Protein AF-D2VZT1-F1 (afdb_monomer)

InterPro domains:
  IPR018946 PhoD-like phosphatase, metallophosphatase domain [PF09423] (200-332)
  IPR038607 PhoD-like superfamily [G3DSA:3.60.21.70] (190-370)

Radius of gyration: 22.4 Å; Cα contacts (8 Å, |Δi|>4): 670; chains: 1; bounding box: 66×52×56 Å

Nearest PDB structures (foldseek):
  2yeq-assembly1_A  TM=7.309E-01  e=4.720E-10  Bacillus subtilis
  7cg8-assembly1_C  TM=5.238E-01  e=1.912E-03  Pseudobacteroides cellulosolvens ATCC 35603 = DSM 2933
  6gvk-assembly1_A  TM=4.587E-01  e=1.290E-02  Homo sapiens
  6h04-assembly1_A  TM=5.028E-01  e=8.805E-01  Homo sapiens
  6h03-assembly1_A  TM=4.761E-01  e=6.986E-01  Homo sapiens

Solvent-accessible surface area (backbone atoms only — not comparable to full-atom values): 21268 Å² total; per-residue (Å²): 136,90,83,90,75,84,80,88,60,48,71,85,36,74,48,74,49,77,40,70,44,82,96,48,100,71,61,64,50,75,46,77,48,66,32,70,78,90,68,84,91,74,89,87,87,84,80,86,88,63,56,77,77,70,75,39,99,64,42,36,69,62,38,52,39,30,28,8,43,53,40,26,36,35,35,24,38,33,38,18,26,70,41,59,41,75,45,38,36,41,30,20,42,53,46,80,45,71,51,50,79,74,57,66,71,74,76,62,71,69,90,79,72,63,82,72,65,65,68,74,73,36,75,91,73,53,68,68,48,68,81,71,45,77,50,74,45,81,39,84,49,52,75,43,66,44,69,48,77,48,71,84,47,58,44,26,26,31,34,38,37,41,39,78,74,38,75,51,28,93,81,30,50,29,36,48,66,28,32,60,45,67,83,55,54,80,76,52,69,96,87,44,78,61,81,39,75,46,78,47,58,65,47,54,70,92,76,59,53,84,95,66,44,63,45,56,60,46,59,75,48,41,86,68,34,52,34,36,39,34,77,15,21,72,30,56,23,49,57,89,81,16,26,48,63,51,35,51,58,73,36,65,92,37,55,71,73,54,74,68,55,50,49,53,38,34,47,47,41,47,51,40,53,48,53,49,46,56,37,66,44,44,32,57,48,38,7,41,23,26,39,47,62,45,79,37,34,25,54,40,25,80,66,48,46,73,47,71,51,45,65,32,88,72,30,50,57,21,45,51,44,51,46,33,49,52,45,46,35,54,70,42,46,38,29,76,41,91,82,87,62,76,88,45,64,88,76,44,61,69,47,50,70,50,75,58,74,94,45,78,45,79,47,81,50,88,32,72,63,79

Organism: Naegleria gruberi (NCBI:txid5762)

pLDDT: mean 81.58, std 18.99, range [31.86, 98.75]

Secondary structure (DSSP, 8-state):
--------PPBT-EEEEEEE-TT-SS-EEEEEEEB-----------S----GGGS-SS--EEEEEEEEEE-SSEEEEEEEESS-EEEEEEEEEEEE--SB---TTTTT--S-S-TTTGGGG-GGGSPP-SEEEEEEEEE-STT--EEEEEE-PPSSEEEEEEESSSTTGGG--EEEEPPPPHHHHTTS-TT-B---EEEE----GGG--GGG-HHHHHHTTGGG-SEEEE-S-S--TTSTT-HHHHHHHHHTT-SS--HHHHHHHHHHHHHHHHHHHHSHHHHHHHTTSEEEE---GGGT-TTTTSSHHHHSTTSHHHHHHHHHHHHHHHHTGGGTS----GGGTTT----EEEEETTEEEEE--SSTT-

Mean predicted aligned error: 10.98 Å

Sequence (370 aa):
MLQFFGLNLKVGKSLRRTFPLIDAKSGSIELILEAIPSQPFNDIATNQNRAISELHDNAFMTVGPVIGTVTSRSARILVECSKPIHLNMEVFGVCERSHFSVEDSFFKKKSNSAHSKVLNNSLMKMKKQGICFQKTVSIEKSNIPFVFQLDGLKPDTVYRVEFTNICNSETRVGIIKTMIDEEKLAQIPDSSHKLTINCVSCNFIEKREPEKDTWERMNEQIDNTDVLLHIGDQIYADYGHNAFDEAVKICNSRNKVSEEEEELIKEEFRKYHRFNWNHIATRNILSQVSNQMILDDHEIRDDWGSNLEDQTPGSIPYYIGSLAREVYWEYQRSLRCDVSNKEELFKKHEAYYNIIGDTGILVLDLRAAR

Structure (mmCIF, N/CA/C/O backbone):
data_AF-D2VZT1-F1
#
_entry.id   AF-D2VZT1-F1
#
loop_
_atom_site.group_PDB
_atom_site.id
_atom_site.type_symbol
_atom_site.label_atom_id
_atom_site.label_alt_id
_atom_site.label_comp_id
_atom_site.label_asym_id
_atom_site.label_entity_id
_atom_site.label_seq_id
_atom_site.pdbx_PDB_ins_code
_atom_site.Cartn_x
_atom_site.Cartn_y
_atom_site.Cartn_z
_atom_site.occupancy
_atom_site.B_iso_or_equiv
_atom_site.auth_seq_id
_atom_site.auth_comp_id
_atom_site.auth_asym_id
_atom_site.auth_atom_id
_atom_site.pdbx_PDB_model_num
ATOM 1 N N . MET A 1 1 ? 7.402 17.810 5.375 1.00 33.41 1 MET A N 1
ATOM 2 C CA . MET A 1 1 ? 8.230 17.257 4.282 1.00 33.41 1 MET A CA 1
ATOM 3 C C . MET A 1 1 ? 7.871 18.026 3.026 1.00 33.41 1 MET A C 1
ATOM 5 O O . MET A 1 1 ? 6.701 18.039 2.675 1.00 33.41 1 MET A O 1
ATOM 9 N N . LEU A 1 2 ? 8.822 18.739 2.428 1.00 31.86 2 LEU A N 1
ATOM 10 C CA . LEU A 1 2 ? 8.632 19.399 1.136 1.00 31.86 2 LEU A CA 1
ATOM 11 C C . LEU A 1 2 ? 9.128 18.426 0.068 1.00 31.86 2 LEU A C 1
ATOM 13 O O . LEU A 1 2 ? 10.321 18.148 0.011 1.00 31.86 2 LEU A O 1
ATOM 17 N N . GLN A 1 3 ? 8.210 17.849 -0.703 1.00 35.09 3 GLN A N 1
ATOM 18 C CA . GLN A 1 3 ? 8.547 17.028 -1.862 1.00 35.09 3 GLN A CA 1
ATOM 19 C C . GLN A 1 3 ? 8.408 17.888 -3.117 1.00 35.09 3 GLN A C 1
ATOM 21 O O . GLN A 1 3 ? 7.389 18.550 -3.314 1.00 35.09 3 GLN A O 1
ATOM 26 N N . PHE A 1 4 ? 9.447 17.898 -3.945 1.00 40.19 4 PHE A N 1
ATOM 27 C CA . PHE A 1 4 ? 9.474 18.617 -5.210 1.00 40.19 4 PHE A CA 1
ATOM 28 C C . PHE A 1 4 ? 9.424 17.594 -6.341 1.00 40.19 4 PHE A C 1
ATOM 30 O O . PHE A 1 4 ? 10.369 16.834 -6.517 1.00 40.19 4 PHE A O 1
ATOM 37 N N . PHE A 1 5 ? 8.339 17.586 -7.112 1.00 35.19 5 PHE A N 1
ATOM 38 C CA . PHE A 1 5 ? 8.223 16.794 -8.335 1.00 35.19 5 PHE A CA 1
ATOM 39 C C . PHE A 1 5 ? 8.035 17.738 -9.527 1.00 35.19 5 PHE A C 1
ATOM 41 O O . PHE A 1 5 ? 7.276 18.704 -9.437 1.00 35.19 5 PHE A O 1
ATOM 48 N N . GLY A 1 6 ? 8.741 17.481 -10.634 1.00 41.34 6 GLY A N 1
ATOM 49 C CA . GLY A 1 6 ? 8.453 18.102 -11.934 1.00 41.34 6 GLY A CA 1
ATOM 50 C C . GLY A 1 6 ? 8.553 19.632 -11.986 1.00 41.34 6 GLY A C 1
ATOM 51 O O . GLY A 1 6 ? 7.697 20.293 -12.577 1.00 41.34 6 GLY A O 1
ATOM 52 N N . LEU A 1 7 ? 9.576 20.234 -11.375 1.00 51.28 7 LEU A N 1
ATOM 53 C CA . LEU A 1 7 ? 9.786 21.676 -11.501 1.00 51.28 7 LEU A CA 1
ATOM 54 C C . LEU A 1 7 ? 10.390 22.000 -12.875 1.00 51.28 7 LEU A C 1
ATOM 56 O O . LEU A 1 7 ? 11.586 21.837 -13.092 1.00 51.28 7 LEU A O 1
ATOM 60 N N . ASN A 1 8 ? 9.567 22.519 -13.789 1.00 50.81 8 ASN A N 1
ATOM 61 C CA . ASN A 1 8 ? 10.019 23.123 -15.047 1.00 50.81 8 ASN A CA 1
ATOM 62 C C . ASN A 1 8 ? 10.738 24.461 -14.778 1.00 50.81 8 ASN A C 1
ATOM 64 O O . ASN A 1 8 ? 10.207 25.542 -15.049 1.00 50.81 8 ASN A O 1
ATOM 68 N N . LEU A 1 9 ? 11.937 24.404 -14.197 1.00 59.44 9 LEU A N 1
ATOM 69 C CA . LEU A 1 9 ? 12.777 25.575 -13.968 1.00 59.44 9 LEU A CA 1
ATOM 70 C C . LEU A 1 9 ? 13.481 25.951 -15.274 1.00 59.44 9 LEU A C 1
ATOM 72 O O . LEU A 1 9 ? 14.229 25.164 -15.849 1.00 59.44 9 LEU A O 1
ATOM 76 N N . LYS A 1 10 ? 13.248 27.175 -15.754 1.00 66.38 10 LYS A N 1
ATOM 77 C CA . LYS A 1 10 ? 14.029 27.740 -16.861 1.00 66.38 10 LYS A CA 1
ATOM 78 C C . LYS A 1 10 ? 15.301 28.354 -16.288 1.00 66.38 10 LYS A C 1
ATOM 80 O O . LYS A 1 10 ? 15.217 29.109 -15.322 1.00 66.38 10 LYS A O 1
ATOM 85 N N . VAL A 1 11 ? 16.450 28.059 -16.896 1.00 66.88 11 VAL A N 1
ATOM 86 C CA . VAL A 1 11 ? 17.747 28.626 -16.491 1.00 66.88 11 VAL A CA 1
ATOM 87 C C . VAL A 1 11 ? 17.654 30.156 -16.436 1.00 66.88 11 VAL A C 1
ATOM 89 O O . VAL A 1 11 ? 17.172 30.781 -17.383 1.00 66.88 11 VAL A O 1
ATOM 92 N N . GLY A 1 12 ? 18.060 30.749 -15.310 1.00 66.31 12 GLY A N 1
ATOM 93 C CA . GLY A 1 12 ? 17.984 32.195 -15.061 1.00 66.31 12 GLY A CA 1
ATOM 94 C C . GLY A 1 12 ? 16.592 32.731 -14.697 1.00 66.31 12 GLY A C 1
ATOM 95 O O . GLY A 1 12 ? 16.385 33.944 -14.694 1.00 66.31 12 GLY A O 1
ATOM 96 N N . LYS A 1 13 ? 15.613 31.861 -14.411 1.00 68.19 13 LYS A N 1
ATOM 97 C CA . LYS A 1 13 ? 14.325 32.252 -13.824 1.00 68.19 13 LYS A CA 1
ATOM 98 C C . LYS A 1 13 ? 14.160 31.622 -12.448 1.00 68.19 13 LYS A C 1
ATOM 100 O O . LYS A 1 13 ? 14.228 30.403 -12.306 1.00 68.19 13 LYS A O 1
ATOM 105 N N . SER A 1 14 ? 13.864 32.457 -11.458 1.00 71.75 14 SER A N 1
ATOM 106 C CA . SER A 1 14 ? 13.451 32.000 -10.139 1.00 71.75 14 SER A CA 1
ATOM 107 C C . SER A 1 14 ? 11.960 31.652 -10.141 1.00 71.75 14 SER A C 1
ATOM 109 O O . SER A 1 14 ? 11.104 32.409 -10.603 1.00 71.75 14 SER A O 1
ATOM 111 N N . LEU A 1 15 ? 11.640 30.467 -9.634 1.00 71.25 15 LEU A N 1
ATOM 112 C CA . LEU A 1 15 ? 10.292 30.032 -9.322 1.00 71.25 15 LEU A CA 1
ATOM 113 C C . LEU A 1 15 ? 10.086 30.211 -7.824 1.00 71.25 15 LEU A C 1
ATOM 115 O O . LEU A 1 15 ? 10.654 29.484 -7.012 1.00 71.25 15 LEU A O 1
ATOM 119 N N . ARG A 1 16 ? 9.251 31.180 -7.463 1.00 78.88 16 ARG A N 1
ATOM 120 C CA . ARG A 1 16 ? 8.834 31.400 -6.083 1.00 78.88 16 ARG A CA 1
ATOM 121 C C . ARG A 1 16 ? 7.521 30.669 -5.834 1.00 78.88 16 ARG A C 1
ATOM 123 O O . ARG A 1 16 ? 6.547 30.886 -6.554 1.00 78.88 16 ARG A O 1
ATOM 130 N N . ARG A 1 17 ? 7.483 29.811 -4.819 1.00 68.56 17 ARG A N 1
ATOM 131 C CA . ARG A 1 17 ? 6.257 29.181 -4.329 1.00 68.56 17 ARG A CA 1
ATOM 132 C C . ARG A 1 17 ? 6.186 29.268 -2.819 1.00 68.56 17 ARG A C 1
ATOM 134 O O . ARG A 1 17 ? 7.104 28.855 -2.121 1.00 68.56 17 ARG A O 1
ATOM 141 N N . THR A 1 18 ? 5.059 29.758 -2.333 1.00 71.50 18 THR A N 1
ATOM 142 C CA . THR A 1 18 ? 4.760 29.811 -0.908 1.00 71.50 18 THR A CA 1
ATOM 143 C C . THR A 1 18 ? 3.878 28.633 -0.557 1.00 71.50 18 THR A C 1
ATOM 145 O O . THR A 1 18 ? 2.794 28.469 -1.113 1.00 71.50 18 THR A O 1
ATOM 148 N N . PHE A 1 19 ? 4.355 27.809 0.361 1.00 62.06 19 PHE A N 1
ATOM 149 C CA . PHE A 1 19 ? 3.640 26.665 0.886 1.00 62.06 19 PHE A CA 1
ATOM 150 C C . PHE A 1 19 ? 3.212 26.990 2.314 1.00 62.06 19 PHE A C 1
ATOM 152 O O . PHE A 1 19 ? 4.064 27.354 3.131 1.00 62.06 19 PHE A O 1
ATOM 159 N N . PRO A 1 20 ? 1.921 26.889 2.654 1.00 57.12 20 PRO A N 1
ATOM 160 C CA . PRO A 1 20 ? 1.520 26.946 4.049 1.00 57.12 20 PRO A CA 1
ATOM 161 C C . PRO A 1 20 ? 2.199 25.800 4.808 1.00 57.12 20 PRO A C 1
ATOM 163 O O . PRO A 1 20 ? 2.373 24.700 4.277 1.00 57.12 20 PRO A O 1
ATOM 166 N N . LEU A 1 21 ? 2.607 26.059 6.048 1.00 51.41 21 LEU A N 1
ATOM 167 C CA . LEU A 1 21 ? 3.095 25.001 6.920 1.00 51.41 21 LEU A CA 1
ATOM 168 C C . LEU A 1 21 ? 1.921 24.090 7.277 1.00 51.41 21 LEU A C 1
ATOM 170 O O . LEU A 1 21 ? 1.016 24.485 8.011 1.00 51.41 21 LEU A O 1
ATOM 174 N N . ILE A 1 22 ? 1.939 22.877 6.732 1.00 45.91 22 ILE A N 1
ATOM 175 C CA . ILE A 1 22 ? 0.960 21.841 7.059 1.00 45.91 22 ILE A CA 1
ATOM 176 C C . ILE A 1 22 ? 1.130 21.497 8.548 1.00 45.91 22 ILE A C 1
ATOM 178 O O . ILE A 1 22 ? 2.252 21.263 8.996 1.00 45.91 22 ILE A O 1
ATOM 182 N N . ASP A 1 23 ? 0.024 21.515 9.296 1.00 39.38 23 ASP A N 1
ATOM 183 C CA . ASP A 1 23 ? -0.068 21.236 10.740 1.00 39.38 23 ASP A CA 1
ATOM 184 C C . ASP A 1 23 ? 0.551 22.287 11.695 1.00 39.38 23 ASP A C 1
ATOM 186 O O . ASP A 1 23 ? 0.690 22.042 12.893 1.00 39.38 23 ASP A O 1
ATOM 190 N N . ALA A 1 24 ? 0.848 23.505 11.219 1.00 44.34 24 ALA A N 1
ATOM 191 C CA . ALA A 1 24 ? 1.197 24.640 12.084 1.00 44.34 24 ALA A CA 1
ATOM 192 C C . ALA A 1 24 ? -0.016 25.553 12.354 1.00 44.34 24 ALA A C 1
ATOM 194 O O . ALA A 1 24 ? -0.831 25.802 11.469 1.00 44.34 24 ALA A O 1
ATOM 195 N N . LYS A 1 25 ? -0.118 26.127 13.568 1.00 46.69 25 LYS A N 1
ATOM 196 C CA . LYS A 1 25 ? -1.178 27.104 13.922 1.00 46.69 25 LYS A CA 1
ATOM 197 C C . LYS A 1 25 ? -1.174 28.347 13.019 1.00 46.69 25 LYS A C 1
ATOM 199 O O . LYS A 1 25 ? -2.214 28.973 12.834 1.00 46.69 25 LYS A O 1
ATOM 204 N N . SER A 1 26 ? -0.007 28.711 12.496 1.00 55.06 26 SER A N 1
ATOM 205 C CA . SER A 1 26 ? 0.198 29.731 11.470 1.00 55.06 26 SER A CA 1
ATOM 206 C C . SER A 1 26 ? 1.606 29.589 10.879 1.00 55.06 26 SER A C 1
ATOM 208 O O . SER A 1 26 ? 2.496 29.016 11.510 1.00 55.06 26 SER A O 1
ATOM 210 N N . GLY A 1 27 ? 1.810 30.120 9.673 1.00 61.69 27 GLY A N 1
ATOM 211 C CA . GLY A 1 27 ? 3.119 30.200 9.023 1.00 61.69 27 GLY A CA 1
ATOM 212 C C . GLY A 1 27 ? 3.142 29.613 7.614 1.00 61.69 27 GLY A C 1
ATOM 213 O O . GLY A 1 27 ? 2.342 28.754 7.248 1.00 61.69 27 GLY A O 1
ATOM 214 N N . SER A 1 28 ? 4.078 30.100 6.809 1.00 68.62 28 SER A N 1
ATOM 215 C CA . SER A 1 28 ? 4.316 29.629 5.449 1.00 68.62 28 SER A CA 1
ATOM 216 C C . SER A 1 28 ? 5.810 29.532 5.198 1.00 68.62 28 SER A C 1
ATOM 218 O O . SER A 1 28 ? 6.567 30.387 5.655 1.00 68.62 28 SER A O 1
ATOM 220 N N . ILE A 1 29 ? 6.227 28.525 4.441 1.00 68.44 29 ILE A N 1
ATOM 221 C CA . ILE A 1 29 ? 7.566 28.465 3.866 1.00 68.44 29 ILE A CA 1
ATOM 222 C C . ILE A 1 29 ? 7.480 29.014 2.449 1.00 68.44 29 ILE A C 1
ATOM 224 O O . ILE A 1 29 ? 6.737 28.500 1.616 1.00 68.44 29 ILE A O 1
ATOM 228 N N . GLU A 1 30 ? 8.255 30.051 2.166 1.00 77.00 30 GLU A N 1
ATOM 229 C CA . GLU A 1 30 ? 8.486 30.506 0.803 1.00 77.00 30 GLU A CA 1
ATOM 230 C C . GLU A 1 30 ? 9.737 29.821 0.254 1.00 77.00 30 GLU A C 1
ATOM 232 O O . GLU A 1 30 ? 10.820 29.918 0.826 1.00 77.00 30 GLU A O 1
ATOM 237 N N . LEU A 1 31 ? 9.577 29.105 -0.852 1.00 71.25 31 LEU A N 1
ATOM 238 C CA . LEU A 1 31 ? 10.657 28.451 -1.571 1.00 71.25 31 LEU A CA 1
ATOM 239 C C . LEU A 1 31 ? 10.923 29.226 -2.847 1.00 71.25 31 LEU A C 1
ATOM 241 O O . LEU A 1 31 ? 10.019 29.439 -3.655 1.00 71.25 31 LEU A O 1
ATOM 245 N N . ILE A 1 32 ? 12.172 29.637 -3.023 1.00 77.38 32 ILE A N 1
ATOM 246 C CA . ILE A 1 32 ? 12.655 30.286 -4.235 1.00 77.38 32 ILE A CA 1
ATOM 247 C C . ILE A 1 32 ? 13.626 29.308 -4.879 1.00 77.38 32 ILE A C 1
ATOM 249 O O . ILE A 1 32 ? 14.665 28.986 -4.312 1.00 77.38 32 ILE A O 1
ATOM 253 N N . LEU A 1 33 ? 13.244 28.793 -6.039 1.00 73.12 33 LEU A N 1
ATOM 254 C CA . LEU A 1 33 ? 13.973 27.764 -6.764 1.00 73.12 33 LEU A CA 1
ATOM 255 C C . LEU A 1 33 ? 14.505 28.387 -8.047 1.00 73.12 33 LEU A C 1
ATOM 257 O O . LEU A 1 33 ? 13.720 28.824 -8.884 1.00 73.12 33 LEU A O 1
ATOM 261 N N . GLU A 1 34 ? 15.818 28.449 -8.211 1.00 73.38 34 GLU A N 1
ATOM 262 C CA . GLU A 1 34 ? 16.450 29.007 -9.404 1.00 73.38 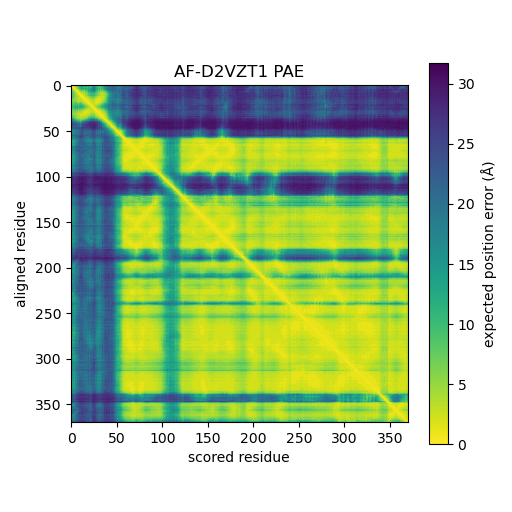34 GLU A CA 1
ATOM 263 C C . GLU A 1 34 ? 17.294 27.934 -10.087 1.00 73.38 34 GLU A C 1
ATOM 265 O O . GLU A 1 34 ? 18.144 27.305 -9.459 1.00 73.38 34 GLU A O 1
ATOM 270 N N . ALA A 1 35 ? 17.056 27.716 -11.381 1.00 62.50 35 ALA A N 1
ATOM 271 C CA . ALA A 1 35 ? 17.956 26.906 -12.190 1.00 62.50 35 ALA A CA 1
ATOM 272 C C . ALA A 1 35 ? 19.162 27.761 -12.591 1.00 62.50 35 ALA A C 1
ATOM 274 O O . ALA A 1 35 ? 19.032 28.697 -13.387 1.00 62.50 35 ALA A O 1
ATOM 275 N N . ILE A 1 36 ? 20.330 27.422 -12.054 1.00 69.25 36 ILE A N 1
ATOM 276 C CA . ILE A 1 36 ? 21.604 28.022 -12.452 1.00 69.25 36 ILE A CA 1
ATOM 277 C C . ILE A 1 36 ? 22.253 27.201 -13.579 1.00 69.25 36 ILE A C 1
ATOM 279 O O . ILE A 1 36 ? 22.103 25.977 -13.603 1.00 69.25 36 ILE A O 1
ATOM 283 N N . PRO A 1 37 ? 22.963 27.838 -14.529 1.00 62.16 37 PRO A N 1
ATOM 284 C CA . PRO A 1 37 ? 23.762 27.114 -15.512 1.00 62.16 37 PRO A CA 1
ATOM 285 C C . PRO A 1 37 ? 24.789 26.227 -14.802 1.00 62.16 37 PRO A C 1
ATOM 287 O O . PRO A 1 37 ? 25.406 26.663 -13.829 1.00 62.16 37 PRO A O 1
ATOM 290 N N . SER A 1 38 ? 25.013 25.011 -15.303 1.00 52.69 38 SER A N 1
ATOM 291 C CA . SER A 1 38 ? 26.076 24.142 -14.796 1.00 52.69 38 SER A CA 1
ATOM 292 C C . SER A 1 38 ? 27.427 24.840 -14.967 1.00 52.69 38 SER A C 1
ATOM 294 O O . SER A 1 38 ? 27.897 25.012 -16.094 1.00 52.69 38 SER A O 1
ATOM 296 N N . GLN A 1 39 ? 28.048 25.261 -13.868 1.00 52.69 39 GLN A N 1
ATOM 297 C CA . GLN A 1 39 ? 29.439 25.699 -13.900 1.00 52.69 39 GLN A CA 1
ATOM 298 C C . GLN A 1 39 ? 30.364 24.474 -13.844 1.00 52.69 39 GLN A C 1
ATOM 300 O O . GLN A 1 39 ? 30.016 23.488 -13.188 1.00 52.69 39 GLN A O 1
ATOM 305 N N . PRO A 1 40 ? 31.532 24.504 -14.512 1.00 47.31 40 PRO A N 1
ATOM 306 C CA . PRO A 1 40 ? 32.552 23.492 -14.292 1.00 47.31 40 PRO A CA 1
ATOM 307 C C . PRO A 1 40 ? 32.960 23.540 -12.818 1.00 47.31 40 PRO A C 1
ATOM 309 O O . PRO A 1 40 ? 33.335 24.595 -12.308 1.00 47.31 40 PRO A O 1
ATOM 312 N N . PHE A 1 41 ? 32.816 22.403 -12.140 1.00 45.22 41 PHE A N 1
ATOM 313 C CA . PHE A 1 41 ? 33.078 22.232 -10.714 1.00 45.22 41 PHE A CA 1
ATOM 314 C C . PHE A 1 41 ? 34.490 22.715 -10.361 1.00 45.22 41 PHE A C 1
ATOM 316 O O . PHE A 1 41 ? 35.464 22.049 -10.690 1.00 45.22 41 PHE A O 1
ATOM 323 N N . ASN A 1 42 ? 34.581 23.855 -9.678 1.00 40.53 42 ASN A N 1
ATOM 324 C CA . ASN A 1 42 ? 35.738 24.247 -8.885 1.00 40.53 42 ASN A CA 1
ATOM 325 C C . ASN A 1 42 ? 35.235 24.961 -7.622 1.00 40.53 42 ASN A C 1
ATOM 327 O O . ASN A 1 42 ? 34.689 26.059 -7.686 1.00 40.53 42 ASN A O 1
ATOM 331 N N . ASP A 1 43 ? 35.393 24.266 -6.496 1.00 46.00 43 ASP A N 1
ATOM 332 C CA . ASP A 1 43 ? 35.507 24.762 -5.123 1.00 46.00 43 ASP A CA 1
ATOM 333 C C . ASP A 1 43 ? 34.591 25.909 -4.666 1.00 46.00 43 ASP A C 1
ATOM 335 O O . ASP A 1 43 ? 35.029 27.025 -4.391 1.00 46.00 43 ASP A O 1
ATOM 339 N N . ILE A 1 44 ? 33.327 25.570 -4.396 1.00 38.16 44 ILE A N 1
ATOM 340 C CA . ILE A 1 44 ? 32.531 26.257 -3.366 1.00 38.16 44 ILE A CA 1
ATOM 341 C C . ILE A 1 44 ? 32.016 25.204 -2.379 1.00 38.16 44 ILE A C 1
ATOM 343 O O . ILE A 1 44 ? 30.829 24.903 -2.298 1.00 38.16 44 ILE A O 1
ATOM 347 N N . ALA A 1 45 ? 32.942 24.588 -1.646 1.00 42.22 45 ALA A N 1
ATOM 348 C CA . ALA A 1 45 ? 32.648 23.638 -0.576 1.00 42.22 45 ALA A CA 1
ATOM 349 C C . ALA A 1 45 ? 33.214 24.140 0.759 1.00 42.22 45 ALA A C 1
ATOM 351 O O . ALA A 1 45 ? 33.985 23.458 1.422 1.00 42.22 45 ALA A O 1
ATOM 352 N N . THR A 1 46 ? 32.833 25.349 1.168 1.00 42.34 46 THR A N 1
ATOM 353 C CA . THR A 1 46 ? 33.117 25.865 2.516 1.00 42.34 46 THR A CA 1
ATOM 354 C C . THR A 1 46 ? 31.952 26.708 3.030 1.00 42.34 46 THR A C 1
ATOM 356 O O . THR A 1 46 ? 32.037 27.926 3.129 1.00 42.34 46 THR A O 1
ATOM 359 N N . ASN A 1 47 ? 30.830 26.044 3.333 1.00 37.56 47 ASN A N 1
ATOM 360 C CA . ASN A 1 47 ? 30.060 26.204 4.579 1.00 37.56 47 ASN A CA 1
ATOM 361 C C . ASN A 1 47 ? 28.698 25.487 4.477 1.00 37.56 47 ASN A C 1
ATOM 363 O O . ASN A 1 47 ? 27.809 25.916 3.755 1.00 37.56 47 ASN A O 1
ATOM 367 N N . GLN A 1 48 ? 28.555 24.408 5.256 1.00 44.81 48 GLN A N 1
ATOM 368 C CA . GLN A 1 48 ? 27.295 23.795 5.711 1.00 44.81 48 GLN A CA 1
ATOM 369 C C . GLN A 1 48 ? 26.252 23.367 4.654 1.00 44.81 48 GLN A C 1
ATOM 371 O O . GLN A 1 48 ? 25.075 23.682 4.783 1.00 44.81 48 GLN A O 1
ATOM 376 N N . ASN A 1 49 ? 26.635 22.523 3.692 1.00 41.84 49 ASN A N 1
ATOM 377 C CA . ASN A 1 49 ? 25.676 21.645 3.005 1.00 41.84 49 ASN A CA 1
ATOM 378 C C . ASN A 1 49 ? 25.613 20.296 3.728 1.00 41.84 49 ASN A C 1
ATOM 380 O O . ASN A 1 49 ? 26.193 19.312 3.280 1.00 41.84 49 ASN A O 1
ATOM 384 N N . ARG A 1 50 ? 24.932 20.260 4.875 1.00 39.47 50 ARG A N 1
ATOM 385 C CA . ARG A 1 50 ? 24.389 18.998 5.386 1.00 39.47 50 ARG A CA 1
ATOM 386 C C . ARG A 1 50 ? 23.067 18.753 4.677 1.00 39.47 50 ARG A C 1
ATOM 388 O O . ARG A 1 50 ? 22.264 19.682 4.559 1.00 39.47 50 ARG A O 1
ATOM 395 N N . ALA A 1 51 ? 22.825 17.534 4.204 1.00 48.28 51 ALA A N 1
ATOM 396 C CA . ALA A 1 51 ? 21.491 17.179 3.725 1.00 48.28 51 ALA A CA 1
ATOM 397 C C . ALA A 1 51 ? 20.470 17.459 4.848 1.00 48.28 51 ALA A C 1
ATOM 399 O O . ALA A 1 51 ? 20.799 17.321 6.024 1.00 48.28 51 ALA A O 1
ATOM 400 N N . ILE A 1 52 ? 19.222 17.837 4.539 1.00 43.34 52 ILE A N 1
ATOM 401 C CA . ILE A 1 52 ? 18.194 18.068 5.583 1.00 43.34 52 ILE A CA 1
ATOM 402 C C . ILE A 1 52 ? 18.046 16.846 6.514 1.00 43.34 52 ILE A C 1
ATOM 404 O O . ILE A 1 52 ? 17.774 16.998 7.703 1.00 43.34 52 ILE A O 1
ATOM 408 N N . SER A 1 53 ? 18.299 15.642 5.997 1.00 43.75 53 SER A N 1
ATOM 409 C CA . SER A 1 53 ? 18.360 14.387 6.757 1.00 43.75 53 SER A CA 1
ATOM 410 C C . SER A 1 53 ? 19.464 14.336 7.823 1.00 43.75 53 SER A C 1
ATOM 412 O O . SER A 1 53 ? 19.342 13.578 8.777 1.00 43.75 53 SER A O 1
ATOM 414 N N . GLU A 1 54 ? 20.524 15.129 7.679 1.00 43.53 54 GLU A N 1
ATOM 415 C CA . GLU A 1 54 ? 21.655 15.255 8.609 1.00 43.53 54 GLU A CA 1
ATOM 416 C C . GLU A 1 54 ? 21.519 16.463 9.558 1.00 43.53 54 GLU A C 1
ATOM 418 O O . GLU A 1 54 ? 22.331 16.633 10.470 1.00 43.53 54 GLU A O 1
ATOM 423 N N . LEU A 1 55 ? 20.512 17.322 9.346 1.00 43.16 55 LEU A N 1
ATOM 424 C CA . LEU A 1 55 ? 20.181 18.442 10.238 1.00 43.16 55 LEU A CA 1
ATOM 425 C C . LEU A 1 55 ? 19.297 18.011 11.420 1.00 43.16 55 LEU A C 1
ATOM 427 O O . LEU A 1 55 ? 19.153 18.761 12.386 1.00 43.16 55 LEU A O 1
ATOM 431 N N . HIS A 1 56 ? 18.736 16.799 11.376 1.00 51.50 56 HIS A N 1
ATOM 432 C CA . HIS A 1 56 ? 17.920 16.235 12.445 1.00 51.50 56 HIS A CA 1
ATOM 433 C C . HIS A 1 56 ? 18.417 14.830 12.820 1.00 51.50 56 HIS A C 1
ATOM 435 O O . HIS A 1 56 ? 18.214 13.866 12.086 1.00 51.50 56 HIS A O 1
ATOM 441 N N . ASP A 1 57 ? 18.984 14.678 14.021 1.00 60.44 57 ASP A N 1
ATOM 442 C CA . ASP A 1 57 ? 19.318 13.363 14.603 1.00 60.44 57 ASP A CA 1
ATOM 443 C C . ASP A 1 57 ? 18.085 12.467 14.825 1.00 60.44 57 ASP A C 1
ATOM 445 O O . ASP A 1 57 ? 18.206 11.282 15.139 1.00 60.44 57 ASP A O 1
ATOM 449 N N . ASN A 1 58 ? 16.883 12.982 14.590 1.00 75.62 58 ASN A N 1
ATOM 450 C CA . ASN A 1 58 ? 15.632 12.270 14.772 1.00 75.62 58 ASN A CA 1
ATOM 451 C C . ASN A 1 58 ? 15.140 11.658 13.450 1.00 75.62 58 ASN A C 1
ATOM 453 O O . ASN A 1 58 ? 15.147 12.306 12.405 1.00 75.62 58 ASN A O 1
ATOM 457 N N . ALA A 1 59 ? 14.701 10.399 13.486 1.00 89.06 59 ALA A N 1
ATOM 458 C CA . ALA A 1 59 ? 14.055 9.768 12.338 1.00 89.06 59 ALA A CA 1
ATOM 459 C C . ALA A 1 59 ? 12.634 10.317 12.143 1.00 89.06 59 ALA A C 1
ATOM 461 O O . ALA A 1 59 ? 11.976 10.742 13.096 1.00 89.06 59 ALA A O 1
ATOM 462 N N . PHE A 1 60 ? 12.123 10.252 10.917 1.00 91.88 60 PHE A N 1
ATOM 463 C CA . PHE A 1 60 ? 10.704 10.453 10.645 1.00 91.88 60 PHE A CA 1
ATOM 464 C C . PHE A 1 60 ? 10.159 9.305 9.801 1.00 91.88 60 PHE A C 1
ATOM 466 O O . PHE A 1 60 ? 10.886 8.662 9.043 1.00 91.88 60 PHE A O 1
ATOM 473 N N . MET A 1 61 ? 8.860 9.050 9.935 1.00 94.88 61 MET A N 1
ATOM 474 C CA . MET A 1 61 ? 8.163 8.068 9.116 1.00 94.88 61 MET A CA 1
ATOM 475 C C . MET A 1 61 ? 7.824 8.700 7.763 1.00 94.88 61 MET A C 1
ATOM 477 O O . MET A 1 61 ? 7.077 9.689 7.694 1.00 94.88 61 MET A O 1
ATOM 481 N N . THR A 1 62 ? 8.421 8.177 6.699 1.00 95.94 62 THR A N 1
ATOM 482 C CA . THR A 1 62 ? 8.227 8.624 5.319 1.00 95.94 62 THR A CA 1
ATOM 483 C C . THR A 1 62 ? 6.901 8.129 4.770 1.00 95.94 62 THR A C 1
ATOM 485 O O . THR A 1 62 ? 6.174 8.931 4.194 1.00 95.94 62 THR A O 1
ATOM 488 N N . VAL A 1 63 ? 6.523 6.877 5.034 1.00 98.06 63 VAL A N 1
ATOM 489 C CA . VAL A 1 63 ? 5.221 6.293 4.672 1.00 98.06 63 VAL A CA 1
ATOM 490 C C . VAL A 1 63 ? 4.636 5.546 5.866 1.00 98.06 63 VAL A C 1
ATOM 492 O O . VAL A 1 63 ? 5.355 4.914 6.636 1.00 98.06 63 VAL A O 1
ATOM 495 N N . GLY A 1 64 ? 3.314 5.628 6.008 1.00 96.69 64 GLY A N 1
ATOM 496 C CA . GLY A 1 64 ? 2.554 4.890 7.006 1.00 96.69 64 GLY A CA 1
ATOM 497 C C . GLY A 1 64 ? 2.106 5.708 8.227 1.00 96.69 64 GLY A C 1
ATOM 498 O O . GLY A 1 64 ? 2.147 6.945 8.178 1.00 96.69 64 GLY A O 1
ATOM 499 N N . PRO A 1 65 ? 1.640 5.021 9.289 1.00 98.31 65 PRO A N 1
ATOM 500 C CA . PRO A 1 65 ? 1.356 3.582 9.268 1.00 98.31 65 PRO A CA 1
ATOM 501 C C . PRO A 1 65 ? 0.264 3.270 8.237 1.00 98.31 65 PRO A C 1
ATOM 503 O O . PRO A 1 65 ? -0.713 4.008 8.142 1.00 98.31 65 PRO A O 1
ATOM 506 N N . VAL A 1 66 ? 0.440 2.210 7.450 1.00 98.75 66 VAL A N 1
ATOM 507 C CA . VAL A 1 66 ? -0.609 1.689 6.564 1.00 98.75 66 VAL A CA 1
ATOM 508 C C . VAL A 1 66 ? -1.109 0.381 7.143 1.00 98.75 66 VAL A C 1
ATOM 510 O O . VAL A 1 66 ? -0.324 -0.536 7.389 1.00 98.75 66 VAL A O 1
ATOM 513 N N . ILE A 1 67 ? -2.411 0.314 7.394 1.00 98.69 67 ILE A N 1
ATOM 514 C CA . ILE A 1 67 ? -3.063 -0.859 7.961 1.00 98.69 67 ILE A CA 1
ATOM 515 C C . ILE A 1 67 ? -3.452 -1.784 6.811 1.00 98.69 67 ILE A C 1
ATOM 517 O O . ILE A 1 67 ? -4.247 -1.425 5.943 1.00 98.69 67 ILE A O 1
ATOM 521 N N . GLY A 1 68 ? -2.845 -2.966 6.793 1.00 98.25 68 GLY A N 1
ATOM 522 C CA . GLY A 1 68 ? -3.106 -4.006 5.809 1.00 98.25 68 GLY A CA 1
ATOM 523 C C . GLY A 1 68 ? -4.253 -4.906 6.239 1.00 98.25 68 GLY A C 1
ATOM 524 O O . GLY A 1 68 ? -5.296 -4.450 6.714 1.00 98.25 68 GLY A O 1
ATOM 525 N N . THR A 1 69 ? -4.046 -6.212 6.112 1.00 96.81 69 THR A N 1
ATOM 526 C CA . THR A 1 69 ? -5.019 -7.209 6.564 1.00 96.81 69 THR A CA 1
ATOM 527 C C . THR A 1 69 ? -5.192 -7.163 8.069 1.00 96.81 69 THR A C 1
ATOM 529 O O . THR A 1 69 ? -4.218 -7.258 8.815 1.00 96.81 69 THR A O 1
ATOM 532 N N . VAL A 1 70 ? -6.446 -7.033 8.494 1.00 96.12 70 VAL A N 1
ATOM 533 C CA . VAL A 1 70 ? -6.862 -7.106 9.890 1.00 96.12 70 VAL A CA 1
ATOM 534 C C . VAL A 1 70 ? -7.751 -8.332 10.056 1.00 96.12 70 VAL A C 1
ATOM 536 O O . VAL A 1 70 ? -8.746 -8.485 9.354 1.00 96.12 70 VAL A O 1
ATOM 539 N N . THR A 1 71 ? -7.373 -9.208 10.979 1.00 94.19 71 THR A N 1
ATOM 540 C CA . THR A 1 71 ? -8.154 -10.378 11.386 1.00 94.19 71 THR A CA 1
ATOM 541 C C . THR A 1 71 ? -8.881 -10.076 12.699 1.00 94.19 71 THR A C 1
ATOM 543 O O . THR A 1 71 ? -8.889 -8.945 13.195 1.00 94.19 71 THR A O 1
ATOM 546 N N . SER A 1 72 ? -9.482 -11.092 13.309 1.00 93.12 72 SER A N 1
ATOM 547 C CA . SER A 1 72 ? -10.034 -10.978 14.658 1.00 93.12 72 SER A CA 1
ATOM 548 C C . SER A 1 72 ? -8.962 -10.771 15.734 1.00 93.12 72 SER A C 1
ATOM 550 O O . SER A 1 72 ? -9.251 -10.248 16.807 1.00 93.12 72 SER A O 1
ATOM 552 N N . ARG A 1 73 ? -7.708 -11.167 15.475 1.00 95.00 73 ARG A N 1
ATOM 553 C CA . ARG A 1 73 ? -6.650 -11.228 16.502 1.00 95.00 73 ARG A CA 1
ATOM 554 C C . ARG A 1 73 ? -5.309 -10.653 16.070 1.00 95.00 73 ARG A C 1
ATOM 556 O O . ARG A 1 73 ? -4.369 -10.631 16.866 1.00 95.00 73 ARG A O 1
ATOM 563 N N . SER A 1 74 ? -5.210 -10.171 14.839 1.00 96.25 74 SER A N 1
ATOM 564 C CA . SER A 1 74 ? -3.981 -9.603 14.310 1.00 96.25 74 SER A CA 1
ATOM 565 C C . SER A 1 74 ? -4.225 -8.504 13.284 1.00 96.25 74 SER A C 1
ATOM 567 O O . SER A 1 74 ? -5.309 -8.383 12.718 1.00 96.25 74 SER A O 1
ATOM 569 N N . ALA A 1 75 ? -3.199 -7.696 13.043 1.00 97.69 75 ALA A N 1
ATOM 570 C CA . ALA A 1 75 ? -3.173 -6.717 11.966 1.00 97.69 75 ALA A CA 1
ATOM 571 C C . ALA A 1 75 ? -1.777 -6.636 11.346 1.00 97.69 75 ALA A C 1
ATOM 573 O O . ALA A 1 75 ? -0.777 -6.641 12.067 1.00 97.69 75 ALA A O 1
ATOM 574 N N . ARG A 1 76 ? -1.702 -6.520 10.019 1.00 98.00 76 ARG A N 1
ATOM 575 C CA . ARG A 1 76 ? -0.459 -6.182 9.312 1.00 98.00 76 ARG A CA 1
ATOM 576 C C . ARG A 1 76 ? -0.311 -4.668 9.235 1.00 98.00 76 ARG A C 1
ATOM 578 O O . ARG A 1 76 ? -1.275 -3.963 8.941 1.00 98.00 76 ARG A O 1
ATOM 585 N N . ILE A 1 77 ? 0.892 -4.175 9.504 1.00 98.56 77 ILE A N 1
ATOM 586 C CA . ILE A 1 77 ? 1.206 -2.746 9.504 1.00 98.56 77 ILE A CA 1
ATOM 587 C C . ILE A 1 77 ? 2.451 -2.529 8.655 1.00 98.56 77 ILE A C 1
ATOM 589 O O . ILE A 1 77 ? 3.493 -3.124 8.928 1.00 98.56 77 ILE A O 1
ATOM 593 N N . LEU A 1 78 ? 2.338 -1.663 7.649 1.00 98.62 78 LEU A N 1
ATOM 594 C CA . LEU A 1 78 ? 3.469 -1.170 6.872 1.00 98.62 78 LEU A CA 1
ATOM 595 C C . LEU A 1 78 ? 3.911 0.190 7.397 1.00 98.62 78 LEU A C 1
ATOM 597 O O . LEU A 1 78 ? 3.100 1.100 7.595 1.00 98.62 78 LEU A O 1
ATOM 601 N N . VAL A 1 79 ? 5.217 0.327 7.575 1.00 98.44 79 VAL A N 1
ATOM 602 C CA . VAL A 1 79 ? 5.890 1.580 7.907 1.00 98.44 79 VAL A CA 1
ATOM 603 C C . VAL A 1 79 ? 7.121 1.742 7.034 1.00 98.44 79 VAL A C 1
ATOM 605 O O . VAL A 1 79 ? 7.732 0.773 6.604 1.00 98.44 79 VAL A O 1
ATOM 608 N N . GLU A 1 80 ? 7.518 2.979 6.800 1.00 98.25 80 GLU A N 1
ATOM 609 C CA . GLU A 1 80 ? 8.762 3.308 6.124 1.00 98.25 80 GLU A CA 1
ATOM 610 C C . GLU A 1 80 ? 9.396 4.488 6.857 1.00 98.25 80 GLU A C 1
ATOM 612 O O . GLU A 1 80 ? 8.700 5.444 7.216 1.00 98.25 80 GLU A O 1
ATOM 617 N N . CYS A 1 81 ? 10.700 4.422 7.114 1.00 96.62 81 CYS A N 1
ATOM 618 C CA . CYS A 1 81 ? 11.412 5.439 7.879 1.00 96.62 81 CYS A CA 1
ATOM 619 C C . CYS A 1 81 ? 12.587 6.017 7.094 1.00 96.62 81 CYS A C 1
ATOM 621 O O . CYS A 1 81 ? 13.256 5.322 6.336 1.00 96.62 81 CYS A O 1
ATOM 623 N N . SER A 1 82 ? 12.884 7.288 7.359 1.00 94.25 82 SER A N 1
ATOM 624 C CA . SER A 1 82 ? 13.939 8.061 6.694 1.00 94.25 82 SER A CA 1
ATOM 625 C C . SER A 1 82 ? 15.371 7.592 6.977 1.00 94.25 82 SER A C 1
ATOM 627 O O . SER A 1 82 ? 16.322 8.168 6.446 1.00 94.25 82 SER A O 1
ATOM 629 N N . LYS A 1 83 ? 15.542 6.636 7.896 1.00 92.31 83 LYS A N 1
ATOM 630 C CA . LYS A 1 83 ? 16.806 5.993 8.266 1.00 92.31 83 LYS A CA 1
ATOM 631 C C . LYS A 1 83 ? 16.540 4.703 9.052 1.00 92.31 83 LYS A C 1
ATOM 633 O O . LYS A 1 83 ? 15.434 4.562 9.583 1.00 92.31 83 LYS A O 1
ATOM 638 N N . PRO A 1 84 ? 17.535 3.806 9.176 1.00 95.62 84 PRO A N 1
ATOM 639 C CA . PRO A 1 84 ? 17.422 2.638 10.038 1.00 95.62 84 PRO A CA 1
ATOM 640 C C . PRO A 1 84 ? 17.115 3.035 11.487 1.00 95.62 84 PRO A C 1
ATOM 642 O O . PRO A 1 84 ? 17.685 4.000 12.007 1.00 95.62 84 PRO A O 1
ATOM 645 N N . ILE A 1 85 ? 16.190 2.324 12.130 1.00 95.12 85 ILE A N 1
ATOM 646 C CA . ILE A 1 85 ? 15.708 2.646 13.478 1.00 95.12 85 ILE A CA 1
ATOM 647 C C . ILE A 1 85 ? 15.078 1.427 14.159 1.00 95.12 85 ILE A C 1
ATOM 649 O O . ILE A 1 85 ? 14.406 0.618 13.529 1.00 95.12 85 ILE A O 1
ATOM 653 N N . HIS A 1 86 ? 15.231 1.342 15.479 1.00 96.88 86 HIS A N 1
ATOM 654 C CA . HIS A 1 86 ? 14.386 0.504 16.329 1.00 96.88 86 HIS A CA 1
ATOM 655 C C . HIS A 1 86 ? 13.109 1.288 16.650 1.00 96.88 86 HIS A C 1
ATOM 657 O O . HIS A 1 86 ? 13.086 2.095 17.579 1.00 96.88 86 HIS A O 1
ATOM 663 N N . LEU A 1 87 ? 12.079 1.143 15.821 1.00 96.75 87 LEU A N 1
ATOM 664 C CA . LEU A 1 87 ? 10.839 1.905 15.915 1.00 96.75 87 LEU A CA 1
ATOM 665 C C . LEU A 1 87 ? 10.011 1.428 17.114 1.00 96.75 87 LEU A C 1
ATOM 667 O O . LEU A 1 87 ? 9.611 0.266 17.173 1.00 96.75 87 LEU A O 1
ATOM 671 N N . ASN A 1 88 ? 9.736 2.332 18.052 1.00 96.94 88 ASN A N 1
ATOM 672 C CA . ASN A 1 88 ? 8.928 2.050 19.233 1.00 96.94 88 ASN A CA 1
ATOM 673 C C . ASN A 1 88 ? 7.458 2.331 18.943 1.00 96.94 88 ASN A C 1
ATOM 675 O O . ASN A 1 88 ? 7.107 3.419 18.485 1.00 96.94 88 ASN A O 1
ATOM 679 N N . MET A 1 89 ? 6.613 1.357 19.258 1.00 96.88 89 MET A N 1
ATOM 680 C CA . MET A 1 89 ? 5.179 1.385 19.026 1.00 96.88 89 MET A CA 1
ATOM 681 C C . MET A 1 89 ? 4.424 1.086 20.320 1.00 96.88 89 MET A C 1
ATOM 683 O O . MET A 1 89 ? 4.717 0.109 21.014 1.00 96.88 89 MET A O 1
ATOM 687 N N . GLU A 1 90 ? 3.408 1.892 20.603 1.00 97.62 90 GLU A N 1
ATOM 688 C CA . GLU A 1 90 ? 2.464 1.689 21.69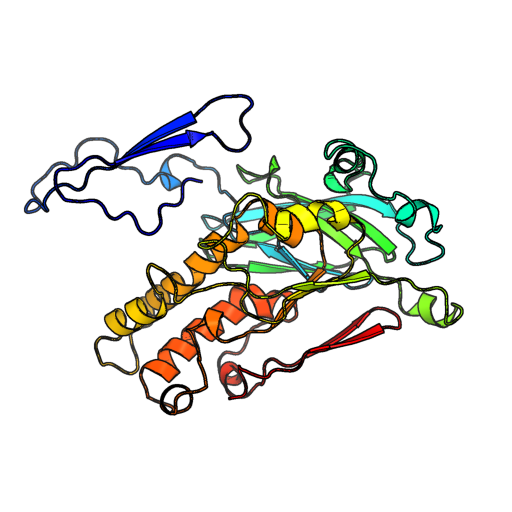8 1.00 97.62 90 GLU A CA 1
ATOM 689 C C . GLU A 1 90 ? 1.059 1.490 21.140 1.00 97.62 90 GLU A C 1
ATOM 691 O O . GLU A 1 90 ? 0.617 2.204 20.237 1.00 97.62 90 GLU A O 1
ATOM 696 N N . VAL A 1 91 ? 0.351 0.501 21.680 1.00 97.44 91 VAL A N 1
ATOM 697 C CA . VAL A 1 91 ? -0.992 0.136 21.238 1.00 97.44 91 VAL A CA 1
ATOM 698 C C . VAL A 1 91 ? -1.951 0.299 22.403 1.00 97.44 91 VAL A C 1
ATOM 700 O O . VAL A 1 91 ? -1.801 -0.340 23.445 1.00 97.44 91 VAL A O 1
ATOM 703 N N . PHE A 1 92 ? -2.962 1.133 22.208 1.00 97.00 92 PHE A N 1
ATOM 704 C CA . PHE A 1 92 ? -3.977 1.457 23.201 1.00 97.00 92 PHE A CA 1
ATOM 705 C C . PHE A 1 92 ? -5.313 0.869 22.772 1.00 97.00 92 PHE A C 1
ATOM 707 O O . PHE A 1 92 ? -5.728 1.055 21.628 1.00 97.00 92 PHE A O 1
ATOM 714 N N . GLY A 1 93 ? -6.022 0.212 23.687 1.00 94.19 93 GLY A N 1
ATOM 715 C CA . GLY A 1 93 ? -7.444 -0.059 23.488 1.00 94.19 93 GLY A CA 1
ATOM 716 C C . GLY A 1 93 ? -8.220 1.259 23.453 1.00 94.19 93 GLY A C 1
ATOM 717 O O . GLY A 1 93 ? -7.862 2.212 24.146 1.00 94.19 93 GLY A O 1
ATOM 718 N N . VAL A 1 94 ? -9.272 1.339 22.647 1.00 91.25 94 VAL A N 1
ATOM 719 C CA . VAL A 1 94 ? -10.129 2.532 22.553 1.00 91.25 94 VAL A CA 1
ATOM 720 C C . VAL A 1 94 ? -11.533 2.186 23.027 1.00 91.25 94 VAL A C 1
ATOM 722 O O . VAL A 1 94 ? -11.991 2.686 24.056 1.00 91.25 94 VAL A O 1
ATOM 725 N N . CYS A 1 95 ? -12.194 1.273 22.326 1.00 87.12 95 CYS A N 1
ATOM 726 C CA . CYS A 1 95 ? -13.521 0.779 22.663 1.00 87.12 95 CYS A CA 1
ATOM 727 C C . CYS A 1 95 ? -13.732 -0.624 22.091 1.00 87.12 95 CYS A C 1
ATOM 729 O O . CYS A 1 95 ? -13.038 -1.041 21.162 1.00 87.12 95 CYS A O 1
ATOM 731 N N . GLU A 1 96 ? -14.710 -1.335 22.642 1.00 84.00 96 GLU A N 1
ATOM 732 C CA . GLU A 1 96 ? -15.302 -2.479 21.954 1.00 84.00 96 GLU A CA 1
ATOM 733 C C . GLU A 1 96 ? -16.160 -1.964 20.794 1.00 84.00 96 GLU A C 1
ATOM 735 O O . GLU A 1 96 ? -16.820 -0.923 20.900 1.00 84.00 96 GLU A O 1
ATOM 740 N N . ARG A 1 97 ? -16.147 -2.692 19.683 1.00 75.19 97 ARG A N 1
ATOM 741 C CA . ARG A 1 97 ? -16.981 -2.431 18.516 1.00 75.19 97 ARG A CA 1
ATOM 742 C C . ARG A 1 97 ? -17.688 -3.721 18.153 1.00 75.19 97 ARG A C 1
ATOM 744 O O . ARG A 1 97 ? -17.057 -4.671 17.720 1.00 75.19 97 ARG A O 1
ATOM 751 N N . SER A 1 98 ? -19.006 -3.723 18.282 1.00 64.50 98 SER A N 1
ATOM 752 C CA . SER A 1 98 ? -19.814 -4.848 17.834 1.00 64.50 98 SER A CA 1
ATOM 753 C C . SER A 1 98 ? -20.136 -4.706 16.348 1.00 64.50 98 SER A C 1
ATOM 755 O O . SER A 1 98 ? -20.662 -3.674 15.923 1.00 64.50 98 SER A O 1
ATOM 757 N N . HIS A 1 99 ? -19.889 -5.762 15.573 1.00 62.97 99 HIS A N 1
ATOM 758 C CA . HIS A 1 99 ? -20.460 -5.923 14.231 1.00 62.97 99 HIS A CA 1
ATOM 759 C C . HIS A 1 99 ? -21.966 -6.275 14.276 1.00 62.97 99 HIS A C 1
ATOM 761 O O . HIS A 1 99 ? -22.604 -6.390 13.230 1.00 62.97 99 HIS A O 1
ATOM 767 N N . PHE A 1 100 ? -22.552 -6.394 15.479 1.00 57.91 100 PHE A N 1
ATOM 768 C CA . PHE A 1 100 ? -23.965 -6.692 15.730 1.00 57.91 100 PHE A CA 1
ATOM 769 C C . PHE A 1 100 ? -24.757 -5.473 16.155 1.00 57.91 100 PHE A C 1
ATOM 771 O O . PHE A 1 100 ? -24.309 -4.670 16.976 1.00 57.91 100 PHE A O 1
ATOM 778 N N . SER A 1 101 ? -26.001 -5.400 15.675 1.00 49.94 101 SER A N 1
ATOM 779 C CA . SER A 1 101 ? -27.010 -4.452 16.166 1.00 49.94 101 SER A CA 1
ATOM 780 C C . SER A 1 101 ? -26.527 -2.997 16.193 1.00 49.94 101 SER A C 1
ATOM 782 O O . SER A 1 101 ? -26.814 -2.259 17.133 1.00 49.94 101 SER A O 1
ATOM 784 N N . VAL A 1 102 ? -25.811 -2.558 15.150 1.00 49.56 102 VAL A N 1
ATOM 785 C CA . VAL A 1 102 ? -25.643 -1.121 14.909 1.00 49.56 102 VAL A CA 1
ATOM 786 C C . VAL A 1 102 ? -27.041 -0.578 14.646 1.00 49.56 102 VAL A C 1
ATOM 788 O O . VAL A 1 102 ? -27.612 -0.830 13.577 1.00 49.56 102 VAL A O 1
ATOM 791 N N . GLU A 1 103 ? -27.617 0.083 15.652 1.00 41.12 103 GLU A N 1
ATOM 792 C CA . GLU A 1 103 ? -28.872 0.804 15.514 1.00 41.12 103 GLU A CA 1
ATOM 793 C C . GLU A 1 103 ? -28.809 1.651 14.239 1.00 41.12 103 GLU A C 1
ATOM 795 O O . GLU A 1 103 ? -27.838 2.376 13.998 1.00 41.12 103 GLU A O 1
ATOM 800 N N . ASP A 1 104 ? -29.880 1.627 13.443 1.00 43.00 104 ASP A N 1
ATOM 801 C CA . ASP A 1 104 ? -30.025 2.486 12.259 1.00 43.00 104 ASP A CA 1
ATOM 802 C C . ASP A 1 104 ? -29.843 3.984 12.582 1.00 43.00 104 ASP A C 1
ATOM 804 O O . ASP A 1 104 ? -29.740 4.808 11.674 1.00 43.00 104 ASP A O 1
ATOM 808 N N . SER A 1 105 ? -29.801 4.363 13.865 1.00 40.81 105 SER A N 1
ATOM 809 C CA . SER A 1 105 ? -29.507 5.708 14.357 1.00 40.81 105 SER A CA 1
ATOM 810 C C . SER A 1 105 ? -28.130 6.230 13.911 1.00 40.81 105 SER A C 1
ATOM 812 O O . SER A 1 105 ? -28.008 7.435 13.670 1.00 40.81 105 SER A O 1
ATOM 814 N N . PHE A 1 106 ? -27.127 5.363 13.704 1.00 40.41 106 PHE A N 1
ATOM 815 C CA . PHE A 1 106 ? -25.803 5.782 13.213 1.00 40.41 106 PHE A CA 1
ATOM 816 C C . PHE A 1 106 ? -25.831 6.162 11.721 1.00 40.41 106 PHE A C 1
ATOM 818 O O . PHE A 1 106 ? -25.252 7.172 11.321 1.00 40.41 106 PHE A O 1
ATOM 825 N N . PHE A 1 107 ? -26.594 5.417 10.913 1.00 39.22 107 PHE A N 1
ATOM 826 C CA . PHE A 1 107 ? -26.766 5.656 9.472 1.00 39.22 107 PHE A CA 1
ATOM 827 C C . PHE A 1 107 ? -27.855 6.699 9.148 1.00 39.22 107 PHE A C 1
ATOM 829 O O . PHE A 1 107 ? -27.847 7.298 8.073 1.00 39.22 107 PHE A O 1
ATOM 836 N N . LYS A 1 108 ? -28.783 6.976 10.078 1.00 37.59 108 LYS A N 1
ATOM 837 C CA . LYS A 1 108 ? -29.855 7.982 9.926 1.00 37.59 108 LYS A CA 1
ATOM 838 C C . LYS A 1 108 ? -29.400 9.435 10.075 1.00 37.59 108 LYS A C 1
ATOM 840 O O . LYS A 1 108 ? -30.229 10.328 9.884 1.00 37.59 108 LYS A O 1
ATOM 845 N N . LYS A 1 109 ? -28.120 9.726 10.344 1.00 41.97 109 LYS A N 1
ATOM 846 C CA . LYS A 1 109 ? -27.584 11.097 10.233 1.00 41.97 109 LYS A CA 1
ATOM 847 C C . LYS A 1 109 ? -27.461 11.509 8.758 1.00 41.97 109 LYS A C 1
ATOM 849 O O . LYS A 1 109 ? -26.376 11.694 8.220 1.00 41.97 109 LYS A O 1
ATOM 854 N N . LYS A 1 110 ? -28.611 11.688 8.103 1.00 38.41 110 LYS A N 1
ATOM 855 C CA . LYS A 1 110 ? -28.730 12.357 6.808 1.00 38.41 110 LYS A CA 1
ATOM 856 C C . LYS A 1 110 ? -28.303 13.825 6.940 1.00 38.41 110 LYS A C 1
ATOM 858 O O . LYS A 1 110 ? -28.944 14.623 7.619 1.00 38.41 110 LYS A O 1
ATOM 863 N N . SER A 1 111 ? -27.184 14.133 6.291 1.00 42.25 111 SER A N 1
ATOM 864 C CA . SER A 1 111 ? -26.980 15.249 5.350 1.00 42.25 111 SER A CA 1
ATOM 865 C C . SER A 1 111 ? -27.325 16.696 5.739 1.00 42.25 111 SER A C 1
ATOM 867 O O . SER A 1 111 ? -27.426 17.509 4.829 1.00 42.25 111 SER A O 1
ATOM 869 N N . ASN A 1 112 ? -27.484 17.061 7.016 1.00 37.41 112 ASN A N 1
ATOM 870 C CA . ASN A 1 112 ? -27.797 18.455 7.395 1.00 37.41 112 ASN A CA 1
ATOM 871 C C . ASN A 1 112 ? -26.846 19.094 8.421 1.00 37.41 112 ASN A C 1
ATOM 873 O O . ASN A 1 112 ? -27.121 20.189 8.910 1.00 37.41 112 ASN A O 1
ATOM 877 N N . SER A 1 113 ? -25.720 18.465 8.768 1.00 38.34 113 SER A N 1
ATOM 878 C CA . SER A 1 113 ? -24.730 19.106 9.641 1.00 38.34 113 SER A CA 1
ATOM 879 C C . SER A 1 113 ? -23.499 19.527 8.858 1.00 38.34 113 SER A C 1
ATOM 881 O O . SER A 1 113 ? -22.872 18.688 8.220 1.00 38.34 113 SER A O 1
ATOM 883 N N . ALA A 1 114 ? -23.149 20.810 8.965 1.00 41.31 114 ALA A N 1
ATOM 884 C CA . ALA A 1 114 ? -21.895 21.382 8.493 1.00 41.31 114 ALA A CA 1
ATOM 885 C C . ALA A 1 114 ? -20.704 20.437 8.735 1.00 41.31 114 ALA A C 1
ATOM 887 O O . ALA A 1 114 ? -20.618 19.823 9.805 1.00 41.31 114 ALA A O 1
ATOM 888 N N . HIS A 1 115 ? -19.798 20.380 7.752 1.00 45.75 115 HIS A N 1
ATOM 889 C CA . HIS A 1 115 ? -18.538 19.618 7.702 1.00 45.75 115 HIS A CA 1
ATOM 890 C C . HIS A 1 115 ? -17.835 19.424 9.067 1.00 45.75 115 HIS A C 1
ATOM 892 O O . HIS A 1 115 ? -17.257 18.376 9.333 1.00 45.75 115 HIS A O 1
ATOM 898 N N . SER A 1 116 ? -17.920 20.397 9.981 1.00 40.91 116 SER A N 1
ATOM 899 C CA . SER A 1 116 ? -17.254 20.356 11.288 1.00 40.91 116 SER A CA 1
ATOM 900 C C . SER A 1 116 ? -17.824 19.358 12.310 1.00 40.91 116 SER A C 1
ATOM 902 O O . SER A 1 116 ? -17.096 18.960 13.218 1.00 40.91 116 SER A O 1
ATOM 904 N N . LYS A 1 117 ? -19.095 18.932 12.215 1.00 34.84 117 LYS A N 1
ATOM 905 C CA . LYS A 1 117 ? -19.718 18.078 13.254 1.00 34.84 117 LYS A CA 1
ATOM 906 C C . LYS A 1 117 ? -19.350 16.593 13.156 1.00 34.84 117 LYS A C 1
ATOM 908 O O . LYS A 1 117 ? -19.352 15.925 14.188 1.00 34.84 117 LYS A O 1
ATOM 913 N N . VAL A 1 118 ? -19.013 16.081 11.970 1.00 41.91 118 VAL A N 1
ATOM 914 C CA . VAL A 1 118 ? -18.609 14.672 11.768 1.00 41.91 118 VAL A CA 1
ATOM 915 C C . VAL A 1 118 ? -17.208 14.413 12.346 1.00 41.91 118 VAL A C 1
ATOM 917 O O . VAL A 1 118 ? -16.977 13.402 13.001 1.00 41.91 118 VAL A O 1
ATOM 920 N N . LEU A 1 119 ? -16.315 15.402 12.258 1.00 43.47 119 LEU A N 1
ATOM 921 C CA . LEU A 1 119 ? -14.944 15.355 12.783 1.00 43.47 119 LEU A CA 1
ATOM 922 C C . LEU A 1 119 ? -14.824 15.313 14.321 1.00 43.47 119 LEU A C 1
ATOM 924 O O . LEU A 1 119 ? -13.722 15.091 14.828 1.00 43.47 119 LEU A O 1
ATOM 928 N N . ASN A 1 120 ? -15.899 15.550 15.082 1.00 39.16 120 ASN A N 1
ATOM 929 C CA . ASN A 1 120 ? -15.841 15.593 16.552 1.00 39.16 120 ASN A CA 1
ATOM 930 C C . ASN A 1 120 ? -15.939 14.214 17.229 1.00 39.16 120 ASN A C 1
ATOM 932 O O . ASN A 1 120 ? -15.528 14.101 18.379 1.00 39.16 120 ASN A O 1
ATOM 936 N N . ASN A 1 121 ? -16.395 13.175 16.519 1.00 51.72 121 ASN A N 1
ATOM 937 C CA . ASN A 1 121 ? -16.520 11.805 17.045 1.00 51.72 121 ASN A CA 1
ATOM 938 C C . ASN A 1 121 ? -15.538 10.807 16.403 1.00 51.72 121 ASN A C 1
ATOM 940 O O . ASN A 1 121 ? -15.743 9.605 16.528 1.00 51.72 121 ASN A O 1
ATOM 944 N N . SER A 1 122 ? -14.491 11.295 15.729 1.00 76.00 122 SER A N 1
ATOM 945 C CA . SER A 1 122 ? -13.506 10.432 15.067 1.00 76.00 122 SER A CA 1
ATOM 946 C C . SER A 1 122 ? -12.860 9.452 16.052 1.00 76.00 122 SER A C 1
ATOM 948 O O . SER A 1 122 ? -12.451 9.872 17.142 1.00 76.00 122 SER A O 1
ATOM 950 N N . LEU A 1 123 ? -12.684 8.184 15.655 1.00 78.38 123 LEU A N 1
ATOM 951 C CA . LEU A 1 123 ? -11.945 7.182 16.445 1.00 78.38 123 LEU A CA 1
ATOM 952 C C . LEU A 1 123 ? -10.548 7.687 16.851 1.00 78.38 123 LEU A C 1
ATOM 954 O O . LEU A 1 123 ? -10.066 7.398 17.947 1.00 78.38 123 LEU A O 1
ATOM 958 N N . MET A 1 124 ? -9.930 8.535 16.022 1.00 81.69 124 MET A N 1
ATOM 959 C CA . MET A 1 124 ? -8.653 9.193 16.312 1.00 81.69 124 MET A CA 1
ATOM 960 C C . MET A 1 124 ? -8.680 10.139 17.523 1.00 81.69 124 MET A C 1
ATOM 962 O O . MET A 1 124 ? -7.634 10.416 18.104 1.00 81.69 124 MET A O 1
ATOM 966 N N . LYS A 1 125 ? -9.846 10.667 17.904 1.00 82.44 125 LYS A N 1
ATOM 967 C CA . LYS A 1 125 ? -10.007 11.611 19.023 1.00 82.44 125 LYS A CA 1
ATOM 968 C C . LYS A 1 125 ? -10.579 10.957 20.280 1.00 82.44 125 LYS A C 1
ATOM 970 O O . LYS A 1 125 ? -10.691 11.621 21.311 1.00 82.44 125 LYS A O 1
ATOM 975 N N . MET A 1 126 ? -10.958 9.681 20.209 1.00 82.25 126 MET A N 1
ATOM 976 C CA . MET A 1 126 ? -11.502 8.963 21.355 1.00 82.25 126 MET A CA 1
ATOM 977 C C . MET A 1 126 ? -10.458 8.780 22.461 1.00 82.25 126 MET A C 1
ATOM 979 O O . MET A 1 126 ? -9.249 8.726 22.226 1.00 82.25 126 MET A O 1
ATOM 983 N N . LYS A 1 127 ? -10.943 8.682 23.703 1.00 85.38 127 LYS A N 1
ATOM 984 C CA . LYS A 1 127 ? -10.087 8.503 24.874 1.00 85.38 127 LYS A CA 1
ATOM 985 C C . LYS A 1 127 ? -9.392 7.142 24.803 1.00 85.38 127 LYS A C 1
ATOM 987 O O . LYS A 1 127 ? -10.051 6.107 24.770 1.00 85.38 127 LYS A O 1
ATOM 992 N N . LYS A 1 128 ? -8.061 7.164 24.840 1.00 89.88 128 LYS A N 1
ATOM 993 C CA . LYS A 1 128 ? -7.228 5.967 24.975 1.00 89.88 128 LYS A CA 1
ATOM 994 C C . LYS A 1 128 ? -7.512 5.292 26.315 1.00 89.88 128 LYS A C 1
ATOM 996 O O . LYS A 1 128 ? -7.599 5.962 27.349 1.00 89.88 128 LYS A O 1
ATOM 1001 N N . GLN A 1 129 ? -7.624 3.975 26.300 1.00 86.44 129 GLN A N 1
ATOM 1002 C CA . GLN A 1 129 ? -7.485 3.157 27.498 1.00 86.44 129 GLN A CA 1
ATOM 1003 C C . GLN A 1 129 ? -5.992 3.036 27.851 1.00 86.44 129 GLN A C 1
ATOM 1005 O O . GLN A 1 129 ? -5.142 3.657 27.209 1.00 86.44 129 GLN A O 1
ATOM 1010 N N . GLY A 1 130 ? -5.655 2.276 28.895 1.00 82.88 130 GLY A N 1
ATOM 1011 C CA . GLY A 1 130 ? -4.255 1.976 29.205 1.00 82.88 130 GLY A CA 1
ATOM 1012 C C . GLY A 1 130 ? -3.533 1.300 28.032 1.00 82.88 130 GLY A C 1
ATOM 1013 O O . GLY A 1 130 ? -4.165 0.772 27.113 1.00 82.88 130 GLY A O 1
ATOM 1014 N N . ILE A 1 131 ? -2.201 1.310 28.073 1.00 91.31 131 ILE A N 1
ATOM 1015 C CA . ILE A 1 131 ? -1.374 0.621 27.079 1.00 91.31 131 ILE A CA 1
ATOM 1016 C C . ILE A 1 131 ? -1.694 -0.878 27.132 1.00 91.31 131 ILE A C 1
ATOM 1018 O O . ILE A 1 131 ? -1.564 -1.508 28.180 1.00 91.31 131 ILE A O 1
ATOM 1022 N N . CYS A 1 132 ? -2.131 -1.439 26.006 1.00 91.75 132 CYS A N 1
ATOM 1023 C CA . CYS A 1 132 ? -2.380 -2.870 25.857 1.00 91.75 132 CYS A CA 1
ATOM 1024 C C . CYS A 1 132 ? -1.112 -3.612 25.426 1.00 91.75 132 CYS A C 1
ATOM 1026 O O . CYS A 1 132 ? -0.854 -4.706 25.917 1.00 91.75 132 CYS A O 1
ATOM 1028 N N . PHE A 1 133 ? -0.329 -3.013 24.521 1.00 90.12 133 PHE A N 1
ATOM 1029 C CA . PHE A 1 133 ? 0.901 -3.600 23.993 1.00 90.12 133 PHE A CA 1
ATOM 1030 C C . PHE A 1 133 ? 1.971 -2.529 23.798 1.00 90.12 133 PHE A C 1
ATOM 1032 O O . PHE A 1 133 ? 1.672 -1.403 23.397 1.00 90.12 133 PHE A O 1
ATOM 1039 N N . GLN A 1 134 ? 3.224 -2.918 24.009 1.00 95.00 134 GLN A N 1
ATOM 1040 C CA . GLN A 1 134 ? 4.392 -2.189 23.525 1.00 95.00 134 GLN A CA 1
ATOM 1041 C C . GLN A 1 134 ? 5.196 -3.133 22.639 1.00 95.00 134 GLN A C 1
ATOM 1043 O O . GLN A 1 134 ? 5.376 -4.305 22.974 1.00 95.00 134 GLN A O 1
ATOM 1048 N N . LYS A 1 135 ? 5.654 -2.635 21.494 1.00 94.62 135 LYS A N 1
ATOM 1049 C CA . LYS A 1 135 ? 6.477 -3.397 20.556 1.00 94.62 135 LYS A CA 1
ATOM 1050 C C . LYS A 1 135 ? 7.571 -2.494 20.014 1.00 94.62 135 LYS A C 1
ATOM 1052 O O . LYS A 1 135 ? 7.307 -1.355 19.645 1.00 94.62 135 LYS A O 1
ATOM 1057 N N . THR A 1 136 ? 8.780 -3.027 19.922 1.00 96.88 136 THR A N 1
ATOM 1058 C CA . THR A 1 136 ? 9.869 -2.405 19.170 1.00 96.88 136 THR A CA 1
ATOM 1059 C C . THR A 1 136 ? 10.098 -3.222 17.910 1.00 96.88 136 THR A C 1
ATOM 1061 O O . THR A 1 136 ? 10.127 -4.452 17.958 1.00 96.88 136 THR A O 1
ATOM 1064 N N . VAL A 1 137 ? 10.219 -2.538 16.778 1.00 96.38 137 VAL A N 1
ATOM 1065 C CA . VAL A 1 137 ? 10.404 -3.147 15.462 1.00 96.38 137 VAL A CA 1
ATOM 1066 C C . VAL A 1 137 ? 11.692 -2.611 14.849 1.00 96.38 137 VAL A C 1
ATOM 1068 O O . VAL A 1 137 ? 11.857 -1.399 14.736 1.00 96.38 137 VAL A O 1
ATOM 1071 N N . SER A 1 138 ? 12.605 -3.496 14.457 1.00 97.06 138 SER A N 1
ATOM 1072 C CA . SER A 1 138 ? 13.863 -3.104 13.814 1.00 97.06 138 SER A CA 1
ATOM 1073 C C . SER A 1 138 ? 13.654 -2.869 12.321 1.00 97.06 138 SER A C 1
ATOM 1075 O O . SER A 1 138 ? 13.304 -3.785 11.580 1.00 97.06 138 SER A O 1
ATOM 1077 N N . ILE A 1 139 ? 13.855 -1.626 11.887 1.00 96.38 139 ILE A N 1
ATOM 1078 C CA . ILE A 1 139 ? 13.840 -1.213 10.484 1.00 96.38 139 ILE A CA 1
ATOM 1079 C C . ILE A 1 139 ? 15.293 -1.037 10.053 1.00 96.38 139 ILE A C 1
ATOM 1081 O O . ILE A 1 139 ? 15.960 -0.094 10.473 1.00 96.38 139 ILE A O 1
ATOM 1085 N N . GLU A 1 140 ? 15.777 -1.953 9.217 1.00 94.88 140 GLU A N 1
ATOM 1086 C CA . GLU A 1 140 ? 17.197 -2.041 8.845 1.00 94.88 140 GLU A CA 1
ATOM 1087 C C . GLU A 1 140 ? 17.593 -1.106 7.697 1.00 94.88 140 GLU A C 1
ATOM 1089 O O . GLU A 1 140 ? 18.753 -0.720 7.573 1.00 94.88 140 GLU A O 1
ATOM 1094 N N . LYS A 1 141 ? 16.641 -0.744 6.829 1.00 93.94 141 LYS A N 1
ATOM 1095 C CA . LYS A 1 141 ? 16.900 0.035 5.613 1.00 93.94 141 LYS A CA 1
ATOM 1096 C C . LYS A 1 141 ? 16.139 1.354 5.629 1.00 93.94 141 LYS A C 1
ATOM 1098 O O . LYS A 1 141 ? 14.973 1.411 6.007 1.00 93.94 141 LYS A O 1
ATOM 1103 N N . SER A 1 142 ? 16.816 2.411 5.191 1.00 94.19 142 SER A N 1
ATOM 1104 C CA . SER A 1 142 ? 16.205 3.723 4.980 1.00 94.19 142 SER A CA 1
ATOM 1105 C C . SER A 1 142 ? 15.313 3.712 3.744 1.00 94.19 142 SER A C 1
ATOM 1107 O O . SER A 1 142 ? 15.728 3.180 2.720 1.00 94.19 142 SER A O 1
ATOM 1109 N N . ASN A 1 143 ? 14.139 4.343 3.816 1.00 94.62 143 ASN A N 1
ATOM 1110 C CA . ASN A 1 143 ? 13.232 4.557 2.683 1.00 94.62 143 ASN A CA 1
ATOM 1111 C C . ASN A 1 143 ? 12.814 3.262 1.958 1.00 94.62 143 ASN A C 1
ATOM 1113 O O . ASN A 1 143 ? 12.483 3.285 0.772 1.00 94.62 143 ASN A O 1
ATOM 1117 N N . ILE A 1 144 ? 12.799 2.138 2.673 1.00 96.00 144 ILE A N 1
ATOM 1118 C CA . ILE A 1 144 ? 12.278 0.856 2.196 1.00 96.00 144 ILE A CA 1
ATOM 1119 C C . ILE A 1 144 ? 11.093 0.481 3.089 1.00 96.00 144 ILE A C 1
ATOM 1121 O O . ILE A 1 144 ? 11.235 0.538 4.317 1.00 96.00 144 ILE A O 1
ATOM 1125 N N . PRO A 1 145 ? 9.922 0.146 2.519 1.00 96.75 145 PRO A N 1
ATOM 1126 C CA . PRO A 1 145 ? 8.770 -0.235 3.317 1.00 96.75 145 PRO A CA 1
ATOM 1127 C C . PRO A 1 145 ? 9.073 -1.517 4.091 1.00 96.75 145 PRO A C 1
ATOM 1129 O O . PRO A 1 145 ? 9.664 -2.471 3.587 1.00 96.75 145 PRO A O 1
ATOM 1132 N N . PHE A 1 146 ? 8.642 -1.529 5.341 1.00 97.25 146 PHE A N 1
ATOM 1133 C CA . PHE A 1 146 ? 8.792 -2.639 6.254 1.00 97.25 146 PHE A CA 1
ATOM 1134 C C . PHE A 1 146 ? 7.419 -3.015 6.796 1.00 97.25 146 PHE A C 1
ATOM 1136 O O . PHE A 1 146 ? 6.713 -2.174 7.361 1.00 97.25 146 PHE A O 1
ATOM 1143 N N . VAL A 1 147 ? 7.041 -4.283 6.632 1.00 97.56 147 VAL A N 1
ATOM 1144 C CA . VAL A 1 147 ? 5.759 -4.805 7.113 1.00 97.56 147 VAL A CA 1
ATOM 1145 C C . VAL A 1 147 ? 5.981 -5.779 8.249 1.00 97.56 147 VAL A C 1
ATOM 1147 O O . VAL A 1 147 ? 6.804 -6.685 8.157 1.00 97.56 147 VAL A O 1
ATOM 1150 N N . PHE A 1 148 ? 5.202 -5.615 9.311 1.00 96.62 148 PHE A N 1
ATOM 1151 C CA . PHE A 1 148 ? 5.154 -6.555 10.420 1.00 96.62 148 PHE A CA 1
ATOM 1152 C C . PHE A 1 148 ? 3.715 -6.873 10.803 1.00 96.62 148 PHE A C 1
ATOM 1154 O O . PHE A 1 148 ? 2.792 -6.093 10.565 1.00 96.62 148 PHE A O 1
ATOM 1161 N N . GLN A 1 149 ? 3.541 -8.024 11.446 1.00 97.12 149 GLN A N 1
ATOM 1162 C CA . GLN A 1 149 ? 2.276 -8.417 12.043 1.00 97.12 149 GLN A CA 1
ATOM 1163 C C . GLN A 1 149 ? 2.247 -8.041 13.528 1.00 97.12 149 GLN A C 1
ATOM 1165 O O . GLN A 1 149 ? 3.237 -8.186 14.257 1.00 97.12 149 GLN A O 1
ATOM 1170 N N . LEU A 1 150 ? 1.119 -7.500 13.968 1.00 97.06 150 LEU A N 1
ATOM 1171 C CA . LEU 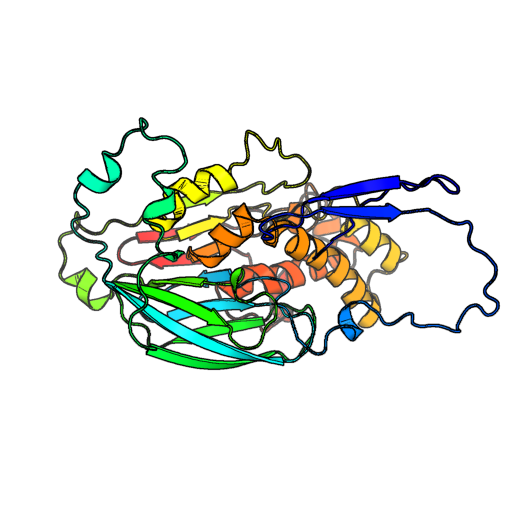A 1 150 ? 0.772 -7.290 15.364 1.00 97.06 150 LEU A CA 1
ATOM 1172 C C . LEU A 1 150 ? -0.254 -8.350 15.752 1.00 97.06 150 LEU A C 1
ATOM 1174 O O . LEU A 1 150 ? -1.371 -8.311 15.253 1.00 97.06 150 LEU A O 1
ATOM 1178 N N . ASP A 1 151 ? 0.131 -9.272 16.627 1.00 96.00 151 ASP A N 1
ATOM 1179 C CA . ASP A 1 151 ? -0.700 -10.385 17.091 1.00 96.00 151 ASP A CA 1
ATOM 1180 C C . ASP A 1 151 ? -1.239 -10.154 18.506 1.00 96.00 151 ASP A C 1
ATOM 1182 O O . ASP A 1 151 ? -0.825 -9.231 19.211 1.00 96.00 151 ASP A O 1
ATOM 1186 N N . GLY A 1 152 ? -2.141 -11.035 18.941 1.00 94.75 152 GLY A N 1
ATOM 1187 C CA . GLY A 1 152 ? -2.673 -11.042 20.305 1.00 94.75 152 GLY A CA 1
ATOM 1188 C C . GLY A 1 152 ? -3.753 -9.991 20.559 1.00 94.75 152 GLY A C 1
ATOM 1189 O O . GLY A 1 152 ? -4.122 -9.763 21.711 1.00 94.75 152 GLY A O 1
ATOM 1190 N N . LEU A 1 153 ? -4.279 -9.363 19.506 1.00 95.44 153 LEU A N 1
ATOM 1191 C CA . LEU A 1 153 ? -5.395 -8.433 19.615 1.00 95.44 153 LEU A CA 1
ATOM 1192 C C . LEU A 1 153 ? -6.672 -9.176 20.035 1.00 95.44 153 LEU A C 1
ATOM 1194 O O . LEU A 1 153 ? -6.838 -10.375 19.793 1.00 95.44 153 LEU A O 1
ATOM 1198 N N . LYS A 1 154 ? -7.586 -8.458 20.686 1.00 93.94 154 LYS A N 1
ATOM 1199 C CA . LYS A 1 154 ? -8.918 -8.970 21.004 1.00 93.94 154 LYS A CA 1
ATOM 1200 C C . LYS A 1 154 ? -9.836 -8.780 19.792 1.00 93.94 154 LYS A C 1
ATOM 1202 O O . LYS A 1 154 ? -9.761 -7.714 19.180 1.00 93.94 154 LYS A O 1
ATOM 1207 N N . PRO A 1 155 ? -10.713 -9.746 19.482 1.00 92.19 155 PRO A N 1
ATOM 1208 C CA . PRO A 1 155 ? -11.776 -9.565 18.493 1.00 92.19 155 PRO A CA 1
ATOM 1209 C C . PRO A 1 155 ? -12.699 -8.394 18.835 1.00 92.19 155 PRO A C 1
ATOM 1211 O O . PRO A 1 155 ? -12.788 -8.010 20.005 1.00 92.19 155 PRO A O 1
ATOM 1214 N N . ASP A 1 156 ? -13.396 -7.848 17.834 1.00 89.12 156 ASP A N 1
ATOM 1215 C CA . ASP A 1 156 ? -14.417 -6.799 18.013 1.00 89.12 156 ASP A CA 1
ATOM 1216 C C . ASP A 1 156 ? -13.923 -5.590 18.834 1.00 89.12 156 ASP A C 1
ATOM 1218 O O . ASP A 1 156 ? -14.608 -5.064 19.717 1.00 89.12 156 ASP A O 1
ATOM 1222 N N . THR A 1 157 ? -12.683 -5.160 18.599 1.00 91.75 157 THR A N 1
ATOM 1223 C CA . THR A 1 157 ? -12.025 -4.128 19.405 1.00 91.75 157 THR A CA 1
ATOM 1224 C C . THR A 1 157 ? -11.328 -3.099 18.523 1.00 91.75 157 THR A C 1
ATOM 1226 O O . THR A 1 157 ? -10.635 -3.419 17.556 1.00 91.75 157 THR A O 1
ATOM 1229 N N . VAL A 1 158 ? -11.482 -1.828 18.888 1.00 94.88 158 VAL A N 1
ATOM 1230 C CA . VAL A 1 158 ? -10.752 -0.726 18.267 1.00 94.88 158 VAL A CA 1
ATOM 1231 C C . VAL A 1 158 ? -9.482 -0.450 19.058 1.00 94.88 158 VAL A C 1
ATOM 1233 O O . VAL A 1 158 ? -9.524 -0.199 20.266 1.00 94.88 158 VAL A O 1
ATOM 1236 N N . TYR A 1 159 ? -8.357 -0.441 18.353 1.00 96.81 159 TYR A N 1
ATOM 1237 C CA . TYR A 1 159 ? -7.049 -0.081 18.874 1.00 96.81 159 TYR A CA 1
ATOM 1238 C C . TYR A 1 159 ? -6.511 1.168 18.190 1.00 96.81 159 TYR A C 1
ATOM 1240 O O . TYR A 1 159 ? -6.728 1.392 17.001 1.00 96.81 159 TYR A O 1
ATOM 1248 N N . ARG A 1 160 ? -5.742 1.948 18.943 1.00 96.94 160 ARG A N 1
ATOM 1249 C CA . ARG A 1 160 ? -4.954 3.070 18.446 1.00 96.94 160 ARG A CA 1
ATOM 1250 C C . ARG A 1 160 ? -3.474 2.735 18.554 1.00 96.94 160 ARG A C 1
ATOM 1252 O O . ARG A 1 160 ? -3.021 2.327 19.619 1.00 96.94 160 ARG A O 1
ATOM 1259 N N . VAL A 1 161 ? -2.742 2.930 17.465 1.00 97.62 161 VAL A N 1
ATOM 1260 C CA . VAL A 1 161 ? -1.314 2.622 17.345 1.00 97.62 161 VAL A CA 1
ATOM 1261 C C . VAL A 1 161 ? -0.526 3.915 17.211 1.00 97.62 161 VAL A C 1
ATOM 1263 O O . VAL A 1 161 ? -0.748 4.674 16.270 1.00 97.62 161 VAL A O 1
ATOM 1266 N N . GLU A 1 162 ? 0.402 4.162 18.127 1.00 97.12 162 GLU A N 1
ATOM 1267 C CA . GLU A 1 162 ? 1.247 5.357 18.128 1.00 97.12 162 GLU A CA 1
ATOM 1268 C C . GLU A 1 162 ? 2.728 4.995 18.138 1.00 97.12 162 GLU A C 1
ATOM 1270 O O . GLU A 1 162 ? 3.118 3.952 18.659 1.00 97.12 162 GLU A O 1
ATOM 1275 N N . PHE A 1 163 ? 3.555 5.879 17.577 1.00 96.25 163 PHE A N 1
ATOM 1276 C CA . PHE A 1 163 ? 5.003 5.699 17.491 1.00 96.25 163 PHE A CA 1
ATOM 1277 C C . PHE A 1 163 ? 5.715 6.801 18.268 1.00 96.25 163 PHE A C 1
ATOM 1279 O O . PHE A 1 163 ? 5.467 7.983 18.029 1.00 96.25 163 PHE A O 1
ATOM 1286 N N . THR A 1 164 ? 6.593 6.435 19.201 1.00 93.88 164 THR A N 1
ATOM 1287 C CA . THR A 1 164 ? 7.082 7.378 20.226 1.00 93.88 164 THR A CA 1
ATOM 1288 C C . THR A 1 164 ? 8.440 8.002 19.915 1.00 93.88 164 THR A C 1
ATOM 1290 O O . THR A 1 164 ? 8.765 9.047 20.471 1.00 93.88 164 THR A O 1
ATOM 1293 N N . ASN A 1 165 ? 9.231 7.411 19.017 1.00 93.25 165 ASN A N 1
ATOM 1294 C CA . ASN A 1 165 ? 10.601 7.844 18.713 1.00 93.25 165 ASN A CA 1
ATOM 1295 C C . ASN A 1 165 ? 10.796 8.338 17.267 1.00 93.25 165 ASN A C 1
ATOM 1297 O O . ASN A 1 165 ? 11.858 8.140 16.676 1.00 93.25 165 ASN A O 1
ATOM 1301 N N . ILE A 1 166 ? 9.782 9.010 16.711 1.00 92.25 166 ILE A N 1
ATOM 1302 C CA . ILE A 1 166 ? 9.840 9.685 15.403 1.00 92.25 166 ILE A CA 1
ATOM 1303 C C . ILE A 1 166 ? 9.352 11.135 15.499 1.00 92.25 166 ILE A C 1
ATOM 1305 O O . ILE A 1 166 ? 8.469 11.449 16.293 1.00 92.25 166 ILE A O 1
ATOM 1309 N N . CYS A 1 167 ? 9.883 12.022 14.652 1.00 90.19 167 CYS A N 1
ATOM 1310 C CA . CYS A 1 167 ? 9.546 13.453 14.675 1.00 90.19 167 CYS A CA 1
ATOM 1311 C C . CYS A 1 167 ? 8.092 13.780 14.338 1.00 90.19 167 CYS A C 1
ATOM 1313 O O . CYS A 1 167 ? 7.552 14.758 14.838 1.00 90.19 167 CYS A O 1
ATOM 1315 N N . ASN A 1 168 ? 7.486 13.024 13.428 1.00 92.31 168 ASN A N 1
ATOM 1316 C CA . ASN A 1 168 ? 6.153 13.301 1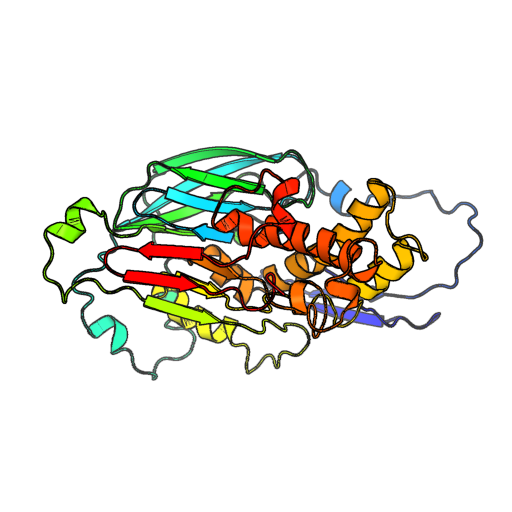2.898 1.00 92.31 168 ASN A CA 1
ATOM 1317 C C . ASN A 1 168 ? 5.073 12.408 13.522 1.00 92.31 168 ASN A C 1
ATOM 1319 O O . ASN A 1 168 ? 4.032 12.195 12.901 1.00 92.31 168 ASN A O 1
ATOM 1323 N N . SER A 1 169 ? 5.316 11.900 14.734 1.00 91.38 169 SER A N 1
ATOM 1324 C CA . SER A 1 169 ? 4.440 10.974 15.466 1.00 91.38 169 SER A CA 1
ATOM 1325 C C . SER A 1 169 ? 2.993 11.457 15.575 1.00 91.38 169 SER A C 1
ATOM 1327 O O . SER A 1 169 ? 2.074 10.665 15.390 1.00 91.38 169 SER A O 1
ATOM 1329 N N . GLU A 1 170 ? 2.774 12.760 15.769 1.00 89.31 170 GLU A N 1
ATOM 1330 C CA . GLU A 1 170 ? 1.435 13.360 15.888 1.00 89.31 170 GLU A CA 1
ATOM 1331 C C . GLU A 1 170 ? 0.549 13.126 14.652 1.00 89.31 170 GLU A C 1
ATOM 1333 O O . GLU A 1 170 ? -0.667 12.991 14.767 1.00 89.31 170 GLU A O 1
ATOM 1338 N N . THR A 1 171 ? 1.166 13.029 13.471 1.00 89.44 171 THR A N 1
ATOM 1339 C CA . THR A 1 171 ? 0.482 12.819 12.179 1.00 89.44 171 THR A CA 1
ATOM 1340 C C . THR A 1 171 ? 0.537 11.368 11.700 1.00 89.44 171 THR A C 1
ATOM 1342 O O . THR A 1 171 ? -0.018 11.031 10.653 1.00 89.44 171 THR A O 1
ATOM 1345 N N . ARG A 1 172 ? 1.238 10.505 12.442 1.00 94.69 172 ARG A N 1
ATOM 1346 C CA . ARG A 1 172 ? 1.562 9.123 12.077 1.00 94.69 172 ARG A CA 1
ATOM 1347 C C . ARG A 1 172 ? 0.939 8.185 13.092 1.00 94.69 172 ARG A C 1
ATOM 1349 O O . ARG A 1 172 ? 1.625 7.554 13.884 1.00 94.69 172 ARG A O 1
ATOM 1356 N N . VAL A 1 173 ? -0.385 8.129 13.075 1.00 95.94 173 VAL A N 1
ATOM 1357 C CA . VAL A 1 173 ? -1.171 7.330 14.015 1.00 95.94 173 VAL A CA 1
ATOM 1358 C C . VAL A 1 173 ? -2.040 6.352 13.242 1.00 95.94 173 VAL A C 1
ATOM 1360 O O . VAL A 1 173 ? -2.621 6.711 12.217 1.00 95.94 173 VAL A O 1
ATOM 1363 N N . GLY A 1 174 ? -2.100 5.114 13.726 1.00 97.06 174 GLY A N 1
ATOM 1364 C CA . GLY A 1 174 ? -2.937 4.059 13.173 1.00 97.06 174 GLY A CA 1
ATOM 1365 C C . GLY A 1 174 ? -4.192 3.810 14.008 1.00 97.06 174 GLY A C 1
ATOM 1366 O O . GLY A 1 174 ? -4.168 3.957 15.232 1.00 97.06 174 GLY A O 1
ATOM 1367 N N . ILE A 1 175 ? -5.270 3.380 13.357 1.00 97.38 175 ILE A N 1
ATOM 1368 C CA . ILE A 1 175 ? -6.448 2.781 13.987 1.00 97.38 175 ILE A CA 1
ATOM 1369 C C . ILE A 1 175 ? -6.622 1.373 13.419 1.00 97.38 175 ILE A C 1
ATOM 1371 O O . ILE A 1 175 ? -6.683 1.184 12.208 1.00 97.38 175 ILE A O 1
ATOM 1375 N N . ILE A 1 176 ? -6.715 0.386 14.303 1.00 97.12 176 ILE A N 1
ATOM 1376 C CA . ILE A 1 176 ? -7.000 -1.006 13.949 1.00 97.12 176 ILE A CA 1
ATOM 1377 C C . ILE A 1 176 ? -8.384 -1.341 14.481 1.00 97.12 176 ILE A C 1
ATOM 1379 O O . ILE A 1 176 ? -8.686 -1.062 15.639 1.00 97.12 176 ILE A O 1
ATOM 1383 N N . LYS A 1 177 ? -9.216 -1.949 13.640 1.00 94.75 177 LYS A N 1
ATOM 1384 C CA . LYS A 1 177 ? -10.575 -2.377 13.979 1.00 94.75 177 LYS A CA 1
ATOM 1385 C C . LYS A 1 177 ? -10.617 -3.877 13.753 1.00 94.75 177 LYS A C 1
ATOM 1387 O O . LYS A 1 177 ? -10.694 -4.311 12.607 1.00 94.75 177 LYS A O 1
ATOM 1392 N N . THR A 1 178 ? -10.408 -4.648 14.817 1.00 94.12 178 THR A N 1
ATOM 1393 C CA . THR A 1 178 ? -10.342 -6.106 14.698 1.00 94.12 178 THR A CA 1
ATOM 1394 C C . THR A 1 178 ? -11.700 -6.678 14.344 1.00 94.12 178 THR A C 1
ATOM 1396 O O . THR A 1 178 ? -12.740 -6.173 14.769 1.00 94.12 178 THR A O 1
ATOM 1399 N N . MET A 1 179 ? -11.664 -7.738 13.548 1.00 90.62 179 MET A N 1
ATOM 1400 C CA . MET A 1 179 ? -12.864 -8.397 13.053 1.00 90.62 179 MET A CA 1
ATOM 1401 C C . MET A 1 179 ? -13.512 -9.248 14.151 1.00 90.62 179 MET A C 1
ATOM 1403 O O . MET A 1 179 ? -12.933 -9.477 15.221 1.00 90.62 179 MET A O 1
ATOM 1407 N N . ILE A 1 180 ? -14.720 -9.727 13.874 1.00 85.75 180 ILE A N 1
ATOM 1408 C CA . ILE A 1 180 ? -15.416 -10.673 14.740 1.00 85.75 180 ILE A CA 1
ATOM 1409 C C . ILE A 1 180 ? -14.611 -11.962 14.934 1.00 85.75 180 ILE A C 1
ATOM 1411 O O . ILE A 1 180 ? -13.924 -12.432 14.029 1.00 85.75 180 ILE A O 1
ATOM 1415 N N . ASP A 1 181 ? -14.728 -12.553 16.120 1.00 84.44 181 ASP A N 1
ATOM 1416 C CA . ASP A 1 181 ? -14.210 -13.892 16.382 1.00 84.44 181 ASP A CA 1
ATOM 1417 C C . ASP A 1 181 ? -14.982 -14.962 15.591 1.00 84.44 181 ASP A C 1
ATOM 1419 O O . ASP A 1 181 ? -16.211 -15.039 15.676 1.00 84.44 181 ASP A O 1
ATOM 1423 N N . GLU A 1 182 ? -14.268 -15.829 14.874 1.00 74.56 182 GLU A N 1
ATOM 1424 C CA . GLU A 1 182 ? -14.870 -16.906 14.075 1.00 74.56 182 GLU A CA 1
ATOM 1425 C C . GLU A 1 182 ? -15.683 -17.873 14.951 1.00 74.56 182 GLU A C 1
ATOM 1427 O O . GLU A 1 182 ? -16.754 -18.330 14.556 1.00 74.56 182 GLU A O 1
ATOM 1432 N N . GLU A 1 183 ? -15.241 -18.117 16.191 1.00 76.38 183 GLU A N 1
ATOM 1433 C CA . GLU A 1 183 ? -15.960 -18.967 17.153 1.00 76.38 183 GLU A CA 1
ATOM 1434 C C . GLU A 1 183 ? -17.322 -18.386 17.563 1.00 76.38 183 GLU A C 1
ATOM 1436 O O . GLU A 1 183 ? -18.263 -19.128 17.867 1.00 76.38 183 GLU A O 1
ATOM 1441 N N . LYS A 1 184 ? -17.438 -17.052 17.578 1.00 74.88 184 LYS A N 1
ATOM 1442 C CA . LYS A 1 184 ? -18.700 -16.365 17.867 1.00 74.88 184 LYS A CA 1
ATOM 1443 C C . LYS A 1 184 ? -19.617 -16.379 16.654 1.00 74.88 184 LYS A C 1
ATOM 1445 O O . LYS A 1 184 ? -20.820 -16.521 16.836 1.00 74.88 184 LYS A O 1
ATOM 1450 N N . LEU A 1 185 ? -19.070 -16.288 15.441 1.00 71.69 185 LEU A N 1
ATOM 1451 C CA . LEU A 1 185 ? -19.840 -16.275 14.195 1.00 71.69 185 LEU A CA 1
ATOM 1452 C C . LEU A 1 185 ? -20.786 -17.484 14.075 1.00 71.69 185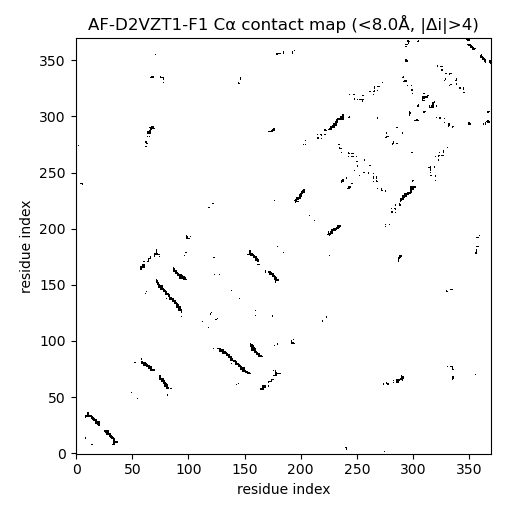 LEU A C 1
ATOM 1454 O O . LEU A 1 185 ? -21.934 -17.327 13.680 1.00 71.69 185 LEU A O 1
ATOM 1458 N N . ALA A 1 186 ? -20.350 -18.674 14.503 1.00 68.56 186 ALA A N 1
ATOM 1459 C CA . ALA A 1 186 ? -21.165 -19.894 14.461 1.00 68.56 186 ALA A CA 1
ATOM 1460 C C . ALA A 1 186 ? -22.412 -19.866 15.373 1.00 68.56 186 ALA A C 1
ATOM 1462 O O . ALA A 1 186 ? -23.294 -20.714 15.246 1.00 68.56 186 ALA A O 1
ATOM 1463 N N . GLN A 1 187 ? -22.483 -18.927 16.318 1.00 70.00 187 GLN A N 1
ATOM 1464 C CA . GLN A 1 187 ? -23.545 -18.835 17.329 1.00 70.00 187 GLN A CA 1
ATOM 1465 C C . GLN A 1 187 ? -24.583 -17.758 16.988 1.00 70.00 187 GLN A C 1
ATOM 1467 O O . GLN A 1 187 ? -25.471 -17.461 17.789 1.00 70.00 187 GLN A O 1
ATOM 1472 N N . ILE A 1 188 ? -24.443 -17.135 15.822 1.00 63.94 188 ILE A N 1
ATOM 1473 C CA . ILE A 1 188 ? -25.084 -15.875 15.485 1.00 63.94 188 ILE A CA 1
ATOM 1474 C C . ILE A 1 188 ? -26.089 -16.100 14.350 1.00 63.94 188 ILE A C 1
ATOM 1476 O O . ILE A 1 188 ? -25.766 -16.788 13.387 1.00 63.94 188 ILE A O 1
ATOM 1480 N N . PRO A 1 189 ? -27.311 -15.538 14.432 1.00 65.00 189 PRO A N 1
ATOM 1481 C CA . PRO A 1 189 ? -28.285 -15.652 13.351 1.00 65.00 189 PRO A CA 1
ATOM 1482 C C . PRO A 1 189 ? -27.776 -14.988 12.062 1.00 65.00 189 PRO A C 1
ATOM 1484 O O . PRO A 1 189 ? -27.278 -13.857 12.129 1.00 65.00 189 PRO A O 1
ATOM 1487 N N . ASP A 1 190 ? -28.011 -15.637 10.914 1.00 60.59 190 ASP A N 1
ATOM 1488 C CA . ASP A 1 190 ? -27.549 -15.278 9.552 1.00 60.59 190 ASP A CA 1
ATOM 1489 C C . ASP A 1 190 ? -27.730 -13.801 9.133 1.00 60.59 190 ASP A C 1
ATOM 1491 O O . ASP A 1 190 ? -27.126 -13.346 8.170 1.00 60.59 190 ASP A O 1
ATOM 1495 N N . SER A 1 191 ? -28.574 -13.019 9.813 1.00 57.44 191 SER A N 1
ATOM 1496 C CA . SER A 1 191 ? -28.941 -11.655 9.409 1.00 57.44 191 SER A CA 1
ATOM 1497 C C . SER A 1 191 ? -28.335 -10.532 10.262 1.00 57.44 191 SER A C 1
ATOM 1499 O O . SER A 1 191 ? -28.839 -9.407 10.213 1.00 57.44 191 SER A O 1
ATOM 1501 N N . SER A 1 192 ? -27.345 -10.808 11.118 1.00 62.47 192 SER A N 1
ATOM 1502 C CA . SER A 1 192 ? -26.950 -9.862 12.179 1.00 62.47 192 SER A CA 1
ATOM 1503 C C . SER A 1 192 ? -25.522 -9.305 12.105 1.00 62.47 192 SER A C 1
ATOM 1505 O O . SER A 1 192 ? -25.277 -8.262 12.717 1.00 62.47 192 SER A O 1
ATOM 1507 N N . HIS A 1 193 ? -24.620 -9.917 11.332 1.00 69.31 193 HIS A N 1
ATOM 1508 C CA . HIS A 1 193 ? -23.261 -9.416 11.103 1.00 69.31 193 HIS A CA 1
ATOM 1509 C C . HIS A 1 193 ? -23.269 -8.317 10.023 1.00 69.31 193 HIS A C 1
ATOM 1511 O O . HIS A 1 193 ? -23.718 -8.537 8.899 1.00 69.31 193 HIS A O 1
ATOM 1517 N N . LYS A 1 194 ? -22.817 -7.101 10.361 1.00 77.38 194 LYS A N 1
ATOM 1518 C CA . LYS A 1 194 ? -22.702 -5.975 9.415 1.00 77.38 194 LYS A CA 1
ATOM 1519 C C . LYS A 1 194 ? -21.231 -5.642 9.161 1.00 77.38 194 LYS A C 1
ATOM 1521 O O . LYS A 1 194 ? -20.584 -5.053 10.024 1.00 77.38 194 LYS A O 1
ATOM 1526 N N . LEU A 1 195 ? -20.752 -5.944 7.956 1.00 82.12 195 LEU A N 1
ATOM 1527 C CA . LEU A 1 195 ? -19.431 -5.556 7.458 1.00 82.12 195 LEU A CA 1
ATOM 1528 C C . LEU A 1 195 ? -19.574 -4.454 6.398 1.00 82.12 195 LEU A C 1
ATOM 1530 O O . LEU A 1 195 ? -20.326 -4.611 5.436 1.00 82.12 195 LEU A O 1
ATOM 1534 N N . THR A 1 196 ? -18.859 -3.339 6.554 1.00 88.81 196 THR A N 1
ATOM 1535 C CA . THR A 1 196 ? -18.859 -2.253 5.561 1.00 88.81 196 THR A CA 1
ATOM 1536 C C . THR A 1 196 ? -17.593 -2.315 4.718 1.00 88.81 196 THR A C 1
ATOM 1538 O O . THR A 1 196 ? -16.497 -2.012 5.196 1.00 88.81 196 THR A O 1
ATOM 1541 N N . ILE A 1 197 ? -17.757 -2.673 3.447 1.00 90.50 197 ILE A N 1
ATOM 1542 C CA . ILE A 1 197 ? -16.675 -2.758 2.465 1.00 90.50 197 ILE A CA 1
ATOM 1543 C C . ILE A 1 197 ? -16.846 -1.626 1.455 1.00 90.50 197 ILE A C 1
ATOM 1545 O O . ILE A 1 197 ? -17.891 -1.520 0.816 1.00 90.50 197 ILE A O 1
ATOM 1549 N N . ASN A 1 198 ? -15.808 -0.809 1.291 1.00 93.38 198 ASN A N 1
ATOM 1550 C CA . ASN A 1 198 ? -15.735 0.202 0.239 1.00 93.38 198 ASN A CA 1
ATOM 1551 C C . ASN A 1 198 ? -14.712 -0.217 -0.821 1.00 93.38 198 ASN A C 1
ATOM 1553 O O . ASN A 1 198 ? -13.739 -0.899 -0.502 1.00 93.38 198 ASN A O 1
ATOM 1557 N N . CYS A 1 199 ? -14.911 0.224 -2.064 1.00 93.88 199 CYS A N 1
ATOM 1558 C CA . CYS A 1 199 ? -14.000 -0.043 -3.179 1.00 93.88 199 CYS A CA 1
ATOM 1559 C C . CYS A 1 199 ? -13.520 1.267 -3.811 1.00 93.88 199 CYS A C 1
ATOM 1561 O O . CYS A 1 199 ? -14.320 2.185 -3.996 1.00 93.88 199 CYS A O 1
ATOM 1563 N N . VAL A 1 200 ? -12.236 1.338 -4.163 1.00 94.00 200 VAL A N 1
ATOM 1564 C CA . VAL A 1 200 ? -11.605 2.488 -4.829 1.00 94.00 200 VAL A CA 1
ATOM 1565 C C . VAL A 1 200 ? -10.629 2.036 -5.911 1.00 94.00 200 VAL A C 1
ATOM 1567 O O . VAL A 1 200 ? -9.995 0.992 -5.787 1.00 94.00 200 VAL A O 1
ATOM 1570 N N . SER A 1 201 ? -10.478 2.851 -6.948 1.00 93.94 201 SER A N 1
ATOM 1571 C CA . SER A 1 201 ? -9.435 2.737 -7.971 1.00 93.94 201 SER A CA 1
ATOM 1572 C C . SER A 1 201 ? -9.038 4.117 -8.484 1.00 93.94 201 SER A C 1
ATOM 1574 O O . SER A 1 201 ? -9.633 5.126 -8.087 1.00 93.94 201 SER A O 1
ATOM 1576 N N . CYS A 1 202 ? -8.041 4.153 -9.366 1.00 92.19 202 CYS A N 1
ATOM 1577 C CA . CYS A 1 202 ? -7.649 5.337 -10.128 1.00 92.19 202 CYS A CA 1
ATOM 1578 C C . CYS A 1 202 ? -7.294 6.521 -9.219 1.00 92.19 202 CYS A C 1
ATOM 1580 O O . CYS A 1 202 ? -7.850 7.621 -9.291 1.00 92.19 202 CYS A O 1
ATOM 1582 N N . ASN A 1 203 ? -6.336 6.288 -8.322 1.00 90.88 203 ASN A N 1
ATOM 1583 C CA . ASN A 1 203 ? -5.818 7.241 -7.349 1.00 90.88 203 ASN A CA 1
ATOM 1584 C C . ASN A 1 203 ? -4.873 8.279 -7.993 1.00 90.88 203 ASN A C 1
ATOM 1586 O O . ASN A 1 203 ? -3.725 8.448 -7.582 1.00 90.88 203 ASN A O 1
ATOM 1590 N N . PHE A 1 204 ? -5.368 9.011 -8.991 1.00 89.50 204 PHE A N 1
ATOM 1591 C CA . PHE A 1 204 ? -4.568 9.955 -9.768 1.00 89.50 204 PHE A CA 1
ATOM 1592 C C . PHE A 1 204 ? -4.463 11.324 -9.085 1.00 89.50 204 PHE A C 1
ATOM 1594 O O . PHE A 1 204 ? -5.222 12.247 -9.386 1.00 89.50 204 PHE A O 1
ATOM 1601 N N . ILE A 1 205 ? -3.545 11.462 -8.126 1.00 83.44 205 ILE A N 1
ATOM 1602 C CA . ILE A 1 205 ? -3.431 12.666 -7.287 1.00 83.44 205 ILE A CA 1
ATOM 1603 C C . ILE A 1 205 ? -3.071 13.919 -8.097 1.00 83.44 205 ILE A C 1
ATOM 1605 O O . ILE A 1 205 ? -3.612 14.991 -7.830 1.00 83.44 205 ILE A O 1
ATOM 1609 N N . GLU A 1 206 ? -2.243 13.802 -9.132 1.00 83.06 206 GLU A N 1
ATOM 1610 C CA . GLU A 1 206 ? -1.774 14.937 -9.935 1.00 83.06 206 GLU A CA 1
ATOM 1611 C C . GLU A 1 206 ? -2.859 15.590 -10.799 1.00 83.06 206 GLU A C 1
ATOM 1613 O O . GLU A 1 206 ? -2.707 16.749 -11.189 1.00 83.06 206 GLU A O 1
ATOM 1618 N N . LYS A 1 207 ? -3.951 14.878 -11.105 1.00 81.75 207 LYS A N 1
ATOM 1619 C CA . LYS A 1 207 ? -5.085 15.406 -11.885 1.00 81.75 207 LYS A CA 1
ATOM 1620 C C . LYS A 1 207 ? -6.308 15.743 -11.032 1.00 81.75 207 LYS A C 1
ATOM 1622 O O . LYS A 1 207 ? -7.384 15.982 -11.579 1.00 81.75 207 LYS A O 1
ATOM 1627 N N . ARG A 1 208 ? -6.174 15.779 -9.705 1.00 76.25 208 ARG A N 1
ATOM 1628 C CA . ARG A 1 208 ? -7.309 16.081 -8.828 1.00 76.25 208 ARG A CA 1
ATOM 1629 C C . ARG A 1 208 ? -7.742 17.527 -8.901 1.00 76.25 208 ARG A C 1
ATOM 1631 O O . ARG A 1 208 ? -6.939 18.452 -8.814 1.00 76.25 208 ARG A O 1
ATOM 1638 N N . GLU A 1 209 ? -9.055 17.697 -8.930 1.00 76.00 209 GLU A N 1
ATOM 1639 C CA . GLU A 1 209 ? -9.695 18.949 -8.564 1.00 76.00 209 GLU A CA 1
ATOM 1640 C C . GLU A 1 209 ? -9.842 18.976 -7.033 1.00 76.00 209 GLU A C 1
ATOM 1642 O O . GLU A 1 209 ? -10.528 18.102 -6.496 1.00 76.00 209 GLU A O 1
ATOM 1647 N N . PRO A 1 210 ? -9.237 19.945 -6.314 1.00 69.12 210 PRO A N 1
ATOM 1648 C CA . PRO A 1 210 ? -9.288 19.989 -4.848 1.00 69.12 210 PRO A CA 1
ATOM 1649 C C . PRO A 1 210 ? -10.711 19.943 -4.276 1.00 69.12 210 PRO A C 1
ATOM 1651 O O . PRO A 1 210 ? -10.953 19.318 -3.255 1.00 69.12 210 PRO A O 1
ATOM 1654 N N . GLU A 1 211 ? -11.682 20.544 -4.966 1.00 69.31 211 GLU A N 1
ATOM 1655 C CA . GLU A 1 211 ? -13.087 20.580 -4.533 1.00 69.31 211 GLU A CA 1
ATOM 1656 C C . GLU A 1 211 ? -13.842 19.252 -4.741 1.00 69.31 211 GLU A C 1
ATOM 1658 O O . GLU A 1 211 ? -15.002 19.126 -4.347 1.00 69.31 211 GLU A O 1
ATOM 1663 N N . LYS A 1 212 ? -13.210 18.260 -5.382 1.00 72.94 212 LYS A N 1
ATOM 1664 C CA . LYS A 1 212 ? -13.800 16.954 -5.714 1.00 72.94 212 LYS A CA 1
ATOM 1665 C C . LYS A 1 212 ? -12.914 15.786 -5.276 1.00 72.94 212 LYS A C 1
ATOM 1667 O O . LYS A 1 212 ? -12.981 14.706 -5.868 1.00 72.94 212 LYS A O 1
ATOM 1672 N N . ASP A 1 213 ? -12.088 15.974 -4.247 1.00 82.56 213 ASP A N 1
ATOM 1673 C CA . ASP A 1 213 ? -11.237 14.894 -3.760 1.00 82.56 213 ASP A CA 1
ATOM 1674 C C . ASP A 1 213 ? -12.075 13.781 -3.103 1.00 82.56 213 ASP A C 1
ATOM 1676 O O . ASP A 1 213 ? -12.688 13.934 -2.042 1.00 82.56 213 ASP A O 1
ATOM 1680 N N . THR A 1 214 ? -12.082 12.616 -3.752 1.00 85.19 214 THR A N 1
ATOM 1681 C CA . THR A 1 214 ? -12.813 11.431 -3.286 1.00 85.19 214 THR A CA 1
ATOM 1682 C C . THR A 1 214 ? -12.308 10.945 -1.925 1.00 85.19 214 THR A C 1
ATOM 1684 O O . THR A 1 214 ? -13.108 10.512 -1.100 1.00 85.19 214 THR A O 1
ATOM 1687 N N . TRP A 1 215 ? -11.011 11.073 -1.637 1.00 88.38 215 TRP A N 1
ATOM 1688 C CA . TRP A 1 215 ? -10.423 10.660 -0.361 1.00 88.38 215 TRP A CA 1
ATOM 1689 C C . TRP A 1 215 ? -10.822 11.599 0.771 1.00 88.38 215 TRP A C 1
ATOM 1691 O O . TRP A 1 215 ? -11.053 11.144 1.890 1.00 88.38 215 TRP A O 1
ATOM 1701 N N . GLU A 1 216 ? -10.940 12.903 0.514 1.00 85.88 216 GLU A N 1
ATOM 1702 C CA . GLU A 1 216 ? -11.463 13.840 1.517 1.00 85.88 216 GLU A CA 1
ATOM 1703 C C . GLU A 1 216 ? -12.911 13.502 1.867 1.00 85.88 216 GLU A C 1
ATOM 1705 O O . GLU A 1 216 ? -13.259 13.395 3.043 1.00 85.88 216 GLU A O 1
ATOM 1710 N N . ARG A 1 217 ? -13.733 13.207 0.855 1.00 84.19 217 ARG A N 1
ATOM 1711 C CA . ARG A 1 217 ? -15.120 12.786 1.067 1.00 84.19 217 ARG A CA 1
ATOM 1712 C C . ARG A 1 217 ? -15.224 11.446 1.798 1.00 84.19 217 ARG A C 1
ATOM 1714 O O . ARG A 1 217 ? -16.066 11.288 2.676 1.00 84.19 217 ARG A O 1
ATOM 1721 N N . MET A 1 218 ? -14.359 10.484 1.486 1.00 86.31 218 MET A N 1
ATOM 1722 C CA . MET A 1 218 ? -14.315 9.200 2.192 1.00 86.31 218 MET A CA 1
ATOM 1723 C C . MET A 1 218 ? -13.874 9.338 3.653 1.00 86.31 218 MET A C 1
ATOM 1725 O O . MET A 1 218 ? -14.351 8.582 4.501 1.00 86.31 218 MET A O 1
ATOM 1729 N N . ASN A 1 219 ? -13.026 10.320 3.980 1.00 85.62 219 ASN A N 1
ATOM 1730 C CA . ASN A 1 219 ? -12.645 10.590 5.369 1.00 85.62 219 ASN A CA 1
ATOM 1731 C C . ASN A 1 219 ? -13.854 10.940 6.253 1.00 85.62 219 ASN A C 1
ATOM 1733 O O . ASN A 1 219 ? -13.807 10.702 7.457 1.00 85.62 219 ASN A O 1
ATOM 1737 N N . GLU A 1 220 ? -14.962 11.428 5.683 1.00 81.38 220 GLU A N 1
ATOM 1738 C CA . GLU A 1 220 ? -16.202 11.678 6.430 1.00 81.38 220 GLU A CA 1
ATOM 1739 C C . GLU A 1 220 ? -16.840 10.391 6.989 1.00 81.38 220 GLU A C 1
ATOM 1741 O O . GLU A 1 220 ? -17.600 10.450 7.954 1.00 81.38 220 GLU A O 1
ATOM 1746 N N . GLN A 1 221 ? -16.556 9.226 6.395 1.00 81.88 221 GLN A N 1
ATOM 1747 C CA . GLN A 1 221 ? -17.167 7.936 6.754 1.00 81.88 221 GLN A CA 1
ATOM 1748 C C . GLN A 1 221 ? -16.140 6.850 7.110 1.00 81.88 221 GLN A C 1
ATOM 1750 O O . GLN A 1 221 ? -16.480 5.670 7.222 1.00 81.88 221 GLN A O 1
ATOM 1755 N N . ILE A 1 222 ? -14.885 7.241 7.318 1.00 85.12 222 ILE A N 1
ATOM 1756 C CA . ILE A 1 222 ? -13.757 6.336 7.565 1.00 85.12 222 ILE A CA 1
ATOM 1757 C C . ILE A 1 222 ? -13.971 5.398 8.761 1.00 85.12 222 ILE A C 1
ATOM 1759 O O . ILE A 1 222 ? -13.655 4.209 8.687 1.00 85.12 222 ILE A O 1
ATOM 1763 N N . ASP A 1 223 ? -14.579 5.895 9.841 1.00 85.81 223 ASP A N 1
ATOM 1764 C CA . ASP A 1 223 ? -14.833 5.109 11.052 1.00 85.81 223 ASP A CA 1
ATOM 1765 C C . ASP A 1 223 ? -15.775 3.928 10.769 1.00 85.81 223 ASP A C 1
ATOM 1767 O O . ASP A 1 223 ? -15.564 2.824 11.282 1.00 85.81 223 ASP A O 1
ATOM 1771 N N . ASN A 1 224 ? -16.740 4.132 9.865 1.00 84.38 224 ASN A N 1
ATOM 1772 C CA . ASN A 1 224 ? -17.716 3.124 9.458 1.00 84.38 224 ASN A CA 1
ATOM 1773 C C . ASN A 1 224 ? -17.153 2.112 8.455 1.00 84.38 224 ASN A C 1
ATOM 1775 O O . ASN A 1 224 ? -17.787 1.091 8.247 1.00 84.38 224 ASN A O 1
ATOM 1779 N N . THR A 1 225 ? -16.004 2.374 7.825 1.00 90.00 225 THR A N 1
ATOM 1780 C CA . THR A 1 225 ? -15.427 1.483 6.803 1.00 90.00 225 THR A CA 1
ATOM 1781 C C . THR A 1 225 ? -14.569 0.408 7.456 1.00 90.00 225 THR A C 1
ATOM 1783 O O . THR A 1 225 ? -13.568 0.738 8.081 1.00 90.00 225 THR A O 1
ATOM 1786 N N . ASP A 1 226 ? -14.901 -0.868 7.304 1.00 90.81 226 ASP A N 1
ATOM 1787 C CA . ASP A 1 226 ? -14.119 -1.971 7.881 1.00 90.81 226 ASP A CA 1
ATOM 1788 C C . ASP A 1 226 ? -12.967 -2.378 6.970 1.00 90.81 226 ASP A C 1
ATOM 1790 O O . ASP A 1 226 ? -11.818 -2.502 7.404 1.00 90.81 226 ASP A O 1
ATOM 1794 N N . VAL A 1 227 ? -13.283 -2.506 5.683 1.00 93.62 227 VAL A N 1
ATOM 1795 C CA . VAL A 1 227 ? -12.360 -2.948 4.643 1.00 93.62 227 VAL A CA 1
ATOM 1796 C C . VAL A 1 227 ? -12.417 -1.968 3.480 1.00 93.62 227 VAL A C 1
ATOM 1798 O O . VAL A 1 227 ? -13.499 -1.571 3.041 1.00 93.62 227 VAL A O 1
ATOM 1801 N N . LEU A 1 228 ? -11.247 -1.598 2.970 1.00 96.25 228 LEU A N 1
ATOM 1802 C CA . LEU A 1 228 ? -11.106 -0.838 1.737 1.00 96.25 228 LEU A CA 1
ATOM 1803 C C . LEU A 1 228 ? -10.413 -1.709 0.691 1.00 96.25 228 LEU A C 1
ATOM 1805 O O . LEU A 1 228 ? -9.244 -2.066 0.851 1.00 96.25 228 LEU A O 1
ATOM 1809 N N . LEU A 1 229 ? -11.148 -2.047 -0.365 1.00 96.31 229 LEU A N 1
ATOM 1810 C CA . LEU A 1 229 ? -10.633 -2.760 -1.526 1.00 96.31 229 LEU A CA 1
ATOM 1811 C C . LEU A 1 229 ? -10.111 -1.747 -2.546 1.00 96.31 229 LEU A C 1
ATOM 1813 O O . LEU A 1 229 ? -10.869 -0.927 -3.062 1.00 96.31 229 LEU A O 1
ATOM 1817 N N . HIS A 1 230 ? -8.821 -1.809 -2.846 1.00 97.12 230 HIS A N 1
ATOM 1818 C CA . HIS A 1 230 ? -8.191 -1.031 -3.903 1.00 97.12 230 HIS A CA 1
ATOM 1819 C C . HIS A 1 230 ? -8.067 -1.928 -5.132 1.00 97.12 230 HIS A C 1
ATOM 1821 O O . HIS A 1 230 ? -7.348 -2.927 -5.097 1.00 97.12 230 HIS A O 1
ATOM 1827 N N . ILE A 1 231 ? -8.821 -1.609 -6.182 1.00 95.31 231 ILE A N 1
ATOM 1828 C CA . ILE A 1 231 ? -9.051 -2.496 -7.337 1.00 95.31 231 ILE A CA 1
ATOM 1829 C C . ILE A 1 231 ? -8.231 -2.114 -8.579 1.00 95.31 231 ILE A C 1
ATOM 1831 O O . ILE A 1 231 ? -8.643 -2.419 -9.690 1.00 95.31 231 ILE A O 1
ATOM 1835 N N . GLY A 1 232 ? -7.106 -1.432 -8.377 1.00 94.81 232 GLY A N 1
ATOM 1836 C CA . GLY A 1 232 ? -6.194 -0.968 -9.429 1.00 94.81 232 GLY A CA 1
ATOM 1837 C C . GLY A 1 232 ? -5.807 0.505 -9.300 1.00 94.81 232 GLY A C 1
ATOM 1838 O O . GLY A 1 232 ? -6.518 1.279 -8.640 1.00 94.81 232 GLY A O 1
ATOM 1839 N N . ASP A 1 233 ? -4.676 0.877 -9.895 1.00 96.19 233 ASP A N 1
ATOM 1840 C CA . ASP A 1 233 ? -4.185 2.252 -10.028 1.00 96.19 233 ASP A CA 1
ATOM 1841 C C . ASP A 1 233 ? -4.099 3.014 -8.696 1.00 96.19 233 ASP A C 1
ATOM 1843 O O . ASP A 1 233 ? -4.600 4.134 -8.541 1.00 96.19 233 ASP A O 1
ATOM 1847 N N . GLN A 1 234 ? -3.491 2.416 -7.675 1.00 95.50 234 GLN A N 1
ATOM 1848 C CA . GLN A 1 234 ? -3.180 3.129 -6.435 1.00 95.50 234 GLN A CA 1
ATOM 1849 C C . GLN A 1 234 ? -2.080 4.172 -6.657 1.00 95.50 234 GLN A C 1
ATOM 1851 O O . GLN A 1 234 ? -1.991 5.150 -5.894 1.00 95.50 234 GLN A O 1
ATOM 1856 N N . ILE A 1 235 ? -1.262 3.994 -7.696 1.00 95.81 235 ILE A N 1
ATOM 1857 C CA . ILE A 1 235 ? -0.352 5.013 -8.220 1.00 95.81 235 ILE A CA 1
ATOM 1858 C C . ILE A 1 235 ? -0.431 5.152 -9.738 1.00 95.81 235 ILE A C 1
ATOM 1860 O O . ILE A 1 235 ? -0.936 4.271 -10.414 1.00 95.81 235 ILE A O 1
ATOM 1864 N N . TYR A 1 236 ? 0.091 6.277 -10.231 1.00 95.94 236 TYR A N 1
ATOM 1865 C CA . TYR A 1 236 ? 0.303 6.557 -11.651 1.00 95.94 236 TYR A CA 1
ATOM 1866 C C . TYR A 1 236 ? 1.795 6.772 -11.889 1.00 95.94 236 TYR A C 1
ATOM 1868 O O . TYR A 1 236 ? 2.269 7.908 -11.910 1.00 95.94 236 TYR A O 1
ATOM 1876 N N . ALA A 1 237 ? 2.553 5.677 -11.987 1.00 94.19 237 ALA A N 1
ATOM 1877 C CA . ALA A 1 237 ? 4.012 5.702 -12.117 1.00 94.19 237 ALA A CA 1
ATOM 1878 C C . ALA A 1 237 ? 4.495 6.248 -13.472 1.00 94.19 237 ALA A C 1
ATOM 1880 O O . ALA A 1 237 ? 5.671 6.543 -13.654 1.00 94.19 237 ALA A O 1
ATOM 1881 N N . ASP A 1 238 ? 3.585 6.412 -14.416 1.00 88.62 238 ASP A N 1
ATOM 1882 C CA . ASP A 1 238 ? 3.799 6.763 -15.814 1.00 88.62 238 ASP A CA 1
ATOM 1883 C C . ASP A 1 238 ? 3.382 8.189 -16.169 1.00 88.62 238 ASP A C 1
ATOM 1885 O O . ASP A 1 238 ? 3.562 8.643 -17.299 1.00 88.62 238 ASP A O 1
ATOM 1889 N N . TYR A 1 239 ? 2.866 8.940 -15.198 1.00 84.94 239 TYR A N 1
ATOM 1890 C CA . TYR A 1 239 ? 2.541 10.342 -15.396 1.00 84.94 239 TYR A CA 1
ATOM 1891 C C . TYR A 1 239 ? 3.647 11.274 -14.890 1.00 84.94 239 TYR A C 1
ATOM 1893 O O . TYR A 1 239 ? 4.298 11.042 -13.870 1.00 84.94 239 TYR A O 1
ATOM 1901 N N . GLY A 1 240 ? 3.861 12.388 -15.595 1.00 79.69 240 GLY A N 1
ATOM 1902 C CA . GLY A 1 240 ? 4.846 13.398 -15.210 1.00 79.69 240 GLY A CA 1
ATOM 1903 C C . GLY A 1 240 ? 6.287 12.950 -15.467 1.00 79.69 240 GLY A C 1
ATOM 1904 O O . GLY A 1 240 ? 6.704 12.894 -16.618 1.00 79.69 240 GLY A O 1
ATOM 1905 N N . HIS A 1 241 ? 7.059 12.693 -14.403 1.00 76.62 241 HIS A N 1
ATOM 1906 C CA . HIS A 1 241 ? 8.464 12.257 -14.506 1.00 76.62 241 HIS A CA 1
ATOM 1907 C C . HIS A 1 241 ? 8.602 10.838 -15.097 1.00 76.62 241 HIS A C 1
ATOM 1909 O O . HIS A 1 241 ? 9.707 10.482 -15.477 1.00 76.62 241 HIS A O 1
ATOM 1915 N N . ASN A 1 242 ? 7.499 10.078 -15.188 1.00 90.94 242 ASN A N 1
ATOM 1916 C CA . ASN A 1 242 ? 7.371 8.735 -15.765 1.00 90.94 242 ASN A CA 1
ATOM 1917 C C . ASN A 1 242 ? 8.515 7.779 -15.362 1.00 90.94 242 ASN A C 1
ATOM 1919 O O . ASN A 1 242 ? 9.546 7.689 -16.029 1.00 90.94 242 ASN A O 1
ATOM 1923 N N . ALA A 1 243 ? 8.311 7.033 -14.275 1.00 96.00 243 ALA A N 1
ATOM 1924 C CA . ALA A 1 243 ? 9.257 6.047 -13.753 1.00 96.00 243 ALA A CA 1
ATOM 1925 C C . ALA A 1 243 ? 9.701 5.028 -14.809 1.00 96.00 243 ALA A C 1
ATOM 1927 O O . ALA A 1 243 ? 10.865 4.628 -14.829 1.00 96.00 243 ALA A O 1
ATOM 1928 N N . PHE A 1 244 ? 8.791 4.622 -15.698 1.00 96.56 244 PHE A N 1
ATOM 1929 C CA . PHE A 1 244 ? 9.089 3.643 -16.734 1.00 96.56 244 PHE A CA 1
ATOM 1930 C C . PHE A 1 244 ? 10.077 4.200 -17.766 1.00 96.56 244 PHE A C 1
ATOM 1932 O O . PHE A 1 244 ? 11.054 3.533 -18.103 1.00 96.56 244 PHE A O 1
ATOM 1939 N N . ASP A 1 245 ? 9.883 5.441 -18.219 1.00 96.25 245 ASP A N 1
ATOM 1940 C CA . ASP A 1 245 ? 10.794 6.093 -19.169 1.00 96.25 245 ASP A CA 1
ATOM 1941 C C . ASP A 1 245 ? 12.192 6.300 -18.569 1.00 96.25 245 ASP A C 1
ATOM 1943 O O . ASP A 1 245 ? 13.206 6.102 -19.244 1.00 96.25 245 ASP A O 1
ATOM 1947 N N . GLU A 1 246 ? 12.273 6.669 -17.290 1.00 97.62 246 GLU A N 1
ATOM 1948 C CA . GLU A 1 246 ? 13.552 6.781 -16.582 1.00 97.62 246 GLU A CA 1
ATOM 1949 C C . GLU A 1 246 ? 14.228 5.420 -16.416 1.00 97.62 246 GLU A C 1
ATOM 1951 O O . GLU A 1 246 ? 15.432 5.288 -16.651 1.00 97.62 246 GLU A O 1
ATOM 1956 N N . ALA A 1 247 ? 13.455 4.375 -16.123 1.00 97.50 247 ALA A N 1
ATOM 1957 C CA . ALA A 1 247 ? 13.968 3.017 -16.071 1.00 97.50 247 ALA A CA 1
ATOM 1958 C C . ALA A 1 247 ? 14.514 2.545 -17.431 1.00 97.50 247 ALA A C 1
ATOM 1960 O O . ALA A 1 247 ? 15.572 1.911 -17.482 1.00 97.50 247 ALA A O 1
ATOM 1961 N N . VAL A 1 248 ? 13.861 2.911 -18.542 1.00 97.31 248 VAL A N 1
ATOM 1962 C CA . VAL A 1 248 ? 14.361 2.654 -19.905 1.00 97.31 248 VAL A CA 1
ATOM 1963 C C . VAL A 1 248 ? 15.699 3.363 -20.141 1.00 97.31 248 VAL A C 1
ATOM 1965 O O . VAL A 1 248 ? 16.625 2.754 -20.690 1.00 97.31 248 VAL A O 1
ATOM 1968 N N . LYS A 1 249 ? 15.849 4.618 -19.691 1.00 97.69 249 LYS A N 1
ATOM 1969 C CA . LYS A 1 249 ? 17.120 5.361 -19.787 1.00 97.69 249 LYS A CA 1
ATOM 1970 C C . LYS A 1 249 ? 18.233 4.692 -18.984 1.00 97.69 249 LYS A C 1
ATOM 1972 O O . LYS A 1 249 ? 19.336 4.548 -19.508 1.00 97.69 249 LYS A O 1
ATOM 1977 N N . ILE A 1 250 ? 17.946 4.243 -17.759 1.00 97.50 250 ILE A N 1
ATOM 1978 C CA . ILE A 1 250 ? 18.908 3.515 -16.913 1.00 97.50 250 ILE A CA 1
ATOM 1979 C C . ILE A 1 250 ? 19.322 2.204 -17.591 1.00 97.50 250 ILE A C 1
ATOM 1981 O O . ILE A 1 250 ? 20.511 1.890 -17.683 1.00 97.50 250 ILE A O 1
ATOM 1985 N N . CYS A 1 251 ? 18.363 1.465 -18.152 1.00 97.19 251 CYS A N 1
ATOM 1986 C CA . CYS A 1 251 ? 18.635 0.244 -18.905 1.00 97.19 251 CYS A CA 1
ATOM 1987 C C . CYS A 1 251 ? 19.593 0.489 -20.080 1.00 97.19 251 CYS A C 1
ATOM 1989 O O . CYS A 1 251 ? 20.474 -0.336 -20.326 1.00 97.19 251 CYS A O 1
ATOM 1991 N N . ASN A 1 252 ? 19.500 1.635 -20.764 1.00 96.69 252 ASN A N 1
ATOM 1992 C CA . ASN A 1 252 ? 20.408 2.025 -21.849 1.00 96.69 252 ASN A CA 1
ATOM 1993 C C . ASN A 1 252 ? 20.584 0.898 -22.891 1.00 96.69 252 ASN A C 1
ATOM 1995 O O . ASN A 1 252 ? 21.692 0.450 -23.186 1.00 96.69 252 ASN A O 1
ATOM 1999 N N . SER A 1 253 ? 19.459 0.388 -23.404 1.00 95.31 253 SER A N 1
ATOM 2000 C CA . SER A 1 253 ? 19.378 -0.744 -24.347 1.00 95.31 253 SER A CA 1
ATOM 2001 C C . SER A 1 253 ? 19.835 -2.114 -23.813 1.00 95.31 253 SER A C 1
ATOM 2003 O O . SER A 1 253 ? 19.920 -3.070 -24.584 1.00 95.31 253 SER A O 1
ATOM 2005 N N . ARG A 1 254 ? 20.109 -2.252 -22.509 1.00 96.62 254 ARG A N 1
ATOM 2006 C CA . ARG A 1 254 ? 20.404 -3.539 -21.859 1.00 96.62 254 ARG A CA 1
ATOM 2007 C C . ARG A 1 254 ? 19.128 -4.132 -21.272 1.00 96.62 254 ARG A C 1
ATOM 2009 O O . ARG A 1 254 ? 18.343 -3.426 -20.654 1.00 96.62 254 ARG A O 1
ATOM 2016 N N . ASN A 1 255 ? 18.955 -5.442 -21.415 1.00 90.44 255 ASN A N 1
ATOM 2017 C CA . ASN A 1 255 ? 17.828 -6.189 -20.843 1.00 90.44 255 ASN A CA 1
ATOM 2018 C C . ASN A 1 255 ? 18.093 -6.735 -19.428 1.00 90.44 255 ASN A C 1
ATOM 2020 O O . ASN A 1 255 ? 17.279 -7.482 -18.890 1.00 90.44 255 ASN A O 1
ATOM 2024 N N . LYS A 1 256 ? 19.245 -6.387 -18.850 1.00 94.62 256 LYS A N 1
ATOM 2025 C CA . LYS A 1 256 ? 19.604 -6.608 -17.453 1.00 94.62 256 LYS A CA 1
ATOM 2026 C C . LYS A 1 256 ? 20.659 -5.583 -17.049 1.00 94.62 256 LYS A C 1
ATOM 2028 O O . LYS A 1 256 ? 21.576 -5.312 -17.829 1.00 94.62 256 LYS A O 1
ATOM 2033 N N . VAL A 1 257 ? 20.532 -5.028 -15.850 1.00 96.88 257 VAL A N 1
ATOM 2034 C CA . VAL A 1 257 ? 21.456 -4.026 -15.304 1.00 96.88 257 VAL A CA 1
ATOM 2035 C C . VAL A 1 257 ? 22.120 -4.539 -14.022 1.00 96.88 257 VAL A C 1
ATOM 2037 O O . VAL A 1 257 ? 21.887 -5.675 -13.605 1.00 96.88 257 VAL A O 1
ATOM 2040 N N . SER A 1 258 ? 23.028 -3.751 -13.446 1.00 97.81 258 SER A N 1
ATOM 2041 C CA . SER A 1 258 ? 23.631 -4.064 -12.144 1.00 97.81 258 SER A CA 1
ATOM 2042 C C . SER A 1 258 ? 22.614 -3.933 -11.001 1.00 97.81 258 SER A C 1
ATOM 2044 O O . SER A 1 258 ? 21.604 -3.254 -11.146 1.00 97.81 258 SER A O 1
ATOM 2046 N N . GLU A 1 259 ? 22.885 -4.537 -9.840 1.00 96.56 259 GLU A N 1
ATOM 2047 C CA . GLU A 1 259 ? 21.995 -4.436 -8.667 1.00 96.56 259 GLU A CA 1
ATOM 2048 C C . GLU A 1 259 ? 21.786 -2.986 -8.193 1.00 96.56 259 GLU A C 1
ATOM 2050 O O . GLU A 1 259 ? 20.701 -2.631 -7.739 1.00 96.56 259 GLU A O 1
ATOM 2055 N N . GLU A 1 260 ? 22.807 -2.134 -8.325 1.00 97.31 260 GLU A N 1
ATOM 2056 C CA . GLU A 1 260 ? 22.708 -0.705 -8.011 1.00 97.31 260 GLU A CA 1
ATOM 2057 C C . GLU A 1 260 ? 21.737 0.003 -8.965 1.00 97.31 260 GLU A C 1
ATOM 2059 O O . GLU A 1 260 ? 20.866 0.754 -8.533 1.00 97.31 260 GLU A O 1
ATOM 2064 N N . GLU A 1 261 ? 21.832 -0.290 -10.262 1.00 98.12 261 GLU A N 1
ATOM 2065 C CA . GLU A 1 261 ? 20.924 0.246 -11.277 1.00 98.12 261 GLU A CA 1
ATOM 2066 C C . GLU A 1 261 ? 19.493 -0.298 -11.117 1.00 98.12 261 GLU A C 1
ATOM 2068 O O . GLU A 1 261 ? 18.541 0.455 -11.305 1.00 98.12 261 GLU A O 1
ATOM 2073 N N . GLU A 1 262 ? 19.313 -1.563 -10.714 1.00 98.00 262 GLU A N 1
ATOM 2074 C CA . GLU A 1 262 ? 17.992 -2.106 -10.358 1.00 98.00 262 GLU A CA 1
ATOM 2075 C C . GLU A 1 262 ? 17.377 -1.351 -9.176 1.00 98.00 262 GLU A C 1
ATOM 2077 O O . GLU A 1 262 ? 16.178 -1.073 -9.167 1.00 98.00 262 GLU A O 1
ATOM 2082 N N . GLU A 1 263 ? 18.179 -1.013 -8.166 1.00 96.94 263 GLU A N 1
ATOM 2083 C CA . GLU A 1 263 ? 17.712 -0.246 -7.015 1.00 96.94 263 GLU A CA 1
ATOM 2084 C C . GLU A 1 263 ? 17.313 1.183 -7.405 1.00 96.94 263 GLU A C 1
ATOM 2086 O O . GLU A 1 263 ? 16.280 1.662 -6.937 1.00 96.94 263 GLU A O 1
ATOM 2091 N N . LEU A 1 264 ? 18.056 1.824 -8.316 1.00 97.75 264 LEU A N 1
ATOM 2092 C CA . LEU A 1 264 ? 17.677 3.120 -8.893 1.00 97.75 264 LEU A CA 1
ATOM 2093 C C . LEU A 1 264 ? 16.355 3.032 -9.666 1.00 97.75 264 LEU A C 1
ATOM 2095 O O . LEU A 1 264 ? 15.486 3.880 -9.479 1.00 97.75 264 LEU A O 1
ATOM 2099 N N . ILE A 1 265 ? 16.170 1.987 -10.480 1.00 98.25 265 ILE A N 1
ATOM 2100 C CA . ILE A 1 265 ? 14.906 1.743 -11.189 1.00 98.25 265 ILE A CA 1
ATOM 2101 C C . ILE A 1 265 ? 13.760 1.576 -10.189 1.00 98.25 265 ILE A C 1
ATOM 2103 O O . ILE A 1 265 ? 12.729 2.225 -10.327 1.00 98.25 265 ILE A O 1
ATOM 2107 N N . LYS A 1 266 ? 13.920 0.743 -9.157 1.00 98.00 266 LYS A N 1
ATOM 2108 C CA . LYS A 1 266 ? 12.872 0.558 -8.142 1.00 98.00 266 LYS A CA 1
ATOM 2109 C C . LYS A 1 266 ? 12.562 1.861 -7.414 1.00 98.00 266 LYS A C 1
ATOM 2111 O O . LYS A 1 266 ? 11.391 2.154 -7.198 1.00 98.00 266 LYS A O 1
ATOM 2116 N N . GLU A 1 267 ? 13.568 2.663 -7.073 1.00 97.50 267 GLU A N 1
ATOM 2117 C CA . GLU A 1 267 ? 13.364 3.972 -6.443 1.00 97.50 267 GLU A CA 1
ATOM 2118 C C . GLU A 1 267 ? 12.507 4.914 -7.303 1.00 97.50 267 GLU A C 1
ATOM 2120 O O . GLU A 1 267 ? 11.639 5.610 -6.763 1.00 97.50 267 GLU A O 1
ATOM 2125 N N . GLU A 1 268 ? 12.667 4.874 -8.631 1.00 97.56 268 GLU A N 1
ATOM 2126 C CA . GLU A 1 268 ? 11.816 5.623 -9.561 1.00 97.56 268 GLU A CA 1
ATOM 2127 C C . GLU A 1 268 ? 10.331 5.254 -9.429 1.00 97.56 268 GLU A C 1
ATOM 2129 O O . GLU A 1 268 ? 9.485 6.133 -9.571 1.00 97.56 268 GLU A O 1
ATOM 2134 N N . PHE A 1 269 ? 9.997 4.011 -9.065 1.00 98.19 269 PHE A N 1
ATOM 2135 C CA . PHE A 1 269 ? 8.624 3.600 -8.745 1.00 98.19 269 PHE A CA 1
ATOM 2136 C C . PHE A 1 269 ? 8.238 3.916 -7.289 1.00 98.19 269 PHE A C 1
ATOM 2138 O O . PHE A 1 269 ? 7.158 4.459 -7.036 1.00 98.19 269 PHE A O 1
ATOM 2145 N N . ARG A 1 270 ? 9.115 3.654 -6.306 1.00 98.00 270 ARG A N 1
ATOM 2146 C CA . ARG A 1 270 ? 8.819 3.880 -4.872 1.00 98.00 270 ARG A CA 1
ATOM 2147 C C . ARG A 1 270 ? 8.427 5.321 -4.569 1.00 98.00 270 ARG A C 1
ATOM 2149 O O . ARG A 1 270 ? 7.558 5.564 -3.726 1.00 98.00 270 ARG A O 1
ATOM 2156 N N . LYS A 1 271 ? 9.027 6.295 -5.259 1.00 95.38 271 LYS A N 1
ATOM 2157 C CA . LYS A 1 271 ? 8.700 7.714 -5.061 1.00 95.38 271 LYS A CA 1
ATOM 2158 C C . LYS A 1 271 ? 7.227 8.032 -5.339 1.00 95.38 271 LYS A C 1
ATOM 2160 O O . LYS A 1 271 ? 6.685 8.899 -4.657 1.00 95.38 271 LYS A O 1
ATOM 2165 N N . TYR A 1 272 ? 6.560 7.314 -6.248 1.00 96.31 272 TYR A N 1
ATOM 2166 C CA . TYR A 1 272 ? 5.129 7.491 -6.522 1.00 96.31 272 TYR A CA 1
ATOM 2167 C C . TYR A 1 272 ? 4.257 6.963 -5.382 1.00 96.31 272 TYR A C 1
ATOM 2169 O O . TYR A 1 272 ? 3.274 7.608 -5.021 1.00 96.31 272 TYR A O 1
ATOM 2177 N N . HIS A 1 273 ? 4.648 5.866 -4.724 1.00 97.25 273 HIS A N 1
ATOM 2178 C CA . HIS A 1 273 ? 4.001 5.449 -3.476 1.00 97.25 273 HIS A CA 1
ATOM 2179 C C . HIS A 1 273 ? 4.203 6.487 -2.373 1.00 97.25 273 HIS A C 1
ATOM 2181 O O . HIS A 1 273 ? 3.231 6.904 -1.741 1.00 97.25 273 HIS A O 1
ATOM 2187 N N . ARG A 1 274 ? 5.435 6.978 -2.175 1.00 95.69 274 ARG A N 1
ATOM 2188 C CA . ARG A 1 274 ? 5.701 8.045 -1.197 1.00 95.69 274 ARG A CA 1
ATOM 2189 C C . ARG A 1 274 ? 4.890 9.301 -1.496 1.00 95.69 274 ARG A C 1
ATOM 2191 O O . ARG A 1 274 ? 4.394 9.916 -0.559 1.00 95.69 274 ARG A O 1
ATOM 2198 N N . PHE A 1 275 ? 4.760 9.688 -2.759 1.00 92.38 275 PHE A N 1
ATOM 2199 C CA . PHE A 1 275 ? 3.973 10.844 -3.172 1.00 92.38 275 PHE A CA 1
ATOM 2200 C C . PHE A 1 275 ? 2.484 10.624 -2.874 1.00 92.38 275 PHE A C 1
ATOM 2202 O O . PHE A 1 275 ? 1.888 11.361 -2.084 1.00 92.38 275 PHE A O 1
ATOM 2209 N N . ASN A 1 276 ? 1.906 9.545 -3.404 1.00 93.44 276 ASN A N 1
ATOM 2210 C CA . ASN A 1 276 ? 0.473 9.303 -3.309 1.00 93.44 276 ASN A CA 1
ATOM 2211 C C . ASN A 1 276 ? -0.001 9.010 -1.886 1.00 93.44 276 ASN A C 1
ATOM 2213 O O . ASN A 1 276 ? -1.057 9.479 -1.464 1.00 93.44 276 ASN A O 1
ATOM 2217 N N . TRP A 1 277 ? 0.773 8.247 -1.116 1.00 96.31 277 TRP A N 1
ATOM 2218 C CA . TRP A 1 277 ? 0.373 7.817 0.224 1.00 96.31 277 TRP A CA 1
ATOM 2219 C C . TRP A 1 277 ? 0.673 8.867 1.298 1.00 96.31 277 TRP A C 1
ATOM 2221 O O . TRP A 1 277 ? 0.254 8.706 2.444 1.00 96.31 277 TRP A O 1
ATOM 2231 N N . ASN A 1 278 ? 1.366 9.960 0.952 1.00 94.06 278 ASN A N 1
ATOM 2232 C CA . ASN A 1 278 ? 1.522 11.123 1.831 1.00 94.06 278 ASN A CA 1
ATOM 2233 C C . ASN A 1 278 ? 0.529 12.249 1.566 1.00 94.06 278 ASN A C 1
ATOM 2235 O O . ASN A 1 278 ? 0.480 13.189 2.368 1.00 94.06 278 ASN A O 1
ATOM 2239 N N . HIS A 1 279 ? -0.292 12.146 0.519 1.00 91.06 279 HIS A N 1
ATOM 2240 C CA . HIS A 1 279 ? -1.481 12.975 0.409 1.00 91.06 279 HIS A CA 1
ATOM 2241 C C . HIS A 1 279 ? -2.329 12.812 1.679 1.00 91.06 279 HIS A C 1
ATOM 2243 O O . HIS A 1 279 ? -2.613 11.689 2.095 1.00 91.06 279 HIS A O 1
ATOM 2249 N N . ILE A 1 280 ? -2.692 13.922 2.331 1.00 89.94 280 ILE A N 1
ATOM 2250 C CA . ILE A 1 280 ? -3.213 13.916 3.711 1.00 89.94 280 ILE A CA 1
ATOM 2251 C C . ILE A 1 280 ? -4.443 13.015 3.834 1.00 89.94 280 ILE A C 1
ATOM 2253 O O . ILE A 1 280 ? -4.494 12.161 4.719 1.00 89.94 280 ILE A O 1
ATOM 2257 N N . ALA A 1 281 ? -5.406 13.167 2.925 1.00 89.62 281 ALA A N 1
ATOM 2258 C CA . ALA A 1 281 ? -6.630 12.381 2.956 1.00 89.62 281 ALA A CA 1
ATOM 2259 C C . ALA A 1 281 ? -6.366 10.885 2.719 1.00 89.62 281 ALA A C 1
ATOM 2261 O O . ALA A 1 281 ? -6.956 10.043 3.398 1.00 89.62 281 ALA A O 1
ATOM 2262 N N . THR A 1 282 ? -5.444 10.567 1.807 1.00 93.69 282 THR A N 1
ATOM 2263 C CA . THR A 1 282 ? -5.031 9.192 1.496 1.00 93.69 282 THR A CA 1
ATOM 2264 C C . THR A 1 282 ? -4.342 8.557 2.697 1.00 93.69 282 THR A C 1
ATOM 2266 O O . THR A 1 282 ? -4.754 7.492 3.148 1.00 93.69 282 THR A O 1
ATOM 2269 N N . ARG A 1 283 ? -3.361 9.248 3.290 1.00 95.38 283 ARG A N 1
ATOM 2270 C CA . ARG A 1 283 ? -2.655 8.815 4.502 1.00 95.38 283 ARG A CA 1
ATOM 2271 C C . ARG A 1 283 ? -3.618 8.512 5.645 1.00 95.38 283 ARG A C 1
ATOM 2273 O O . ARG A 1 283 ? -3.474 7.484 6.297 1.00 95.38 283 ARG A O 1
ATOM 2280 N N . ASN A 1 284 ? -4.587 9.398 5.877 1.00 93.62 284 ASN A N 1
ATOM 2281 C CA . ASN A 1 284 ? -5.565 9.236 6.949 1.00 93.62 284 ASN A CA 1
ATOM 2282 C C . ASN A 1 284 ? -6.416 7.975 6.757 1.00 93.62 284 ASN A C 1
ATOM 2284 O O . ASN A 1 284 ? -6.673 7.278 7.733 1.00 93.62 284 ASN A O 1
ATOM 2288 N N . ILE A 1 285 ? -6.829 7.673 5.523 1.00 95.19 285 ILE A N 1
ATOM 2289 C CA . ILE A 1 285 ? -7.595 6.460 5.200 1.00 95.19 285 ILE A CA 1
ATOM 2290 C C . ILE A 1 285 ? -6.736 5.209 5.343 1.00 95.19 285 ILE A C 1
ATOM 2292 O O . ILE A 1 285 ? -7.121 4.271 6.045 1.00 95.19 285 ILE A O 1
ATOM 2296 N N . LEU A 1 286 ? -5.542 5.228 4.749 1.00 98.06 286 LEU A N 1
ATOM 2297 C CA . LEU A 1 286 ? -4.598 4.117 4.813 1.00 98.06 286 LEU A CA 1
ATOM 2298 C C . LEU A 1 286 ? -4.217 3.751 6.256 1.00 98.06 286 LEU A C 1
ATOM 2300 O O . LEU A 1 286 ? -3.936 2.587 6.535 1.00 98.06 286 LEU A O 1
ATOM 2304 N N . SER A 1 287 ? -4.247 4.708 7.187 1.00 97.88 287 SER A N 1
ATOM 2305 C CA . SER A 1 287 ? -3.897 4.459 8.583 1.00 97.88 287 SER A CA 1
ATOM 2306 C C . SER A 1 287 ? -5.041 3.951 9.466 1.00 97.88 287 SER A C 1
ATOM 2308 O O . SER A 1 287 ? -4.778 3.616 10.618 1.00 97.88 287 SER A O 1
ATOM 2310 N N . GLN A 1 288 ? -6.292 3.874 8.993 1.00 96.00 288 GLN A N 1
ATOM 2311 C CA . GLN A 1 288 ? -7.450 3.581 9.868 1.00 96.00 288 GLN A CA 1
ATOM 2312 C C . GLN A 1 288 ? -8.394 2.477 9.373 1.00 96.00 288 GLN A C 1
ATOM 2314 O O . GLN A 1 288 ? -9.389 2.165 10.038 1.00 96.00 288 GLN A O 1
ATOM 2319 N N . VAL A 1 289 ? -8.127 1.913 8.198 1.00 95.69 289 VAL A N 1
ATOM 2320 C CA . VAL A 1 289 ? -8.985 0.918 7.541 1.00 95.69 289 VAL A CA 1
ATOM 2321 C C . VAL A 1 289 ? -8.148 -0.295 7.154 1.00 95.69 289 VAL A C 1
ATOM 2323 O O . VAL A 1 289 ? -6.969 -0.137 6.859 1.00 95.69 289 VAL A O 1
ATOM 2326 N N . SER A 1 290 ? -8.725 -1.501 7.134 1.00 97.25 290 SER A N 1
ATOM 2327 C CA . SER A 1 290 ? -8.024 -2.658 6.570 1.00 97.25 290 SER A CA 1
ATOM 2328 C C . SER A 1 290 ? -7.937 -2.518 5.049 1.00 97.25 290 SER A C 1
ATOM 2330 O O . SER A 1 290 ? -8.941 -2.671 4.353 1.00 97.25 290 SER A O 1
ATOM 2332 N N . ASN A 1 291 ? -6.752 -2.189 4.530 1.00 97.94 291 ASN A N 1
ATOM 2333 C CA . ASN A 1 291 ? -6.538 -1.977 3.099 1.00 97.94 291 ASN A CA 1
ATOM 2334 C C . ASN A 1 291 ? -6.115 -3.279 2.417 1.00 97.94 291 ASN A C 1
ATOM 2336 O O . ASN A 1 291 ? -5.117 -3.893 2.794 1.00 97.94 291 ASN A O 1
ATOM 2340 N N . GLN A 1 292 ? -6.861 -3.666 1.386 1.00 95.12 292 GLN A N 1
ATOM 2341 C CA . GLN A 1 292 ? -6.589 -4.821 0.532 1.00 95.12 292 GLN A CA 1
ATOM 2342 C C . GLN A 1 292 ? -6.428 -4.322 -0.894 1.00 95.12 292 GLN A C 1
ATOM 2344 O O . GLN A 1 292 ? -7.294 -3.599 -1.376 1.00 95.12 292 GLN A O 1
ATOM 2349 N N . MET A 1 293 ? -5.330 -4.666 -1.560 1.00 96.25 293 MET A N 1
ATOM 2350 C CA . MET A 1 293 ? -4.968 -4.038 -2.831 1.00 96.25 293 MET A CA 1
ATOM 2351 C C . MET A 1 293 ? -4.628 -5.070 -3.901 1.00 96.25 293 MET A C 1
ATOM 2353 O O . MET A 1 293 ? -4.087 -6.139 -3.595 1.00 96.25 293 MET A O 1
ATOM 2357 N N . ILE A 1 294 ? -4.925 -4.740 -5.154 1.00 94.81 294 ILE A N 1
ATOM 2358 C CA . ILE A 1 294 ? -4.471 -5.474 -6.333 1.00 94.81 294 ILE A CA 1
ATOM 2359 C C . ILE A 1 294 ? -3.854 -4.520 -7.358 1.00 94.81 294 ILE A C 1
ATOM 2361 O O . ILE A 1 294 ? -4.296 -3.381 -7.484 1.00 94.81 294 ILE A O 1
ATOM 2365 N N . LEU A 1 295 ? -2.827 -5.027 -8.043 1.00 93.94 295 LEU A N 1
ATOM 2366 C CA . LEU A 1 295 ? -2.121 -4.372 -9.140 1.00 93.94 295 LEU A CA 1
ATOM 2367 C C . LEU A 1 295 ? -3.064 -4.103 -10.322 1.00 93.94 295 LEU A C 1
ATOM 2369 O O . LEU A 1 295 ? -3.830 -4.993 -10.697 1.00 93.94 295 LEU A O 1
ATOM 2373 N N . ASP A 1 296 ? -2.917 -2.944 -10.956 1.00 95.38 296 ASP A N 1
ATOM 2374 C CA . ASP A 1 296 ? -3.321 -2.699 -12.341 1.00 95.38 296 ASP A CA 1
ATOM 2375 C C . ASP A 1 296 ? -2.141 -2.090 -13.133 1.00 95.38 296 ASP A C 1
ATOM 2377 O O . ASP A 1 296 ? -0.979 -2.200 -12.731 1.00 95.38 296 ASP A O 1
ATOM 2381 N N . ASP A 1 297 ? -2.383 -1.570 -14.329 1.00 94.44 297 ASP A N 1
ATOM 2382 C CA . ASP A 1 297 ? -1.330 -1.171 -15.259 1.00 94.44 297 ASP A CA 1
ATOM 2383 C C . ASP A 1 297 ? -0.547 0.061 -14.805 1.00 94.44 297 ASP A C 1
ATOM 2385 O O . ASP A 1 297 ? 0.682 0.052 -14.912 1.00 94.44 297 ASP A O 1
ATOM 2389 N N . HIS A 1 298 ? -1.198 1.076 -14.233 1.00 96.56 298 HIS A N 1
ATOM 2390 C CA . HIS A 1 298 ? -0.532 2.334 -13.868 1.00 96.56 298 HIS A CA 1
ATOM 2391 C C . HIS A 1 298 ? 0.456 2.236 -12.690 1.00 96.56 298 HIS A C 1
ATOM 2393 O O . HIS A 1 298 ? 1.258 3.151 -12.473 1.00 96.56 298 HIS A O 1
ATOM 2399 N N . GLU A 1 299 ? 0.507 1.108 -11.974 1.00 95.50 299 GLU A N 1
ATOM 2400 C CA . GLU A 1 299 ? 1.644 0.790 -11.101 1.00 95.50 299 GLU A CA 1
ATOM 2401 C C . GLU A 1 299 ? 2.966 0.623 -11.868 1.00 95.50 299 GLU A C 1
ATOM 2403 O O . GLU A 1 299 ? 4.039 0.775 -11.279 1.00 95.50 299 GLU A O 1
ATOM 2408 N N . ILE A 1 300 ? 2.895 0.305 -13.164 1.00 95.25 300 ILE A N 1
ATOM 2409 C CA . ILE A 1 300 ? 4.037 0.052 -14.044 1.00 95.25 300 ILE A CA 1
ATOM 2410 C C . ILE A 1 300 ? 4.063 1.073 -15.185 1.00 95.25 300 ILE A C 1
ATOM 2412 O O . ILE A 1 300 ? 5.002 1.863 -15.272 1.00 95.25 300 ILE A O 1
ATOM 2416 N N . ARG A 1 301 ? 3.061 1.031 -16.070 1.00 94.56 301 ARG A N 1
ATOM 2417 C CA . ARG A 1 301 ? 2.798 2.008 -17.135 1.00 94.56 301 ARG A CA 1
ATOM 2418 C C . ARG A 1 301 ? 1.422 1.803 -17.758 1.00 94.56 301 ARG A C 1
ATOM 2420 O O . ARG A 1 301 ? 0.941 0.675 -17.762 1.00 94.56 301 ARG A O 1
ATOM 2427 N N . ASP A 1 302 ? 0.872 2.848 -18.374 1.00 94.81 302 ASP A N 1
ATOM 2428 C CA . ASP A 1 302 ? -0.360 2.783 -19.165 1.00 94.81 302 ASP A CA 1
ATOM 2429 C C . ASP A 1 302 ? -0.370 1.559 -20.091 1.00 94.81 302 ASP A C 1
ATOM 2431 O O . ASP A 1 302 ? 0.634 1.235 -20.752 1.00 94.81 302 ASP A O 1
ATOM 2435 N N . ASP A 1 303 ? -1.501 0.859 -20.095 1.00 93.19 303 ASP A N 1
ATOM 2436 C CA . ASP A 1 303 ? -1.749 -0.354 -20.869 1.00 93.19 303 ASP A CA 1
ATOM 2437 C C . ASP A 1 303 ? -0.737 -1.500 -20.656 1.00 93.19 303 ASP A C 1
ATOM 2439 O O . ASP A 1 303 ? -0.647 -2.405 -21.498 1.00 93.19 303 ASP A O 1
ATOM 2443 N N . TRP A 1 304 ? 0.021 -1.528 -19.551 1.00 93.06 304 TRP A N 1
ATOM 2444 C CA . TRP A 1 304 ? 0.960 -2.620 -19.269 1.00 93.06 304 TRP A CA 1
ATOM 2445 C C . TRP A 1 304 ? 0.292 -4.004 -19.404 1.00 93.06 304 TRP A C 1
ATOM 2447 O O . TRP A 1 304 ? -0.876 -4.214 -19.055 1.00 93.06 304 TRP A O 1
ATOM 2457 N N . GLY A 1 305 ? 1.028 -4.956 -19.979 1.00 89.44 305 GLY A N 1
ATOM 2458 C CA . GLY A 1 305 ? 0.556 -6.314 -20.260 1.00 89.44 305 GLY A CA 1
ATOM 2459 C C . GLY A 1 305 ? -0.247 -6.434 -21.559 1.00 89.44 305 GLY A C 1
ATOM 2460 O O . GLY A 1 305 ? -0.565 -7.548 -21.976 1.00 89.44 305 GLY A O 1
ATOM 2461 N N . SER A 1 306 ? -0.559 -5.320 -22.230 1.00 90.19 306 SER A N 1
ATOM 2462 C CA . SER A 1 306 ? -1.239 -5.325 -23.534 1.00 90.19 306 SER A CA 1
ATOM 2463 C C . SER A 1 306 ? -0.268 -5.442 -24.714 1.00 90.19 306 SER A C 1
ATOM 2465 O O . SER A 1 306 ? -0.672 -5.879 -25.792 1.00 90.19 306 SER A O 1
ATOM 2467 N N . ASN A 1 307 ? 1.011 -5.094 -24.526 1.00 92.00 307 ASN A N 1
ATOM 2468 C CA . ASN A 1 307 ? 2.031 -5.203 -25.568 1.00 92.00 307 ASN A CA 1
ATOM 2469 C C . ASN A 1 307 ? 2.784 -6.537 -25.466 1.00 92.00 307 ASN A C 1
ATOM 2471 O O . ASN A 1 307 ? 3.125 -6.988 -24.376 1.00 92.00 307 ASN A O 1
ATOM 2475 N N . LEU A 1 308 ? 3.138 -7.132 -26.614 1.00 92.12 308 LEU A N 1
ATOM 2476 C CA . LEU A 1 308 ? 3.881 -8.403 -26.664 1.00 92.12 308 LEU A CA 1
ATOM 2477 C C . LEU A 1 308 ? 5.211 -8.336 -25.897 1.00 92.12 308 LEU A C 1
ATOM 2479 O O . LEU A 1 308 ? 5.636 -9.310 -25.278 1.00 92.12 308 LEU A O 1
ATOM 2483 N N . GLU A 1 309 ? 5.875 -7.183 -25.928 1.00 93.69 309 GLU A N 1
ATOM 2484 C CA . GLU A 1 309 ? 7.129 -6.966 -25.210 1.00 93.69 309 GLU A CA 1
ATOM 2485 C C . GLU A 1 309 ? 6.974 -7.052 -23.688 1.00 93.69 309 GLU A C 1
ATOM 2487 O O . GLU A 1 309 ? 7.895 -7.546 -23.049 1.00 93.69 309 GLU A O 1
ATOM 2492 N N . ASP A 1 310 ? 5.822 -6.690 -23.112 1.00 92.06 310 ASP A N 1
ATOM 2493 C CA . ASP A 1 310 ? 5.574 -6.807 -21.663 1.00 92.06 310 ASP A CA 1
ATOM 2494 C C . ASP A 1 310 ? 5.547 -8.260 -21.197 1.00 92.06 310 ASP A C 1
ATOM 2496 O O . ASP A 1 310 ? 5.834 -8.540 -20.038 1.00 92.06 310 ASP A O 1
ATOM 2500 N N . GLN A 1 311 ? 5.229 -9.174 -22.116 1.00 88.38 311 GLN A N 1
ATOM 2501 C CA . GLN A 1 311 ? 5.095 -10.608 -21.877 1.00 88.38 311 GLN A CA 1
ATOM 2502 C C . GLN A 1 311 ? 6.319 -11.401 -22.351 1.00 88.38 311 GLN A C 1
ATOM 2504 O O . GLN A 1 311 ? 6.390 -12.606 -22.129 1.00 88.38 311 GLN A O 1
ATOM 2509 N N . THR A 1 312 ? 7.279 -10.762 -23.031 1.00 91.19 312 THR A N 1
ATOM 2510 C CA . THR A 1 312 ? 8.423 -11.441 -23.658 1.00 91.19 312 THR A CA 1
ATOM 2511 C C . THR A 1 312 ? 9.632 -11.455 -22.716 1.00 91.19 312 THR A C 1
ATOM 2513 O O . THR A 1 312 ? 10.284 -10.416 -22.566 1.00 91.19 312 THR A O 1
ATOM 2516 N N . PRO A 1 313 ? 10.016 -12.608 -22.127 1.00 89.81 313 PRO A N 1
ATOM 2517 C CA . PRO A 1 313 ? 11.185 -12.674 -21.259 1.00 89.81 313 PRO A CA 1
ATOM 2518 C C . PRO A 1 313 ? 12.451 -12.221 -21.992 1.00 89.81 313 PRO A C 1
ATOM 2520 O O . PRO A 1 313 ? 12.757 -12.694 -23.087 1.00 89.81 313 PRO A O 1
ATOM 2523 N N . GLY A 1 314 ? 13.200 -11.308 -21.375 1.00 90.25 314 GLY A N 1
ATOM 2524 C CA . GLY A 1 314 ? 14.419 -10.738 -21.953 1.00 90.25 314 GLY A CA 1
ATOM 2525 C C . GLY A 1 314 ? 14.202 -9.487 -22.809 1.00 90.25 314 GLY A C 1
ATOM 2526 O O . GLY A 1 314 ? 15.193 -8.936 -23.295 1.00 90.25 314 GLY A O 1
ATOM 2527 N N . SER A 1 315 ? 12.962 -9.014 -22.971 1.00 95.31 315 SER A N 1
ATOM 2528 C CA . SER A 1 315 ? 12.701 -7.645 -23.423 1.00 95.31 315 SER A CA 1
ATOM 2529 C C . SER A 1 315 ? 13.003 -6.642 -22.294 1.00 95.31 315 SER A C 1
ATOM 2531 O O . SER A 1 315 ? 12.969 -6.982 -21.108 1.00 95.31 315 SER A O 1
ATOM 2533 N N . ILE A 1 316 ? 13.287 -5.389 -22.658 1.00 96.81 316 ILE A N 1
ATOM 2534 C CA . ILE A 1 316 ? 13.483 -4.307 -21.681 1.00 96.81 316 ILE A CA 1
ATOM 2535 C C . ILE A 1 316 ? 12.175 -4.010 -20.919 1.00 96.81 316 ILE A C 1
ATOM 2537 O O . ILE A 1 316 ? 12.231 -3.943 -19.692 1.00 96.81 316 ILE A O 1
ATOM 2541 N N . PRO A 1 317 ? 10.997 -3.908 -21.572 1.00 95.44 317 PRO A N 1
ATOM 2542 C CA . PRO A 1 317 ? 9.732 -3.680 -20.869 1.00 95.44 317 PRO A CA 1
ATOM 2543 C C . PRO A 1 317 ? 9.350 -4.773 -19.875 1.00 95.44 317 PRO A C 1
ATOM 2545 O O . PRO A 1 317 ? 8.941 -4.458 -18.759 1.00 95.44 317 PRO A O 1
ATOM 2548 N N . TYR A 1 318 ? 9.552 -6.043 -20.237 1.00 93.62 318 TYR A N 1
ATOM 2549 C CA . TYR A 1 318 ? 9.346 -7.173 -19.330 1.00 93.62 318 TYR A CA 1
ATOM 2550 C C . TYR A 1 318 ? 10.237 -7.040 -18.090 1.00 93.62 318 TYR A C 1
ATOM 2552 O O . TYR A 1 318 ? 9.782 -7.202 -16.958 1.00 93.62 318 TYR A O 1
ATOM 2560 N N . TYR A 1 319 ? 11.515 -6.708 -18.289 1.00 95.12 319 TYR A N 1
ATOM 2561 C CA . TYR A 1 319 ? 12.466 -6.551 -17.194 1.00 95.12 319 TYR A CA 1
ATOM 2562 C C . TYR A 1 319 ? 12.135 -5.351 -16.292 1.00 95.12 319 TYR A C 1
ATOM 2564 O O . TYR A 1 319 ? 12.116 -5.493 -15.073 1.00 95.12 319 TYR A O 1
ATOM 2572 N N . ILE A 1 320 ? 11.783 -4.191 -16.843 1.00 96.38 320 ILE A N 1
ATOM 2573 C CA . ILE A 1 320 ? 11.369 -3.033 -16.029 1.00 96.38 320 ILE A CA 1
ATOM 2574 C C . ILE A 1 320 ? 10.072 -3.338 -15.279 1.00 96.38 320 ILE A C 1
ATOM 2576 O O . ILE A 1 320 ? 9.995 -3.116 -14.070 1.00 96.38 320 ILE A O 1
ATOM 2580 N N . GLY A 1 321 ? 9.083 -3.917 -15.967 1.00 94.50 321 GLY A N 1
ATOM 2581 C CA . GLY A 1 321 ? 7.843 -4.375 -15.346 1.00 94.50 321 GLY A CA 1
ATOM 2582 C C . GLY A 1 321 ? 8.105 -5.363 -14.213 1.00 94.50 321 GLY A C 1
ATOM 2583 O O . GLY A 1 321 ? 7.404 -5.340 -13.203 1.00 94.50 321 GLY A O 1
ATOM 2584 N N . SER A 1 322 ? 9.168 -6.169 -14.314 1.00 92.81 322 SER A N 1
ATOM 2585 C CA . SER A 1 322 ? 9.536 -7.086 -13.244 1.00 92.81 322 SER A CA 1
ATOM 2586 C C . SER A 1 322 ? 9.963 -6.388 -11.954 1.00 92.81 322 SER A C 1
ATOM 2588 O O . SER A 1 322 ? 9.504 -6.751 -10.870 1.00 92.81 322 SER A O 1
ATOM 2590 N N . LEU A 1 323 ? 10.772 -5.339 -12.081 1.00 95.31 323 LEU A N 1
ATOM 2591 C CA . LEU A 1 323 ? 11.243 -4.532 -10.960 1.00 95.31 323 LEU A CA 1
ATOM 2592 C C . LEU A 1 323 ? 10.110 -3.676 -10.377 1.00 95.31 323 LEU A C 1
ATOM 2594 O O . LEU A 1 323 ? 9.988 -3.558 -9.160 1.00 95.31 323 LEU A O 1
ATOM 2598 N N . ALA A 1 324 ? 9.230 -3.140 -11.224 1.00 95.94 324 ALA A N 1
ATOM 2599 C CA . ALA A 1 324 ? 8.043 -2.409 -10.785 1.00 95.94 324 ALA A CA 1
ATOM 2600 C C . ALA A 1 324 ? 7.073 -3.309 -9.995 1.00 95.94 324 ALA A C 1
ATOM 2602 O O . ALA A 1 324 ? 6.561 -2.910 -8.949 1.00 95.94 324 ALA A O 1
ATOM 2603 N N . ARG A 1 325 ? 6.885 -4.569 -10.418 1.00 93.56 325 ARG A N 1
ATOM 2604 C CA . ARG A 1 325 ? 6.107 -5.560 -9.654 1.00 93.56 325 ARG A CA 1
ATOM 2605 C C . ARG A 1 325 ? 6.734 -5.892 -8.299 1.00 93.56 325 ARG A C 1
ATOM 2607 O O . ARG A 1 325 ? 5.991 -6.096 -7.341 1.00 93.56 325 ARG A O 1
ATOM 2614 N N . GLU A 1 326 ? 8.065 -5.917 -8.184 1.00 94.12 326 GLU A N 1
ATOM 2615 C CA . GLU A 1 326 ? 8.724 -6.034 -6.873 1.00 94.12 326 GLU A CA 1
ATOM 2616 C C . GLU A 1 326 ? 8.352 -4.859 -5.959 1.00 94.12 326 GLU A C 1
ATOM 2618 O O . GLU A 1 326 ? 8.039 -5.068 -4.789 1.00 94.12 326 GLU A O 1
ATOM 2623 N N . VAL A 1 327 ? 8.303 -3.636 -6.491 1.00 96.50 327 VAL A N 1
ATOM 2624 C CA . VAL A 1 327 ? 7.876 -2.452 -5.728 1.00 96.50 327 VAL A CA 1
ATOM 2625 C C . VAL A 1 327 ? 6.397 -2.539 -5.331 1.00 96.50 327 VAL A C 1
ATOM 2627 O O . VAL A 1 327 ? 6.055 -2.277 -4.176 1.00 96.50 327 VAL A O 1
ATOM 2630 N N . TYR A 1 328 ? 5.519 -3.001 -6.227 1.00 95.88 328 TYR A N 1
ATOM 2631 C CA . TYR A 1 328 ? 4.134 -3.327 -5.868 1.00 95.88 328 TYR A CA 1
ATOM 2632 C C . TYR A 1 328 ? 4.080 -4.360 -4.727 1.00 95.88 328 TYR A C 1
ATOM 2634 O O . TYR A 1 328 ? 3.273 -4.231 -3.802 1.00 95.88 328 TYR A O 1
ATOM 2642 N N . TRP A 1 329 ? 4.960 -5.367 -4.723 1.00 94.56 329 TRP A N 1
ATOM 2643 C CA . TRP A 1 329 ? 5.005 -6.339 -3.633 1.00 94.56 329 TRP A CA 1
ATOM 2644 C C . TRP A 1 329 ? 5.421 -5.720 -2.304 1.00 94.56 329 TRP A C 1
ATOM 2646 O O . TRP A 1 329 ? 4.800 -6.002 -1.279 1.00 94.56 329 TRP A O 1
ATOM 2656 N N . GLU A 1 330 ? 6.446 -4.875 -2.334 1.00 95.69 330 GLU A N 1
ATOM 2657 C CA . GLU A 1 330 ? 6.973 -4.162 -1.175 1.00 95.69 330 GLU A CA 1
ATOM 2658 C C . GLU A 1 330 ? 5.902 -3.298 -0.491 1.00 95.69 330 GLU A C 1
ATOM 2660 O O . GLU A 1 330 ? 5.768 -3.357 0.735 1.00 95.69 330 GLU A O 1
ATOM 2665 N N . TYR A 1 331 ? 5.109 -2.544 -1.260 1.00 97.88 331 TYR A N 1
ATOM 2666 C CA . TYR A 1 331 ? 4.118 -1.610 -0.711 1.00 97.88 331 TYR A CA 1
ATOM 2667 C C . TYR A 1 331 ? 2.729 -2.209 -0.518 1.00 97.88 331 TYR A C 1
ATOM 2669 O O . TYR A 1 331 ? 2.054 -1.886 0.457 1.00 97.88 331 TYR A O 1
ATOM 2677 N N . GLN A 1 332 ? 2.278 -3.055 -1.439 1.00 96.75 332 GLN A N 1
ATOM 2678 C CA . GLN A 1 332 ? 0.874 -3.447 -1.518 1.00 96.75 332 GLN A CA 1
ATOM 2679 C C . GLN A 1 332 ? 0.655 -4.919 -1.178 1.00 96.75 332 GLN A C 1
ATOM 2681 O O . GLN A 1 332 ? -0.128 -5.241 -0.285 1.00 96.75 332 GLN A O 1
ATOM 2686 N N . ARG A 1 333 ? 1.362 -5.846 -1.839 1.00 94.50 333 ARG A N 1
ATOM 2687 C CA . ARG A 1 333 ? 1.181 -7.288 -1.575 1.00 94.50 333 ARG A CA 1
ATOM 2688 C C . ARG A 1 333 ? 1.590 -7.667 -0.151 1.00 94.50 333 ARG A C 1
ATOM 2690 O O . ARG A 1 333 ? 0.931 -8.490 0.486 1.00 94.50 333 ARG A O 1
ATOM 2697 N N . SER A 1 334 ? 2.643 -7.042 0.365 1.00 95.00 334 SER A N 1
ATOM 2698 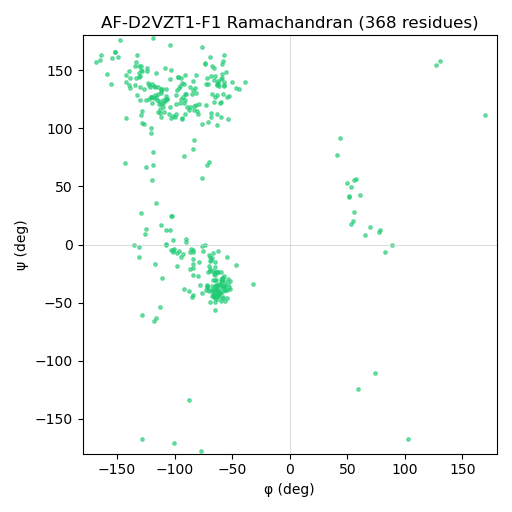C CA . SER A 1 334 ? 3.149 -7.243 1.725 1.00 95.00 334 SER A CA 1
ATOM 2699 C C . SER A 1 334 ? 2.097 -6.967 2.814 1.00 95.00 334 SER A C 1
ATOM 2701 O O . SER A 1 334 ? 2.138 -7.579 3.887 1.00 95.00 334 SER A O 1
ATOM 2703 N N . LEU A 1 335 ? 1.106 -6.105 2.537 1.00 96.88 335 LEU A N 1
ATOM 2704 C CA . LEU A 1 335 ? -0.017 -5.794 3.431 1.00 96.88 335 LEU A CA 1
ATOM 2705 C C . LEU A 1 335 ? -1.013 -6.954 3.584 1.00 96.88 335 LEU A C 1
ATOM 2707 O O . LEU A 1 335 ? -1.770 -6.975 4.559 1.00 96.88 335 LEU A O 1
ATOM 2711 N N . ARG A 1 336 ? -1.013 -7.926 2.663 1.00 93.00 336 ARG A N 1
ATOM 2712 C CA . ARG A 1 336 ? -1.892 -9.108 2.705 1.00 93.00 336 ARG A CA 1
ATOM 2713 C C . ARG A 1 336 ? -1.175 -10.423 2.974 1.00 93.00 336 ARG A C 1
ATOM 2715 O O . ARG A 1 336 ? -1.762 -11.310 3.582 1.00 93.00 336 ARG A O 1
ATOM 2722 N N . CYS A 1 337 ? 0.090 -10.557 2.593 1.00 90.12 337 CYS A N 1
ATOM 2723 C CA . CYS A 1 337 ? 0.872 -11.755 2.886 1.00 90.12 337 CYS A CA 1
ATOM 2724 C C . CYS A 1 337 ? 2.364 -11.442 2.982 1.00 90.12 337 CYS A C 1
ATOM 2726 O O . CYS A 1 337 ? 2.817 -10.391 2.539 1.00 90.12 337 CYS A O 1
ATOM 2728 N N . ASP A 1 338 ? 3.146 -12.369 3.530 1.00 88.69 338 ASP A N 1
ATOM 2729 C CA . ASP A 1 338 ? 4.602 -12.257 3.472 1.00 88.69 338 ASP A CA 1
ATOM 2730 C C . ASP A 1 338 ? 5.094 -12.377 2.023 1.00 88.69 338 ASP A C 1
ATOM 2732 O O . ASP A 1 338 ? 4.569 -13.159 1.224 1.00 88.69 338 ASP A O 1
ATOM 2736 N N . VAL A 1 339 ? 6.104 -11.577 1.685 1.00 84.62 339 VAL A N 1
ATOM 2737 C CA . VAL A 1 339 ? 6.737 -11.533 0.364 1.00 84.62 339 VAL A CA 1
ATOM 2738 C C . VAL A 1 339 ? 8.215 -11.871 0.541 1.00 84.62 339 VAL A C 1
ATOM 2740 O O . VAL A 1 339 ? 8.997 -11.061 1.023 1.00 84.62 339 VAL A O 1
ATOM 2743 N N . SER A 1 340 ? 8.596 -13.114 0.244 1.00 66.62 340 SER A N 1
ATOM 2744 C CA . SER A 1 340 ? 9.953 -13.618 0.521 1.00 66.62 340 SER A CA 1
ATOM 2745 C C . SER A 1 340 ? 10.620 -14.327 -0.658 1.00 66.62 340 SER A C 1
ATOM 2747 O O . SER A 1 340 ? 11.823 -14.570 -0.600 1.00 66.62 340 SER A O 1
ATOM 2749 N N . ASN A 1 341 ? 9.888 -14.626 -1.739 1.00 66.81 341 ASN A N 1
ATOM 2750 C CA . ASN A 1 341 ? 10.423 -15.382 -2.871 1.00 66.81 341 ASN A CA 1
ATOM 2751 C C . ASN A 1 341 ? 10.230 -14.666 -4.217 1.00 66.81 341 ASN A C 1
ATOM 2753 O O . ASN A 1 341 ? 9.149 -14.701 -4.806 1.00 66.81 341 ASN A O 1
ATOM 2757 N N . LYS A 1 342 ? 11.313 -14.070 -4.731 1.00 64.38 342 LYS A N 1
ATOM 2758 C CA . LYS A 1 342 ? 11.348 -13.418 -6.050 1.00 64.38 342 LYS A CA 1
ATOM 2759 C C . LYS A 1 342 ? 11.142 -14.393 -7.214 1.00 64.38 342 LYS A C 1
ATOM 2761 O O . LYS A 1 3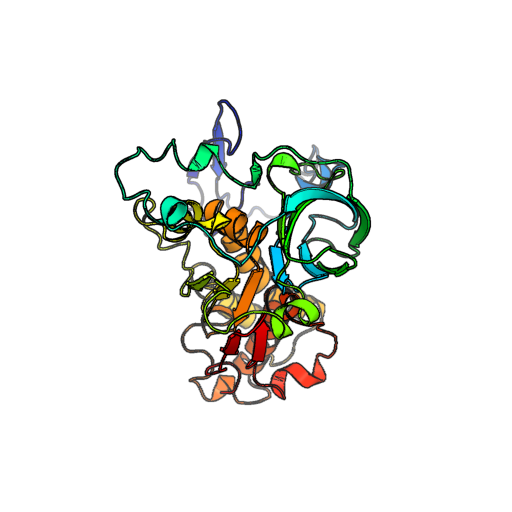42 ? 10.642 -13.994 -8.259 1.00 64.38 342 LYS A O 1
ATOM 2766 N N . GLU A 1 343 ? 11.473 -15.676 -7.055 1.00 60.06 343 GLU A N 1
ATOM 2767 C CA . GLU A 1 343 ? 11.325 -16.669 -8.133 1.00 60.06 343 GLU A CA 1
ATOM 2768 C C . GLU A 1 343 ? 9.856 -16.981 -8.472 1.00 60.06 343 GLU A C 1
ATOM 2770 O O . GLU A 1 343 ? 9.564 -17.580 -9.512 1.00 60.06 343 GLU A O 1
ATOM 2775 N N . GLU A 1 344 ? 8.919 -16.574 -7.611 1.00 62.50 344 GLU A N 1
ATOM 2776 C CA . GLU A 1 344 ? 7.481 -16.734 -7.828 1.00 62.50 344 GLU A CA 1
ATOM 2777 C C . GLU A 1 344 ? 6.820 -15.525 -8.503 1.00 62.50 344 GLU A C 1
ATOM 2779 O O . GLU A 1 344 ? 5.657 -15.634 -8.896 1.00 62.50 344 GLU A O 1
ATOM 2784 N N . LEU A 1 345 ? 7.534 -14.402 -8.670 1.00 64.12 345 LEU A N 1
ATOM 2785 C CA . LEU A 1 345 ? 6.952 -13.115 -9.080 1.00 64.12 345 LEU A CA 1
ATOM 2786 C C . LEU A 1 345 ? 6.216 -13.186 -10.425 1.00 64.12 345 LEU A C 1
ATOM 2788 O O . LEU A 1 345 ? 5.158 -12.591 -10.569 1.00 64.12 345 LEU A O 1
ATOM 2792 N N . PHE A 1 346 ? 6.716 -13.990 -11.369 1.00 58.66 346 PHE A N 1
ATOM 2793 C CA . PHE A 1 346 ? 6.103 -14.193 -12.697 1.00 58.66 346 PHE A CA 1
ATOM 2794 C C . PHE A 1 346 ? 5.320 -15.496 -12.828 1.00 58.66 346 PHE A C 1
ATOM 2796 O O . PHE A 1 346 ? 4.716 -15.750 -13.863 1.00 58.66 346 PHE A O 1
ATOM 2803 N N . LYS A 1 347 ? 5.337 -16.352 -11.801 1.00 58.75 347 LYS A N 1
ATOM 2804 C CA . LYS A 1 347 ? 4.601 -17.627 -11.810 1.00 58.75 347 LYS A CA 1
ATOM 2805 C C . LYS A 1 347 ? 3.227 -17.510 -11.155 1.00 58.75 347 LYS A C 1
ATOM 2807 O O . LYS A 1 347 ? 2.437 -18.447 -11.242 1.00 58.75 347 LYS A O 1
ATOM 2812 N N . LYS A 1 348 ? 2.950 -16.396 -10.472 1.00 61.72 348 LYS A N 1
ATOM 2813 C CA . LYS A 1 348 ? 1.709 -16.167 -9.735 1.00 61.72 348 LYS A CA 1
ATOM 2814 C C . LYS A 1 348 ? 0.906 -15.038 -10.369 1.00 61.72 348 LYS A C 1
ATOM 2816 O O . LYS A 1 348 ? 1.409 -13.933 -10.555 1.00 61.72 348 LYS A O 1
ATOM 2821 N N . HIS A 1 349 ? -0.368 -15.328 -10.612 1.00 80.06 349 HIS A N 1
ATOM 2822 C CA . HIS A 1 349 ? -1.391 -14.296 -10.657 1.00 80.06 349 HIS A CA 1
ATOM 2823 C C . HIS A 1 349 ? -1.425 -13.554 -9.310 1.00 80.06 349 HIS A C 1
ATOM 2825 O O . HIS A 1 349 ? -1.081 -14.096 -8.251 1.00 80.06 349 HIS A O 1
ATOM 2831 N N . GLU A 1 350 ? -1.899 -12.321 -9.325 1.00 88.75 350 GLU A N 1
ATOM 2832 C CA . GLU A 1 350 ? -2.084 -11.506 -8.129 1.00 88.75 350 GLU A CA 1
ATOM 2833 C C . GLU A 1 350 ? -3.436 -11.752 -7.452 1.00 88.75 350 GLU A C 1
ATOM 2835 O O . GLU A 1 350 ? -3.653 -11.229 -6.363 1.00 88.75 350 GLU A O 1
ATOM 2840 N N . ALA A 1 351 ? -4.307 -12.593 -8.033 1.00 89.12 351 ALA A N 1
ATOM 2841 C CA . ALA A 1 351 ? -5.629 -12.892 -7.484 1.00 89.12 351 ALA A CA 1
ATOM 2842 C C . ALA A 1 351 ? -5.524 -13.481 -6.071 1.00 89.12 351 ALA A C 1
ATOM 2844 O O . ALA A 1 351 ? -4.618 -14.266 -5.769 1.00 89.12 351 ALA A O 1
ATOM 2845 N N . TYR A 1 352 ? -6.469 -13.120 -5.213 1.00 89.56 352 TYR A N 1
ATOM 2846 C CA . TYR A 1 352 ? -6.551 -13.608 -3.842 1.00 89.56 352 TYR A CA 1
ATOM 2847 C C . TYR A 1 352 ? -7.995 -13.604 -3.360 1.00 89.56 352 TYR A C 1
ATOM 2849 O O . TYR A 1 352 ? -8.874 -12.988 -3.961 1.00 89.56 352 TYR A O 1
ATOM 2857 N N . TYR A 1 353 ? -8.237 -14.287 -2.251 1.00 88.81 353 TYR A N 1
ATOM 2858 C CA . TYR A 1 353 ? -9.500 -14.200 -1.542 1.00 88.81 353 TYR A CA 1
ATOM 2859 C C . TYR A 1 353 ? -9.240 -13.966 -0.059 1.00 88.81 353 TYR A C 1
ATOM 2861 O O . TYR A 1 353 ? -8.194 -14.352 0.460 1.00 88.81 353 TYR A O 1
ATOM 2869 N N . ASN A 1 354 ? -10.205 -13.345 0.607 1.00 83.88 354 ASN A N 1
ATOM 2870 C CA . ASN A 1 354 ? -10.234 -13.176 2.052 1.00 83.88 354 ASN A CA 1
ATOM 2871 C C . ASN A 1 354 ? -11.606 -13.602 2.566 1.00 83.88 354 ASN A C 1
ATOM 2873 O O . ASN A 1 354 ? -12.620 -13.368 1.909 1.00 83.88 354 ASN A O 1
ATOM 2877 N N . ILE A 1 355 ? -11.635 -14.204 3.748 1.00 83.88 355 ILE A N 1
ATOM 2878 C CA . ILE A 1 355 ? -12.870 -14.501 4.471 1.00 83.88 355 ILE A CA 1
ATOM 2879 C C . ILE A 1 355 ? -12.855 -13.635 5.725 1.00 83.88 355 ILE A C 1
ATOM 2881 O O . ILE A 1 355 ? -11.887 -13.660 6.482 1.00 83.88 355 ILE A O 1
ATOM 2885 N N . ILE A 1 356 ? -13.893 -12.820 5.902 1.00 80.19 356 ILE A N 1
ATOM 2886 C CA . ILE A 1 356 ? -14.037 -11.904 7.033 1.00 80.19 356 ILE A CA 1
ATOM 2887 C C . ILE A 1 356 ? -15.407 -12.152 7.649 1.00 80.19 356 ILE A C 1
ATOM 2889 O O . ILE A 1 356 ? -16.434 -11.759 7.092 1.00 80.19 356 ILE A O 1
ATOM 2893 N N . GLY A 1 357 ? -15.419 -12.838 8.791 1.00 78.38 357 GLY A N 1
ATOM 2894 C CA . GLY A 1 357 ? -16.657 -13.362 9.356 1.00 78.38 357 GLY A CA 1
ATOM 2895 C C . GLY A 1 357 ? -17.328 -14.323 8.371 1.00 78.38 357 GLY A C 1
ATOM 2896 O O . GLY A 1 357 ? -16.714 -15.282 7.912 1.00 78.38 357 GLY A O 1
ATOM 2897 N N . ASP A 1 358 ? -18.581 -14.046 8.031 1.00 78.62 358 ASP A N 1
ATOM 2898 C CA . ASP A 1 358 ? -19.403 -14.802 7.075 1.00 78.62 358 ASP A CA 1
ATOM 2899 C C . ASP A 1 358 ? -19.278 -14.302 5.623 1.0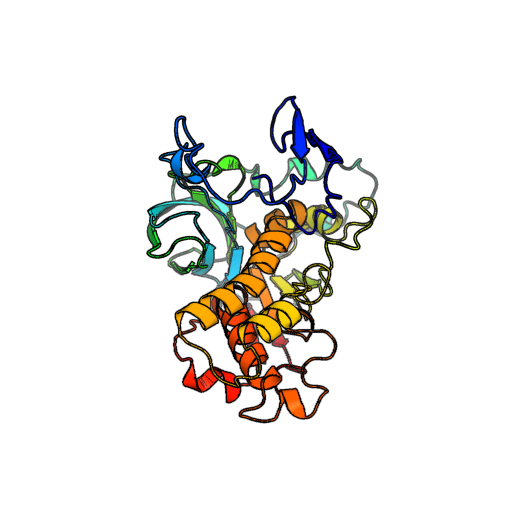0 78.62 358 ASP A C 1
ATOM 2901 O O . ASP A 1 358 ? -19.933 -14.821 4.719 1.00 78.62 358 ASP A O 1
ATOM 2905 N N . THR A 1 359 ? -18.438 -13.294 5.378 1.00 82.19 359 THR A N 1
ATOM 2906 C CA . THR A 1 359 ? -18.301 -12.654 4.070 1.00 82.19 359 THR A CA 1
ATOM 2907 C C . THR A 1 359 ? -17.027 -13.116 3.367 1.00 82.19 359 THR A C 1
ATOM 2909 O O . THR A 1 359 ? -15.914 -12.870 3.832 1.00 82.19 359 THR A O 1
ATOM 2912 N N . GLY A 1 360 ? -17.184 -13.755 2.206 1.00 85.12 360 GLY A N 1
ATOM 2913 C CA . GLY A 1 360 ? -16.085 -14.072 1.294 1.00 85.12 360 GLY A CA 1
ATOM 2914 C C . GLY A 1 360 ? -15.862 -12.958 0.270 1.00 85.12 360 GLY A C 1
ATOM 2915 O O . GLY A 1 360 ? -16.795 -12.543 -0.414 1.00 85.12 360 GLY A O 1
ATOM 2916 N N . ILE A 1 361 ? -14.620 -12.502 0.131 1.00 86.44 361 ILE A N 1
ATOM 2917 C CA . ILE A 1 361 ? -14.191 -11.522 -0.872 1.00 86.44 361 ILE A CA 1
ATOM 2918 C C . ILE A 1 361 ? -13.240 -12.229 -1.830 1.00 86.44 361 ILE A C 1
ATOM 2920 O O . ILE A 1 361 ? -12.199 -12.717 -1.398 1.00 86.44 361 ILE A O 1
ATOM 2924 N N . LEU A 1 362 ? -13.573 -12.260 -3.120 1.00 90.50 362 LEU A N 1
ATOM 2925 C CA . LEU A 1 362 ? -12.707 -12.773 -4.182 1.00 90.50 362 LEU A CA 1
ATOM 2926 C C . LEU A 1 362 ? -12.230 -11.607 -5.049 1.00 90.50 362 LEU A C 1
ATOM 2928 O O . LEU A 1 362 ? -13.046 -10.900 -5.637 1.00 90.50 362 LEU A O 1
ATOM 2932 N N . VAL A 1 363 ? -10.915 -11.430 -5.143 1.00 90.44 363 VAL A N 1
ATOM 2933 C CA . VAL A 1 363 ? -10.273 -10.402 -5.964 1.00 90.44 363 VAL A CA 1
ATOM 2934 C C . VAL A 1 363 ? -9.574 -11.085 -7.130 1.00 90.44 363 VAL A C 1
ATOM 2936 O O . VAL A 1 363 ? -8.686 -11.918 -6.937 1.00 90.44 363 VAL A O 1
ATOM 2939 N N . LEU A 1 364 ? -10.007 -10.752 -8.343 1.00 88.88 364 LEU A N 1
ATOM 2940 C CA . LEU A 1 364 ? -9.504 -11.338 -9.579 1.00 88.88 364 LEU A CA 1
ATOM 2941 C C . LEU A 1 364 ? -8.349 -10.510 -10.127 1.00 88.88 364 LEU A C 1
ATOM 2943 O O . LEU A 1 364 ? -8.430 -9.288 -10.175 1.00 88.88 364 LEU A O 1
ATOM 2947 N N . ASP A 1 365 ? -7.312 -11.192 -10.59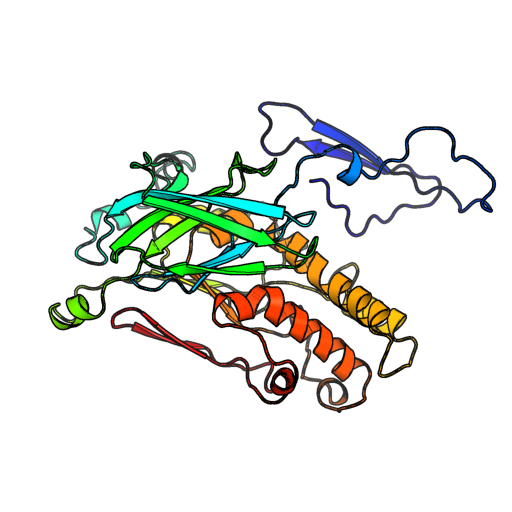6 1.00 89.62 365 ASP A N 1
ATOM 2948 C CA . ASP A 1 365 ? -6.219 -10.570 -11.330 1.00 89.62 365 ASP A CA 1
ATOM 2949 C C . ASP A 1 365 ? -6.518 -10.591 -12.825 1.00 89.62 365 ASP A C 1
ATOM 2951 O O . ASP A 1 365 ? -6.560 -11.652 -13.449 1.00 89.62 365 ASP A O 1
ATOM 2955 N N . LEU A 1 366 ? -6.741 -9.401 -13.376 1.00 85.88 366 LEU A N 1
ATOM 2956 C CA . LEU A 1 366 ? -7.024 -9.191 -14.792 1.00 85.88 366 LEU A CA 1
ATOM 2957 C C . LEU A 1 366 ? -5.846 -8.557 -15.537 1.00 85.88 366 LEU A C 1
ATOM 2959 O O . LEU A 1 366 ? -5.968 -8.299 -16.741 1.00 85.88 366 LEU A O 1
ATOM 2963 N N . ARG A 1 367 ? -4.736 -8.299 -14.833 1.00 86.56 367 ARG A N 1
ATOM 2964 C CA . ARG A 1 367 ? -3.610 -7.518 -15.338 1.00 86.56 367 ARG A CA 1
ATOM 2965 C C . ARG A 1 367 ? -2.284 -8.245 -15.177 1.00 86.56 367 ARG A C 1
ATOM 2967 O O . ARG A 1 367 ? -1.661 -8.556 -16.181 1.00 86.56 367 ARG A O 1
ATOM 2974 N N . ALA A 1 368 ? -1.870 -8.568 -13.955 1.00 81.69 368 ALA A N 1
ATOM 2975 C CA . ALA A 1 368 ? -0.576 -9.189 -13.657 1.00 81.69 368 ALA A CA 1
ATOM 2976 C C . ALA A 1 368 ? -0.411 -10.603 -14.241 1.00 81.69 368 ALA A C 1
ATOM 2978 O O . ALA A 1 368 ? 0.716 -11.090 -14.359 1.00 81.69 368 ALA A O 1
ATOM 2979 N N . ALA A 1 369 ? -1.530 -11.250 -14.574 1.00 75.62 369 ALA A N 1
ATOM 2980 C CA . ALA A 1 369 ? -1.597 -12.546 -15.239 1.00 75.62 369 ALA A CA 1
ATOM 2981 C C . ALA A 1 369 ? -1.472 -12.479 -16.774 1.00 75.62 369 ALA A C 1
ATOM 2983 O O . ALA A 1 369 ? -1.505 -13.538 -17.405 1.00 75.62 369 ALA A O 1
ATOM 2984 N N . ARG A 1 370 ? -1.405 -11.279 -17.369 1.00 72.31 370 ARG A N 1
ATOM 2985 C CA . ARG A 1 370 ? -1.271 -11.100 -18.821 1.00 72.31 370 ARG A CA 1
ATOM 2986 C C . ARG A 1 370 ? 0.138 -11.357 -19.320 1.00 72.31 370 ARG A C 1
ATOM 2988 O O . ARG A 1 370 ? 1.106 -11.052 -18.589 1.00 72.31 370 ARG A O 1
#

Foldseek 3Di:
DDDDAQPPADAPDWDWDWAWDPPDPGDIDIDTDHHHPDDDDDDPPPDDPDPVLRVDPFKAWLFAQFWADFAQFKTKGKTAIQAWDFWKKWKFWFDFADLFDPDCVVVPPPDDDDPPPLVPPDSLPGDTDPTPDIDTDTDHGHLFMDMDMDGGHHGRTKMKMFIDRHDPRVLHIAIHGHFHDLVVLVVDPPPTRHAAEEEDEQLEVVPDDPVDDPLVVVVSCLQVHAEYEYQEPLFQLCPRVRLQVVLVVLCVPFLDDDPVSLVVSLVSLSVRVSVSCPPSSNVSNSRYYHYAYDYDASLQHPPQPVDPLCVDPSRNNVSSVLSSLVSCCRPHVVSPHDDDDSVCSLVDARWDWDDGSPDIDTRGRPHSPD